Protein AF-N1QLC8-F1 (afdb_monomer)

pLDDT: mean 76.18, std 21.22, range [24.45, 97.94]

Radius of gyration: 30.0 Å; Cα contacts (8 Å, |Δi|>4): 532; chains: 1; bounding box: 80×82×91 Å

Organism: Sphaerulina musiva (strain SO2202) (NCBI:txid692275)

Solvent-accessible surface area (backbone atoms only — not comparable to full-atom values): 28752 Å² total; per-residue (Å²): 135,88,81,90,77,91,76,81,83,79,81,78,81,75,82,82,77,82,78,81,79,91,80,90,85,88,81,91,87,88,90,85,86,90,86,92,84,88,87,79,96,66,83,74,77,79,73,75,72,67,76,69,74,63,71,72,75,75,54,56,58,67,59,49,41,54,60,49,64,71,43,84,51,68,69,56,41,56,51,49,31,68,73,42,72,65,43,33,57,37,62,70,34,38,67,48,33,35,51,50,33,54,72,67,34,46,45,76,35,94,86,46,90,68,80,48,44,64,42,31,37,52,50,41,51,54,46,50,52,36,72,73,60,62,62,80,65,75,47,37,73,50,70,65,37,41,54,40,53,52,46,52,51,51,41,60,59,15,22,32,49,78,67,53,96,84,56,90,64,88,69,77,37,39,27,48,65,70,44,46,53,55,47,54,52,77,40,44,68,67,48,47,80,74,38,79,88,70,50,72,70,88,56,94,51,97,80,70,78,65,74,72,64,30,65,67,53,40,46,48,47,56,76,52,37,37,68,73,68,48,87,61,74,61,39,103,60,89,44,60,66,88,61,64,57,69,61,14,50,30,64,65,69,47,50,63,87,82,58,41,70,35,77,42,97,81,66,58,43,72,32,40,69,60,51,47,28,44,52,50,40,51,41,43,34,41,67,32,70,88,70,55,37,38,14,71,64,51,67,69,46,51,84,88,73,45,73,67,77,83,77,53,49,64,41,61,76,52,63,77,81,72,58,78,44,73,45,75,43,73,53,76,50,68,57,77,65,57,49,48,37,46,68,70,66,51,89,67,92,78,77,82,40,49,46,64,96,47,94,40,39,54,71,36,51,36,42,49,43,81,43,73,85,62,69,92,76,63,59,67,72,54,43,77,74,64,60,57,85,64,74,69,75,75,78,80,68,54,73,78,58,59,78,72,55,80,96,63,86,70,67,74,61,64,58,35,35,35,41,35,32,34,58,55,95,93,43,69,37,39,33,44,35,31,40,35,59,40,62,51,61,92,81,43,49,54,41,65,47,79,41,72,50,78,40,40,60,42,90,89,75,69,44,78,99

Structure (mmCIF, N/CA/C/O backbone):
data_AF-N1QLC8-F1
#
_entry.id   AF-N1QLC8-F1
#
loop_
_atom_site.group_PDB
_atom_site.id
_atom_site.type_symbol
_atom_site.label_atom_id
_atom_site.label_alt_id
_atom_site.label_comp_id
_atom_site.label_asym_id
_atom_site.label_entity_id
_atom_site.label_seq_id
_atom_site.pdbx_PDB_ins_code
_atom_site.Cartn_x
_atom_site.Cartn_y
_atom_site.Cartn_z
_atom_site.occupancy
_atom_site.B_iso_or_equiv
_atom_site.auth_seq_id
_atom_site.auth_comp_id
_atom_site.auth_asym_id
_atom_site.auth_atom_id
_atom_site.pdbx_PDB_model_num
ATOM 1 N N . MET A 1 1 ? -33.819 -50.837 -0.297 1.00 33.84 1 MET A N 1
ATOM 2 C CA . MET A 1 1 ? -34.352 -51.072 -1.656 1.00 33.84 1 MET A CA 1
ATOM 3 C C . MET A 1 1 ? -34.056 -49.835 -2.494 1.00 33.84 1 MET A C 1
ATOM 5 O O . MET A 1 1 ? -34.323 -48.754 -1.997 1.00 33.84 1 MET A O 1
ATOM 9 N N . LEU A 1 2 ? -33.529 -50.030 -3.715 1.00 32.69 2 LEU A N 1
ATOM 10 C CA . LEU A 1 2 ? -33.332 -49.049 -4.809 1.00 32.69 2 LEU A CA 1
ATOM 11 C C . LEU A 1 2 ? -32.228 -47.997 -4.574 1.00 32.69 2 LEU A C 1
ATOM 13 O O . LEU A 1 2 ? -32.446 -46.969 -3.956 1.00 32.69 2 LEU A O 1
ATOM 17 N N . ARG A 1 3 ? -30.964 -48.346 -4.850 1.00 28.64 3 ARG A N 1
ATOM 18 C CA . ARG A 1 3 ? -30.240 -48.286 -6.148 1.00 28.64 3 ARG A CA 1
ATOM 19 C C . ARG A 1 3 ? -29.787 -46.873 -6.546 1.00 28.64 3 ARG A C 1
ATOM 21 O O . ARG A 1 3 ? -30.533 -46.107 -7.141 1.00 28.64 3 ARG A O 1
ATOM 28 N N . SER A 1 4 ? -28.502 -46.658 -6.252 1.00 27.78 4 SER A N 1
ATOM 29 C CA . SER A 1 4 ? -27.511 -45.861 -6.981 1.00 27.78 4 SER A CA 1
ATOM 30 C C . SER A 1 4 ? -27.846 -45.640 -8.463 1.00 27.78 4 SER A C 1
ATOM 32 O O . SER A 1 4 ? -28.149 -46.584 -9.201 1.00 27.78 4 SER A O 1
ATOM 34 N N . ARG A 1 5 ? -27.718 -44.378 -8.884 1.00 29.05 5 ARG A N 1
ATOM 35 C CA . ARG A 1 5 ? -27.371 -43.992 -10.249 1.00 29.05 5 ARG A CA 1
ATOM 36 C C . ARG A 1 5 ? -26.235 -42.983 -10.181 1.00 29.05 5 ARG A C 1
ATOM 38 O O . ARG A 1 5 ? -26.448 -41.823 -9.841 1.00 29.05 5 ARG A O 1
ATOM 45 N N . ASP A 1 6 ? -25.056 -43.480 -10.523 1.00 29.31 6 ASP A N 1
ATOM 46 C CA . ASP A 1 6 ? -23.911 -42.703 -10.966 1.00 29.31 6 ASP A CA 1
ATOM 47 C C . ASP A 1 6 ? -24.330 -41.762 -12.103 1.00 29.31 6 ASP A C 1
ATOM 49 O O . ASP A 1 6 ? -24.854 -42.199 -13.133 1.00 29.31 6 ASP A O 1
ATOM 53 N N . GLN A 1 7 ? -24.095 -40.466 -11.916 1.00 29.41 7 GLN A N 1
ATOM 54 C CA . GLN A 1 7 ? -24.028 -39.496 -13.001 1.00 29.41 7 GLN A CA 1
ATOM 55 C C . GLN A 1 7 ? -22.650 -38.846 -12.955 1.00 29.41 7 GLN A C 1
ATOM 57 O O . GLN A 1 7 ? -22.355 -37.981 -12.135 1.00 29.41 7 GLN A O 1
ATOM 62 N N . THR A 1 8 ? -21.796 -39.332 -13.844 1.00 32.53 8 THR A N 1
ATOM 63 C CA . THR A 1 8 ? -20.562 -38.697 -14.286 1.00 32.53 8 THR A CA 1
ATOM 64 C C . THR A 1 8 ? -20.862 -37.310 -14.869 1.00 32.53 8 THR A C 1
ATOM 66 O O . THR A 1 8 ? -21.748 -37.195 -15.720 1.00 32.53 8 THR A O 1
ATOM 69 N N . PRO A 1 9 ? -20.129 -36.250 -14.487 1.00 31.70 9 PRO A N 1
ATOM 70 C CA . PRO A 1 9 ? -20.224 -34.977 -15.175 1.00 31.70 9 PRO A CA 1
ATOM 71 C C . PRO A 1 9 ? -19.419 -35.023 -16.477 1.00 31.70 9 PRO A C 1
ATOM 73 O O . PRO A 1 9 ? -18.209 -35.246 -16.500 1.00 31.70 9 PRO A O 1
ATOM 76 N N . THR A 1 10 ? -20.142 -34.804 -17.569 1.00 28.30 10 THR A N 1
ATOM 77 C CA . THR A 1 10 ? -19.661 -34.565 -18.926 1.00 28.30 10 THR A CA 1
ATOM 78 C C . THR A 1 10 ? -18.617 -33.447 -18.941 1.00 28.30 10 THR A C 1
ATOM 80 O O . THR A 1 10 ? -18.906 -32.307 -18.578 1.00 28.30 10 THR A O 1
ATOM 83 N N . ALA A 1 11 ? -17.405 -33.772 -19.389 1.00 27.11 11 ALA A N 1
ATOM 84 C CA . ALA A 1 11 ? -16.342 -32.810 -19.644 1.00 27.11 11 ALA A CA 1
ATOM 85 C C . ALA A 1 11 ? -16.799 -31.780 -20.692 1.00 27.11 11 ALA A C 1
ATOM 87 O O . ALA A 1 11 ? -17.044 -32.124 -21.850 1.00 27.11 11 ALA A O 1
ATOM 88 N N . MET A 1 12 ? -16.913 -30.512 -20.289 1.00 27.88 12 MET A N 1
ATOM 89 C CA . MET A 1 12 ? -17.071 -29.405 -21.228 1.00 27.88 12 MET A CA 1
ATOM 90 C C . MET A 1 12 ? -15.760 -29.194 -21.982 1.00 27.88 12 MET A C 1
ATOM 92 O O . MET A 1 12 ? -14.711 -28.930 -21.394 1.00 27.88 12 MET A O 1
ATOM 96 N N . ALA A 1 13 ? -15.844 -29.321 -23.301 1.00 27.44 13 ALA A N 1
ATOM 97 C CA . ALA A 1 13 ? -14.763 -29.057 -24.228 1.00 27.44 13 ALA A CA 1
ATOM 98 C C . ALA A 1 13 ? -14.318 -27.585 -24.147 1.00 27.44 13 ALA A C 1
ATOM 100 O O . ALA A 1 13 ? -15.102 -26.664 -24.370 1.00 27.44 13 ALA A O 1
ATOM 101 N N . LEU A 1 14 ? -13.033 -27.385 -23.853 1.00 28.12 14 LEU A N 1
ATOM 102 C CA . LEU A 1 14 ? -12.327 -26.116 -24.009 1.00 28.12 14 LEU A CA 1
ATOM 103 C C . LEU A 1 14 ? -12.337 -25.683 -25.488 1.00 28.12 14 LEU A C 1
ATOM 105 O O . LEU A 1 14 ? -12.082 -26.516 -26.365 1.00 28.12 14 LEU A O 1
ATOM 109 N N . PRO A 1 15 ? -12.559 -24.394 -25.800 1.00 27.66 15 PRO A N 1
ATOM 110 C CA . PRO A 1 15 ? -12.410 -23.897 -27.159 1.00 27.66 15 PRO A CA 1
ATOM 111 C C . PRO A 1 15 ? -10.941 -23.989 -27.592 1.00 27.66 15 PRO A C 1
ATOM 113 O O . PRO A 1 15 ? -10.032 -23.479 -26.933 1.00 27.66 15 PRO A O 1
ATOM 116 N N . GLN A 1 16 ? -10.724 -24.663 -28.722 1.00 25.92 16 GLN A N 1
ATOM 117 C CA . GLN A 1 16 ? -9.433 -24.805 -29.384 1.00 25.92 16 GLN A CA 1
ATOM 118 C C . GLN A 1 16 ? -8.807 -23.424 -29.634 1.00 25.92 16 GLN A C 1
ATOM 120 O O . GLN A 1 16 ? -9.289 -22.635 -30.447 1.00 25.92 16 GLN A O 1
ATOM 125 N N . ARG A 1 17 ? -7.693 -23.142 -28.948 1.00 24.45 17 ARG A N 1
ATOM 126 C CA . ARG A 1 17 ? -6.784 -22.048 -29.303 1.00 24.45 17 ARG A CA 1
ATOM 127 C C . ARG A 1 17 ? -6.228 -22.322 -30.698 1.00 24.45 17 ARG A C 1
ATOM 129 O O . ARG A 1 17 ? -5.418 -23.229 -30.881 1.00 24.45 17 ARG A O 1
ATOM 136 N N . VAL A 1 18 ? -6.635 -21.503 -31.665 1.00 25.59 18 VAL A N 1
ATOM 137 C CA . VAL A 1 18 ? -6.015 -21.426 -32.990 1.00 25.59 18 VAL A CA 1
ATOM 138 C C . VAL A 1 18 ? -4.543 -21.065 -32.804 1.00 25.59 18 VAL A C 1
ATOM 140 O O . VAL A 1 18 ? -4.184 -19.927 -32.507 1.00 25.59 18 VAL A O 1
ATOM 143 N N . THR A 1 19 ? -3.685 -22.067 -32.946 1.00 26.72 19 THR A N 1
ATOM 144 C CA . THR A 1 19 ? -2.234 -21.919 -32.951 1.00 26.72 19 THR A CA 1
ATOM 145 C C . THR A 1 19 ? -1.856 -21.306 -34.297 1.00 26.72 19 THR A C 1
ATOM 147 O O . THR A 1 19 ? -1.827 -21.993 -35.315 1.00 26.72 19 THR A O 1
ATOM 150 N N . ARG A 1 20 ? -1.631 -19.988 -34.344 1.00 28.59 20 ARG A N 1
ATOM 151 C CA . ARG A 1 20 ? -1.073 -19.343 -35.539 1.00 28.59 20 ARG A CA 1
ATOM 152 C C . ARG A 1 20 ? 0.399 -19.742 -35.675 1.00 28.59 20 ARG A C 1
ATOM 154 O O . ARG A 1 20 ? 1.245 -19.332 -34.891 1.00 28.59 20 ARG A O 1
ATOM 161 N N . SER A 1 21 ? 0.631 -20.603 -36.660 1.00 27.23 21 SER A N 1
ATOM 162 C CA . SER A 1 21 ? 1.862 -20.944 -37.376 1.00 27.23 21 SER A CA 1
ATOM 163 C C . SER A 1 21 ? 3.177 -20.340 -36.863 1.00 27.23 21 SER A C 1
ATOM 165 O O . SER A 1 21 ? 3.595 -19.258 -37.267 1.00 27.23 21 SER A O 1
ATOM 167 N N . ARG A 1 22 ? 3.899 -21.142 -36.073 1.00 32.25 22 ARG A N 1
ATOM 168 C CA . ARG A 1 22 ? 5.365 -21.122 -35.972 1.00 32.25 22 ARG A CA 1
ATOM 169 C C . ARG A 1 22 ? 5.955 -21.761 -37.229 1.00 32.25 22 ARG A C 1
ATOM 171 O O . ARG A 1 22 ? 6.100 -22.979 -37.276 1.00 32.25 22 ARG A O 1
ATOM 178 N N . THR A 1 23 ? 6.321 -20.974 -38.236 1.00 35.38 23 THR A N 1
ATOM 179 C CA . THR A 1 23 ? 7.328 -21.397 -39.227 1.00 35.38 23 THR A CA 1
ATOM 180 C C . THR A 1 23 ? 7.909 -20.173 -39.923 1.00 35.38 23 THR A C 1
ATOM 182 O O . THR A 1 23 ? 7.342 -19.709 -40.901 1.00 35.38 23 THR A O 1
ATOM 185 N N . LEU A 1 24 ? 9.000 -19.623 -39.385 1.00 29.42 24 LEU A N 1
ATOM 186 C CA . LEU A 1 24 ? 10.002 -18.804 -40.090 1.00 29.42 24 LEU A CA 1
ATOM 187 C C . LEU A 1 24 ? 10.961 -18.243 -39.037 1.00 29.42 24 LEU A C 1
ATOM 189 O O . LEU A 1 24 ? 10.773 -17.129 -38.578 1.00 29.42 24 LEU A O 1
ATOM 193 N N . LEU A 1 25 ? 11.917 -19.063 -38.594 1.00 31.28 25 LEU A N 1
ATOM 194 C CA . LEU A 1 25 ? 13.214 -18.669 -38.014 1.00 31.28 25 LEU A CA 1
ATOM 195 C C . LEU A 1 25 ? 13.911 -19.946 -37.530 1.00 31.28 25 LEU A C 1
ATOM 197 O O . LEU A 1 25 ? 14.017 -20.240 -36.345 1.00 31.28 25 LEU A O 1
ATOM 201 N N . GLN A 1 26 ? 14.336 -20.757 -38.493 1.00 29.98 26 GLN A N 1
ATOM 202 C CA . GLN A 1 26 ? 15.294 -21.830 -38.258 1.00 29.98 26 GLN A CA 1
ATOM 203 C C . GLN A 1 26 ? 16.206 -21.910 -39.477 1.00 29.98 26 GLN A C 1
ATOM 205 O O . GLN A 1 26 ? 16.173 -22.850 -40.255 1.00 29.98 26 GLN A O 1
ATOM 210 N N . LEU A 1 27 ? 16.987 -20.857 -39.692 1.00 30.88 27 LEU A N 1
ATOM 211 C CA . LEU A 1 27 ? 18.184 -20.956 -40.508 1.00 30.88 27 LEU A CA 1
ATOM 212 C C . LEU A 1 27 ? 19.172 -19.907 -40.005 1.00 30.88 27 LEU A C 1
ATOM 214 O O . LEU A 1 27 ? 18.792 -18.757 -39.812 1.00 30.88 27 LEU A O 1
ATOM 218 N N . VAL A 1 28 ? 20.421 -20.337 -39.831 1.00 34.62 28 VAL A N 1
ATOM 219 C CA . VAL A 1 28 ? 21.586 -19.596 -39.314 1.00 34.62 28 VAL A CA 1
ATOM 220 C C . VAL A 1 28 ? 21.838 -19.781 -37.813 1.00 34.62 28 VAL A C 1
ATOM 222 O O . VAL A 1 28 ? 21.692 -18.867 -37.015 1.00 34.62 28 VAL A O 1
ATOM 225 N N . ALA A 1 29 ? 22.292 -20.982 -37.449 1.00 32.03 29 ALA A N 1
ATOM 226 C CA . ALA A 1 29 ? 23.306 -21.184 -36.411 1.00 32.03 29 ALA A CA 1
ATOM 227 C C . ALA A 1 29 ? 23.755 -22.651 -36.430 1.00 32.03 29 ALA A C 1
ATOM 229 O O . ALA A 1 29 ? 23.079 -23.481 -35.843 1.00 32.03 29 ALA A O 1
ATOM 230 N N . THR A 1 30 ? 24.863 -22.958 -37.115 1.00 29.53 30 THR A N 1
ATOM 231 C CA . THR A 1 30 ? 25.805 -24.049 -36.773 1.00 29.53 30 THR A CA 1
ATOM 232 C C . THR A 1 30 ? 26.867 -24.165 -37.861 1.00 29.53 30 THR A C 1
ATOM 234 O O . THR A 1 30 ? 26.608 -24.755 -38.902 1.00 29.53 30 THR A O 1
ATOM 237 N N . THR A 1 31 ? 28.084 -23.695 -37.592 1.00 31.12 31 THR A N 1
ATOM 238 C CA . THR A 1 31 ? 29.300 -24.336 -38.120 1.00 31.12 31 THR A CA 1
ATOM 239 C C . THR A 1 31 ? 30.445 -24.095 -37.148 1.00 31.12 31 THR A C 1
ATOM 241 O O . THR A 1 31 ? 30.977 -22.991 -37.054 1.00 31.12 31 THR A O 1
ATOM 244 N N . GLY A 1 32 ? 30.817 -25.152 -36.427 1.00 27.56 32 GLY A N 1
ATOM 245 C CA . GLY A 1 32 ? 31.965 -25.191 -35.533 1.00 27.56 32 GLY A CA 1
ATOM 246 C C . GLY A 1 32 ? 32.456 -26.624 -35.306 1.00 27.56 32 GLY A C 1
ATOM 247 O O . GLY A 1 32 ? 31.944 -27.307 -34.433 1.00 27.56 32 GLY A O 1
ATOM 248 N N . ARG A 1 33 ? 33.509 -26.984 -36.058 1.00 29.16 33 ARG A N 1
ATOM 249 C CA . ARG A 1 33 ? 34.626 -27.915 -35.758 1.00 29.16 33 ARG A CA 1
ATOM 250 C C . ARG A 1 33 ? 34.525 -29.461 -35.902 1.00 29.16 33 ARG A C 1
ATOM 252 O O . ARG A 1 33 ? 33.808 -30.137 -35.183 1.00 29.16 33 ARG A O 1
ATOM 259 N N . HIS A 1 34 ? 35.493 -29.934 -36.714 1.00 31.09 34 HIS A N 1
ATOM 260 C CA . HIS A 1 34 ? 36.312 -31.172 -36.722 1.00 31.09 34 HIS A CA 1
ATOM 261 C C . HIS A 1 34 ? 35.752 -32.515 -37.241 1.00 31.09 34 HIS A C 1
ATOM 263 O O . HIS A 1 34 ? 35.007 -33.192 -36.551 1.00 31.09 34 HIS A O 1
ATOM 269 N N . HIS A 1 35 ? 36.289 -32.998 -38.377 1.00 32.38 35 HIS A N 1
ATOM 270 C CA . HIS A 1 35 ? 37.358 -34.021 -38.416 1.00 32.38 35 HIS A CA 1
ATOM 271 C C . HIS A 1 35 ? 37.945 -34.196 -39.834 1.00 32.38 35 HIS A C 1
ATOM 273 O O . HIS A 1 35 ? 37.256 -34.024 -40.834 1.00 32.38 35 HIS A O 1
ATOM 279 N N . ALA A 1 36 ? 39.240 -34.515 -39.902 1.00 37.12 36 ALA A N 1
ATOM 280 C CA . ALA A 1 36 ? 40.008 -34.756 -41.122 1.00 37.12 36 ALA A CA 1
ATOM 281 C C . ALA A 1 36 ? 39.917 -36.221 -41.588 1.00 37.12 36 ALA A C 1
ATOM 283 O O . ALA A 1 36 ? 40.056 -37.125 -40.768 1.00 37.12 36 ALA A O 1
ATOM 284 N N . SER A 1 37 ? 39.781 -36.451 -42.898 1.00 31.08 37 SER A N 1
ATOM 285 C CA . SER A 1 37 ? 40.334 -37.616 -43.609 1.00 31.08 37 SER A CA 1
ATOM 286 C C . SER A 1 37 ? 40.391 -37.327 -45.118 1.00 31.08 37 SER A C 1
ATOM 288 O O . SER A 1 37 ? 39.687 -36.457 -45.625 1.00 31.08 37 SER A O 1
ATOM 290 N N . SER A 1 38 ? 41.316 -37.988 -45.800 1.00 37.00 38 SER A N 1
ATOM 291 C CA . SER A 1 38 ? 41.950 -37.596 -47.061 1.00 37.00 38 SER A CA 1
ATOM 292 C C . SER A 1 38 ? 41.464 -38.360 -48.305 1.00 37.00 38 SER A C 1
ATOM 294 O O . SER A 1 38 ? 41.448 -39.588 -48.282 1.00 37.00 38 SER A O 1
ATOM 296 N N . GLY A 1 39 ? 41.269 -37.625 -49.414 1.00 30.69 39 GLY A N 1
ATOM 297 C CA . GLY A 1 39 ? 41.360 -38.077 -50.822 1.00 30.69 39 GLY A CA 1
ATOM 298 C C . GLY A 1 39 ? 40.026 -38.240 -51.586 1.00 30.69 39 GLY A C 1
ATOM 299 O O . GLY A 1 39 ? 39.003 -38.450 -50.946 1.00 30.69 39 GLY A O 1
ATOM 300 N N . PRO A 1 40 ? 40.004 -38.242 -52.941 1.00 38.50 40 PRO A N 1
ATOM 301 C CA . PRO A 1 40 ? 40.813 -37.513 -53.918 1.00 38.50 40 PRO A CA 1
ATOM 302 C C . PRO A 1 40 ? 40.008 -36.415 -54.661 1.00 38.50 40 PRO A C 1
ATOM 304 O O . PRO A 1 40 ? 38.781 -36.378 -54.674 1.00 38.50 40 PRO A O 1
ATOM 307 N N . SER A 1 41 ? 40.768 -35.522 -55.295 1.00 43.88 41 SER A N 1
ATOM 308 C CA . SER A 1 41 ? 40.379 -34.368 -56.115 1.00 43.88 41 SER A CA 1
ATOM 309 C C . SER A 1 41 ? 39.091 -34.535 -56.933 1.00 43.88 41 SER A C 1
ATOM 311 O O . SER A 1 41 ? 39.099 -35.089 -58.030 1.00 43.88 41 SER A O 1
ATOM 313 N N . THR A 1 42 ? 38.008 -33.949 -56.429 1.00 36.97 42 THR A N 1
ATOM 314 C CA . THR A 1 42 ? 36.913 -33.436 -57.255 1.00 36.97 42 THR A CA 1
ATOM 315 C C . THR A 1 42 ? 36.931 -31.934 -57.036 1.00 36.97 42 THR A C 1
ATOM 317 O O . THR A 1 42 ? 36.830 -31.486 -55.895 1.00 36.97 42 THR A O 1
ATOM 320 N N . THR A 1 43 ? 37.166 -31.161 -58.091 1.00 44.03 43 THR A N 1
ATOM 321 C CA . THR A 1 43 ? 37.138 -29.697 -58.056 1.00 44.03 43 THR A CA 1
ATOM 322 C C . THR A 1 43 ? 35.837 -29.272 -57.373 1.00 44.03 43 THR A C 1
ATOM 324 O O . THR A 1 43 ? 34.770 -29.581 -57.910 1.00 44.03 43 THR A O 1
ATOM 327 N N . PRO A 1 44 ? 35.865 -28.627 -56.191 1.00 36.91 44 PRO A N 1
ATOM 328 C CA . PRO A 1 44 ? 34.640 -28.095 -55.641 1.00 36.91 44 PRO A CA 1
ATOM 329 C C . PRO A 1 44 ? 34.231 -26.987 -56.601 1.00 36.91 44 PRO A C 1
ATOM 331 O O . PRO A 1 44 ? 34.986 -26.037 -56.820 1.00 36.91 44 PRO A O 1
ATOM 334 N N . ALA A 1 45 ? 33.061 -27.135 -57.222 1.00 38.97 45 ALA A N 1
ATOM 335 C CA . ALA A 1 45 ? 32.374 -25.984 -57.767 1.00 38.97 45 ALA A CA 1
ATOM 336 C C . ALA A 1 45 ? 32.359 -24.953 -56.638 1.00 38.97 45 ALA A C 1
ATOM 338 O O . ALA A 1 45 ? 31.790 -25.204 -55.572 1.00 38.97 45 ALA A O 1
ATOM 339 N N . VAL A 1 46 ? 33.079 -23.851 -56.837 1.00 39.62 46 VAL A N 1
ATOM 340 C CA . VAL A 1 46 ? 32.937 -22.663 -56.012 1.00 39.62 46 VAL A CA 1
ATOM 341 C C . VAL A 1 46 ? 31.502 -22.233 -56.259 1.00 39.62 46 VAL A C 1
ATOM 343 O O . VAL A 1 46 ? 31.192 -21.573 -57.245 1.00 39.62 46 VAL A O 1
ATOM 346 N N . ILE A 1 47 ? 30.595 -22.730 -55.421 1.00 41.31 47 ILE A N 1
ATOM 347 C CA . ILE A 1 47 ? 29.304 -22.103 -55.239 1.00 41.31 47 ILE A CA 1
ATOM 348 C C . ILE A 1 47 ? 29.688 -20.783 -54.590 1.00 41.31 47 ILE A C 1
ATOM 350 O O . ILE A 1 47 ? 29.924 -20.722 -53.382 1.00 41.31 47 ILE A O 1
ATOM 354 N N . ASP A 1 48 ? 29.845 -19.761 -55.431 1.00 36.94 48 ASP A N 1
ATOM 355 C CA . ASP A 1 48 ? 29.639 -18.384 -55.028 1.00 36.94 48 ASP A CA 1
ATOM 356 C C . ASP A 1 48 ? 28.257 -18.380 -54.381 1.00 36.94 48 ASP A C 1
ATOM 358 O O . ASP A 1 48 ? 27.220 -18.269 -55.035 1.00 36.94 48 ASP A O 1
ATOM 362 N N . TYR A 1 49 ? 28.223 -18.569 -53.063 1.00 41.81 49 TYR A N 1
ATOM 363 C CA . TYR A 1 49 ? 27.178 -17.958 -52.283 1.00 41.81 49 TYR A CA 1
ATOM 364 C C . TYR A 1 49 ? 27.429 -16.471 -52.477 1.00 41.81 49 TYR A C 1
ATOM 366 O O . TYR A 1 49 ? 28.153 -15.854 -51.695 1.00 41.81 49 TYR A O 1
ATOM 374 N N . GLU A 1 50 ? 26.873 -15.908 -53.557 1.00 47.00 50 GLU A N 1
ATOM 375 C CA . GLU A 1 50 ? 26.534 -14.498 -53.582 1.00 47.00 50 GLU A CA 1
ATOM 376 C C . GLU A 1 50 ? 25.920 -14.246 -52.214 1.00 47.00 50 GLU A C 1
ATOM 378 O O . GLU A 1 50 ? 24.894 -14.842 -51.865 1.00 47.00 50 GLU A O 1
ATOM 383 N N . ILE A 1 51 ? 26.627 -13.474 -51.388 1.00 57.56 51 ILE A N 1
ATOM 384 C CA . ILE A 1 51 ? 26.132 -13.026 -50.099 1.00 57.56 51 ILE A CA 1
ATOM 385 C C . ILE A 1 51 ? 24.900 -12.216 -50.464 1.00 57.56 51 ILE A C 1
ATOM 387 O O . ILE A 1 51 ? 25.002 -11.039 -50.808 1.00 57.56 51 ILE A O 1
ATOM 391 N N . LEU A 1 52 ? 23.750 -12.893 -50.504 1.00 56.12 52 LEU A N 1
ATOM 392 C CA . LEU A 1 52 ? 22.485 -12.309 -50.890 1.00 56.12 52 LEU A CA 1
ATOM 393 C C . LEU A 1 52 ? 22.334 -11.097 -49.981 1.00 56.12 52 LEU A C 1
ATOM 395 O O . LEU A 1 52 ? 22.322 -11.272 -48.756 1.00 56.12 52 LEU A O 1
ATOM 399 N N . PRO A 1 53 ? 22.311 -9.874 -50.540 1.00 66.88 53 PRO A N 1
ATOM 400 C CA . PRO A 1 53 ? 22.341 -8.677 -49.730 1.00 66.88 53 PRO A CA 1
ATOM 401 C C . PRO A 1 53 ? 21.165 -8.762 -48.774 1.00 66.88 53 PRO A C 1
ATOM 403 O O . PRO A 1 53 ? 20.024 -8.967 -49.200 1.00 66.88 53 PRO A O 1
ATOM 406 N N . ASN A 1 54 ? 21.475 -8.688 -47.480 1.00 69.69 54 ASN A N 1
ATOM 407 C CA . ASN A 1 54 ? 20.502 -8.851 -46.419 1.00 69.69 54 ASN A CA 1
ATOM 408 C C . ASN A 1 54 ? 19.284 -7.962 -46.728 1.00 69.69 54 ASN A C 1
ATOM 410 O O . ASN A 1 54 ? 19.380 -6.734 -46.740 1.00 69.69 54 ASN A O 1
ATOM 414 N N . LYS A 1 55 ? 18.136 -8.589 -47.016 1.00 77.00 55 LYS A N 1
ATOM 415 C CA . LYS A 1 55 ? 16.924 -7.879 -47.454 1.00 77.00 55 LYS A CA 1
ATOM 416 C C . LYS A 1 55 ? 16.408 -6.915 -46.381 1.00 77.00 55 LYS A C 1
ATOM 418 O O . LYS A 1 55 ? 15.745 -5.941 -46.727 1.00 77.00 55 LYS A O 1
ATOM 423 N N . PHE A 1 56 ? 16.783 -7.129 -45.116 1.00 76.56 56 PHE A N 1
ATOM 424 C CA . PHE A 1 56 ? 16.486 -6.219 -44.013 1.00 76.56 56 PHE A CA 1
ATOM 425 C C . PHE A 1 56 ? 17.196 -4.860 -44.151 1.00 76.56 56 PHE A C 1
ATOM 427 O O . PHE A 1 56 ? 16.714 -3.874 -43.608 1.00 76.56 56 PHE A O 1
ATOM 434 N N . HIS A 1 57 ? 18.278 -4.752 -44.935 1.00 75.69 57 HIS A N 1
ATOM 435 C CA . HIS A 1 57 ? 18.976 -3.477 -45.159 1.00 75.69 57 HIS A CA 1
ATOM 436 C C . HIS A 1 57 ? 18.134 -2.437 -45.916 1.00 75.69 57 HIS A C 1
ATOM 438 O O . HIS A 1 57 ? 18.477 -1.258 -45.904 1.00 75.69 57 HIS A O 1
ATOM 444 N N . LYS A 1 58 ? 17.060 -2.863 -46.595 1.00 83.12 58 LYS A N 1
ATOM 445 C CA . LYS A 1 58 ? 16.158 -1.983 -47.356 1.00 83.12 58 LYS A CA 1
ATOM 446 C C . LYS A 1 58 ? 14.895 -1.600 -46.584 1.00 83.12 58 LYS A C 1
ATOM 448 O O . LYS A 1 58 ? 14.062 -0.879 -47.126 1.00 83.12 58 LYS A O 1
ATOM 453 N N . LEU A 1 59 ? 14.713 -2.116 -45.369 1.00 87.38 59 LEU A N 1
ATOM 454 C CA . LEU A 1 59 ? 13.525 -1.815 -44.582 1.00 87.38 59 LEU A CA 1
ATOM 455 C C . LEU A 1 59 ? 13.639 -0.417 -43.955 1.00 87.38 59 LEU A C 1
ATOM 457 O O . LEU A 1 59 ? 14.700 -0.080 -43.423 1.00 87.38 59 LEU A O 1
ATOM 461 N N . PRO A 1 60 ? 12.558 0.382 -43.974 1.00 90.31 60 PRO A N 1
ATOM 462 C CA . PRO A 1 60 ? 12.448 1.586 -43.159 1.00 90.31 60 PRO A CA 1
ATOM 463 C C . PRO A 1 60 ? 12.647 1.286 -41.668 1.00 90.31 60 PRO A C 1
ATOM 465 O O . PRO A 1 60 ? 12.348 0.182 -41.196 1.00 90.31 60 PRO A O 1
ATOM 468 N N . ILE A 1 61 ? 13.124 2.282 -40.919 1.00 89.44 61 ILE A N 1
ATOM 469 C CA . ILE A 1 61 ? 13.414 2.143 -39.485 1.00 89.44 61 ILE A CA 1
ATOM 470 C C . ILE A 1 61 ? 12.159 1.781 -38.678 1.00 89.44 61 ILE A C 1
ATOM 472 O O . ILE A 1 61 ? 12.240 1.022 -37.718 1.00 89.44 61 ILE A O 1
ATOM 476 N N . GLU A 1 62 ? 10.988 2.234 -39.118 1.00 90.81 62 GLU A N 1
ATOM 477 C CA . GLU A 1 62 ? 9.698 1.946 -38.502 1.00 90.81 62 GLU A CA 1
ATOM 478 C C . GLU A 1 62 ? 9.355 0.455 -38.609 1.00 90.81 62 GLU A C 1
ATOM 480 O O . GLU A 1 62 ? 8.946 -0.154 -37.624 1.00 90.81 62 GLU A O 1
ATOM 485 N N . LEU A 1 63 ? 9.591 -0.176 -39.769 1.00 91.69 63 LEU A N 1
ATOM 486 C CA . LEU A 1 63 ? 9.380 -1.622 -39.930 1.00 91.69 63 LEU A CA 1
ATOM 487 C C . LEU A 1 63 ? 10.383 -2.429 -39.106 1.00 91.69 63 LEU A C 1
ATOM 489 O O . LEU A 1 63 ? 10.041 -3.476 -38.559 1.00 91.69 63 LEU A O 1
ATOM 493 N N . MET A 1 64 ? 11.611 -1.929 -38.985 1.00 91.38 64 MET A N 1
ATOM 494 C CA . MET A 1 64 ? 12.621 -2.518 -38.111 1.00 91.38 64 MET A CA 1
ATOM 495 C C . MET A 1 64 ? 12.207 -2.449 -36.633 1.00 91.38 64 MET A C 1
ATOM 497 O O . MET A 1 64 ? 12.412 -3.420 -35.904 1.00 91.38 64 MET A O 1
ATOM 501 N N . HIS A 1 65 ? 11.581 -1.349 -36.198 1.00 92.81 65 HIS A N 1
ATOM 502 C CA . HIS A 1 65 ? 10.995 -1.230 -34.858 1.00 92.81 65 HIS A CA 1
ATOM 503 C C . HIS A 1 65 ? 9.845 -2.209 -34.647 1.00 92.81 65 HIS A C 1
ATOM 505 O O . HIS A 1 65 ? 9.828 -2.879 -33.618 1.00 92.81 65 HIS A O 1
ATOM 511 N N . GLU A 1 66 ? 8.928 -2.340 -35.610 1.00 92.50 66 GLU A N 1
ATOM 512 C CA . GLU A 1 66 ? 7.826 -3.309 -35.518 1.00 92.50 66 GLU A CA 1
ATOM 513 C C . GLU A 1 66 ? 8.351 -4.737 -35.356 1.00 92.50 66 GLU A C 1
ATOM 515 O O . GLU A 1 66 ? 7.936 -5.443 -34.441 1.00 92.50 66 GLU A O 1
ATOM 520 N N . ILE A 1 67 ? 9.319 -5.147 -36.184 1.00 91.62 67 ILE A N 1
ATOM 521 C CA . ILE A 1 67 ? 9.939 -6.476 -36.092 1.00 91.62 67 ILE A CA 1
ATOM 522 C C . ILE A 1 67 ? 10.574 -6.680 -34.712 1.00 91.62 67 ILE A C 1
ATOM 524 O O . ILE A 1 67 ? 10.365 -7.714 -34.082 1.00 91.62 67 ILE A O 1
ATOM 528 N N . ALA A 1 68 ? 11.322 -5.694 -34.219 1.00 92.44 68 ALA A N 1
ATOM 529 C CA . ALA A 1 68 ? 11.972 -5.781 -32.918 1.00 92.44 68 ALA A CA 1
ATOM 530 C C . ALA A 1 68 ? 10.986 -5.773 -31.736 1.00 92.44 68 ALA A C 1
ATOM 532 O O . ALA A 1 68 ? 11.278 -6.354 -30.694 1.00 92.44 68 ALA A O 1
ATOM 533 N N . HIS A 1 69 ? 9.814 -5.148 -31.867 1.00 92.50 69 HIS A N 1
ATOM 534 C CA . HIS A 1 69 ? 8.766 -5.189 -30.843 1.00 92.50 69 HIS A CA 1
ATOM 535 C C . HIS A 1 69 ? 8.026 -6.527 -30.772 1.00 92.50 69 HIS A C 1
ATOM 537 O O . HIS A 1 69 ? 7.439 -6.819 -29.736 1.00 92.50 69 HIS A O 1
ATOM 543 N N . LEU A 1 70 ? 8.112 -7.368 -31.808 1.00 92.06 70 LEU A N 1
ATOM 544 C CA . LEU A 1 70 ? 7.658 -8.762 -31.728 1.00 92.06 70 LEU A CA 1
ATOM 545 C C . LEU A 1 70 ? 8.571 -9.627 -30.839 1.00 92.06 70 LEU A C 1
ATOM 547 O O . LEU A 1 70 ? 8.210 -10.750 -30.496 1.00 92.06 70 LEU A O 1
ATOM 551 N N . LEU A 1 71 ? 9.754 -9.127 -30.466 1.00 92.50 71 LEU A N 1
ATOM 552 C CA . LEU A 1 71 ? 10.671 -9.801 -29.552 1.00 92.50 71 LEU A CA 1
ATOM 553 C C . LEU A 1 71 ? 10.304 -9.448 -28.105 1.00 92.50 71 LEU A C 1
ATOM 555 O O . LEU A 1 71 ? 10.637 -8.369 -27.603 1.00 92.50 71 LEU A O 1
ATOM 559 N N . GLU A 1 72 ? 9.625 -10.377 -27.434 1.00 85.75 72 GLU A N 1
ATOM 560 C CA . GLU A 1 72 ? 9.156 -10.200 -26.053 1.00 85.75 72 GLU A CA 1
ATOM 561 C C . GLU A 1 72 ? 10.326 -10.050 -25.070 1.00 85.75 72 GLU A C 1
ATOM 563 O O . GLU A 1 72 ? 10.367 -9.103 -24.292 1.00 85.75 72 GLU A O 1
ATOM 568 N N . ALA A 1 73 ? 11.334 -10.924 -25.151 1.00 88.38 73 ALA A N 1
ATOM 569 C CA . ALA A 1 73 ? 12.460 -10.914 -24.222 1.00 88.38 73 ALA A CA 1
ATOM 570 C C . ALA A 1 73 ? 13.583 -9.944 -24.636 1.00 88.38 73 ALA A C 1
ATOM 572 O O . ALA A 1 73 ? 14.023 -9.929 -25.787 1.00 88.38 73 ALA A O 1
ATOM 573 N N . ASP A 1 74 ? 14.124 -9.197 -23.670 1.00 91.50 74 ASP A N 1
ATOM 574 C CA . ASP A 1 74 ? 15.164 -8.184 -23.915 1.00 91.50 74 ASP A CA 1
ATOM 575 C C . ASP A 1 74 ? 16.473 -8.755 -24.474 1.00 91.50 74 ASP A C 1
ATOM 577 O O . ASP A 1 74 ? 17.148 -8.099 -25.267 1.00 91.50 74 ASP A O 1
ATOM 581 N N . HIS A 1 75 ? 16.833 -9.993 -24.123 1.00 90.94 75 HIS A N 1
ATOM 582 C CA . HIS A 1 75 ? 18.032 -10.624 -24.681 1.00 90.94 75 HIS A CA 1
ATOM 583 C C . HIS A 1 75 ? 17.893 -10.889 -26.188 1.00 90.94 75 HIS A C 1
ATOM 585 O O . HIS A 1 75 ? 18.852 -10.670 -26.921 1.00 90.94 75 HIS A O 1
ATOM 591 N N . HIS A 1 76 ? 16.694 -11.230 -26.677 1.00 93.19 76 HIS A N 1
ATOM 592 C CA . HIS A 1 76 ? 16.444 -11.363 -28.114 1.00 93.19 76 HIS A CA 1
ATOM 593 C C . HIS A 1 76 ? 16.565 -10.021 -28.843 1.00 93.19 76 HIS A C 1
ATOM 595 O O . HIS A 1 76 ? 17.054 -9.979 -29.969 1.00 93.19 76 HIS A O 1
ATOM 601 N N . VAL A 1 77 ? 16.161 -8.914 -28.210 1.00 92.81 77 VAL A N 1
ATOM 602 C CA . VAL A 1 77 ? 16.359 -7.566 -28.770 1.00 92.81 77 VAL A CA 1
ATOM 603 C C . VAL A 1 77 ? 17.846 -7.235 -28.874 1.00 92.81 77 VAL A C 1
ATOM 605 O O . VAL A 1 77 ? 18.290 -6.730 -29.904 1.00 92.81 77 VAL A O 1
ATOM 608 N N . CYS A 1 78 ? 18.628 -7.557 -27.840 1.00 91.19 78 CYS A N 1
ATOM 609 C CA . CYS A 1 78 ? 20.083 -7.399 -27.858 1.00 91.19 78 CYS A CA 1
ATOM 610 C C . CYS A 1 78 ? 20.747 -8.255 -28.947 1.00 91.19 78 CYS A C 1
ATOM 612 O O . CYS A 1 78 ? 21.675 -7.791 -29.608 1.00 91.19 78 CYS A O 1
ATOM 614 N N . ASP A 1 79 ? 20.280 -9.485 -29.157 1.00 93.06 79 ASP A N 1
ATOM 615 C CA . ASP A 1 79 ? 20.798 -10.355 -30.214 1.00 93.06 79 ASP A CA 1
ATOM 616 C C . ASP A 1 79 ? 20.430 -9.819 -31.602 1.00 93.06 79 ASP A C 1
ATOM 618 O O . ASP A 1 79 ? 21.304 -9.695 -32.459 1.00 93.06 79 ASP A O 1
ATOM 622 N N . PHE A 1 80 ? 19.183 -9.377 -31.796 1.00 91.75 80 PHE A N 1
ATOM 623 C CA . PHE A 1 80 ? 18.732 -8.728 -33.030 1.00 91.75 80 PHE A CA 1
ATOM 624 C C . PHE A 1 80 ? 19.555 -7.476 -33.358 1.00 91.75 80 PHE A C 1
ATOM 626 O O . PHE A 1 80 ? 19.995 -7.299 -34.495 1.00 91.75 80 PHE A O 1
ATOM 633 N N . GLN A 1 81 ? 19.840 -6.642 -32.353 1.00 92.62 81 GLN A N 1
ATOM 634 C CA . GLN A 1 81 ? 20.699 -5.464 -32.482 1.00 92.62 81 GLN A CA 1
ATOM 635 C C . GLN A 1 81 ? 22.096 -5.815 -33.026 1.00 92.62 81 GLN A C 1
ATOM 637 O O . GLN A 1 81 ? 22.703 -5.009 -33.731 1.00 92.62 81 GLN A O 1
ATOM 642 N N . ARG A 1 82 ? 22.621 -7.001 -32.695 1.00 91.56 82 ARG A N 1
ATOM 643 C CA . ARG A 1 82 ? 23.959 -7.463 -33.097 1.00 91.56 82 ARG A CA 1
ATOM 644 C C . ARG A 1 82 ? 23.987 -8.125 -34.473 1.00 91.56 82 ARG A C 1
ATOM 646 O O . ARG A 1 82 ? 25.075 -8.311 -35.011 1.00 91.56 82 ARG A O 1
ATOM 653 N N . CYS A 1 83 ? 22.838 -8.472 -35.053 1.00 89.62 83 CYS A N 1
ATOM 654 C CA . CYS A 1 83 ? 22.794 -9.194 -36.324 1.00 89.62 83 CYS A CA 1
ATOM 655 C C . CYS A 1 83 ? 23.309 -8.362 -37.510 1.00 89.62 83 CYS A C 1
ATOM 657 O O . CYS A 1 83 ? 23.966 -8.910 -38.392 1.00 89.62 83 CYS A O 1
ATOM 659 N N . PHE A 1 84 ? 22.987 -7.064 -37.576 1.00 87.25 84 PHE A N 1
ATOM 660 C CA . PHE A 1 84 ? 23.406 -6.176 -38.670 1.00 87.25 84 PHE A CA 1
ATOM 661 C C . PHE A 1 84 ? 23.264 -4.689 -38.308 1.00 87.25 84 PHE A C 1
ATOM 663 O O . PHE A 1 84 ? 22.541 -4.312 -37.387 1.00 87.25 84 PHE A O 1
ATOM 670 N N . GLN A 1 85 ? 23.946 -3.823 -39.062 1.00 88.38 85 GLN A N 1
ATOM 671 C CA . GLN A 1 85 ? 24.098 -2.398 -38.746 1.00 88.38 85 GLN A CA 1
ATOM 672 C C . GLN A 1 85 ? 22.764 -1.626 -38.694 1.00 88.38 85 GLN A C 1
ATOM 674 O O . GLN A 1 85 ? 22.567 -0.774 -37.833 1.00 88.38 85 GLN A O 1
ATOM 679 N N . GLN A 1 86 ? 21.820 -1.925 -39.585 1.00 88.12 86 GLN A N 1
ATOM 680 C CA . GLN A 1 86 ? 20.510 -1.267 -39.603 1.00 88.12 86 GLN A CA 1
ATOM 681 C C . GLN A 1 86 ? 19.680 -1.643 -38.370 1.00 88.12 86 GLN A C 1
ATOM 683 O O . GLN A 1 86 ? 19.022 -0.775 -37.803 1.00 88.12 86 GLN A O 1
ATOM 688 N N . ALA A 1 87 ? 19.752 -2.899 -37.908 1.00 88.88 87 ALA A N 1
ATOM 689 C CA . ALA A 1 87 ? 19.138 -3.302 -36.643 1.00 88.88 87 ALA A CA 1
ATOM 690 C C . ALA A 1 87 ? 19.784 -2.564 -35.467 1.00 88.88 87 ALA A C 1
ATOM 692 O O . ALA A 1 87 ? 19.080 -2.052 -34.601 1.00 88.88 87 ALA A O 1
ATOM 693 N N . HIS A 1 88 ? 21.110 -2.417 -35.477 1.00 90.88 88 HIS A N 1
ATOM 694 C CA . HIS A 1 88 ? 21.818 -1.639 -34.466 1.00 90.88 88 HIS A CA 1
ATOM 695 C C . HIS A 1 88 ? 21.295 -0.198 -34.354 1.00 90.88 88 HIS A C 1
ATOM 697 O O . HIS A 1 88 ? 20.927 0.238 -33.262 1.00 90.88 88 HIS A O 1
ATOM 703 N N . PHE A 1 89 ? 21.198 0.521 -35.477 1.00 90.00 89 PHE A N 1
ATOM 704 C CA . PHE A 1 89 ? 20.678 1.892 -35.495 1.00 90.00 89 PHE A CA 1
ATOM 705 C C . PHE A 1 89 ? 19.192 1.979 -35.133 1.00 90.00 89 PHE A C 1
ATOM 707 O O . PHE A 1 89 ? 18.785 2.926 -34.461 1.00 90.00 89 PHE A O 1
ATOM 714 N N . ALA A 1 90 ? 18.389 0.988 -35.529 1.00 89.94 90 ALA A N 1
ATOM 715 C CA . ALA A 1 90 ? 16.979 0.935 -35.168 1.00 89.94 90 ALA A CA 1
ATOM 716 C C . ALA A 1 90 ? 16.784 0.802 -33.649 1.00 89.94 90 ALA A C 1
ATOM 718 O O . ALA A 1 90 ? 15.960 1.514 -33.085 1.00 89.94 90 ALA A O 1
ATOM 719 N N . ILE A 1 91 ? 17.561 -0.051 -32.974 1.00 91.69 91 ILE A N 1
ATOM 720 C CA . ILE A 1 91 ? 17.419 -0.305 -31.531 1.00 91.69 91 ILE A CA 1
ATOM 721 C C . ILE A 1 91 ? 18.041 0.794 -30.662 1.00 91.69 91 ILE A C 1
ATOM 723 O O . ILE A 1 91 ? 17.522 1.081 -29.588 1.00 91.69 91 ILE A O 1
ATOM 727 N N . ILE A 1 92 ? 19.142 1.428 -31.084 1.00 90.12 92 ILE A N 1
ATOM 728 C CA . ILE A 1 92 ? 19.736 2.546 -30.319 1.00 90.12 92 ILE A CA 1
ATOM 729 C C . ILE A 1 92 ? 18.837 3.786 -30.334 1.00 90.12 92 ILE A C 1
ATOM 731 O O . ILE A 1 92 ? 18.931 4.625 -29.441 1.00 90.12 92 ILE A O 1
ATOM 735 N N . ASN A 1 93 ? 17.942 3.891 -31.314 1.00 89.00 93 ASN A N 1
ATOM 736 C CA . ASN A 1 93 ? 16.987 4.981 -31.399 1.00 89.00 93 ASN A CA 1
ATOM 737 C C . ASN A 1 93 ? 16.103 5.061 -30.136 1.00 89.00 93 ASN A C 1
ATOM 739 O O . ASN A 1 93 ? 15.419 4.109 -29.771 1.00 89.00 93 ASN A O 1
ATOM 743 N N . GLU A 1 94 ? 16.060 6.225 -29.493 1.00 87.69 94 GLU A N 1
ATOM 744 C CA . GLU A 1 94 ? 15.334 6.409 -28.230 1.00 87.69 94 GLU A CA 1
ATOM 745 C C . GLU A 1 94 ? 13.804 6.257 -28.372 1.00 87.69 94 GLU A C 1
ATOM 747 O O . GLU A 1 94 ? 13.119 5.894 -27.413 1.00 87.69 94 GLU A O 1
ATOM 752 N N . HIS A 1 95 ? 13.240 6.478 -29.568 1.00 90.19 95 HIS A N 1
ATOM 753 C CA . HIS A 1 95 ? 11.810 6.263 -29.818 1.00 90.19 95 HIS A CA 1
ATOM 754 C C . HIS A 1 95 ? 11.418 4.785 -29.699 1.00 90.19 95 HIS A C 1
ATOM 756 O O . HIS A 1 95 ? 10.310 4.490 -29.244 1.00 90.19 95 HIS A O 1
ATOM 762 N N . PHE A 1 96 ? 12.328 3.865 -30.048 1.00 93.56 96 PHE A N 1
ATOM 763 C CA . PHE A 1 96 ? 12.118 2.428 -29.859 1.00 93.56 96 PHE A CA 1
ATOM 764 C C . PHE A 1 96 ? 11.901 2.112 -28.377 1.00 93.56 96 PHE A C 1
ATOM 766 O O . PHE A 1 96 ? 10.915 1.473 -28.006 1.00 93.56 96 PHE A O 1
ATOM 773 N N . TRP A 1 97 ? 12.782 2.615 -27.509 1.00 93.75 97 TRP A N 1
ATOM 774 C CA . TRP A 1 97 ? 12.704 2.368 -26.070 1.00 93.75 97 TRP A CA 1
ATOM 775 C C . TRP A 1 97 ? 11.522 3.063 -25.413 1.00 93.75 97 TRP A C 1
ATOM 777 O O . TRP A 1 97 ? 10.894 2.469 -24.542 1.00 93.75 97 TRP A O 1
ATOM 787 N N . ARG A 1 98 ? 11.137 4.262 -25.866 1.00 94.50 98 ARG A N 1
ATOM 788 C CA . ARG A 1 98 ? 9.891 4.896 -25.414 1.00 94.50 98 ARG A CA 1
ATOM 789 C C . ARG A 1 98 ? 8.672 4.029 -25.712 1.00 94.50 98 ARG A C 1
ATOM 791 O O . ARG A 1 98 ? 7.831 3.837 -24.835 1.00 94.50 98 ARG A O 1
ATOM 798 N N . ARG A 1 99 ? 8.564 3.492 -26.930 1.00 93.31 99 ARG A N 1
ATOM 799 C CA . ARG A 1 99 ? 7.451 2.604 -27.280 1.00 93.31 99 ARG A CA 1
ATOM 800 C C . ARG A 1 99 ? 7.505 1.305 -26.480 1.00 93.31 99 ARG A C 1
ATOM 802 O O . ARG A 1 99 ? 6.488 0.913 -25.916 1.00 93.31 99 ARG A O 1
ATOM 809 N N . ARG A 1 100 ? 8.681 0.683 -26.362 1.00 93.88 100 ARG A N 1
ATOM 810 C CA . ARG A 1 100 ? 8.869 -0.532 -25.554 1.00 93.88 100 ARG A CA 1
ATOM 811 C C . ARG A 1 100 ? 8.503 -0.306 -24.085 1.00 93.88 100 ARG A C 1
ATOM 813 O O . ARG A 1 100 ? 7.834 -1.150 -23.497 1.00 93.88 100 ARG A O 1
ATOM 820 N N . PHE A 1 101 ? 8.849 0.850 -23.519 1.00 95.44 101 PHE A N 1
ATOM 821 C CA . PHE A 1 101 ? 8.458 1.238 -22.166 1.00 95.44 101 PHE A CA 1
ATOM 822 C C . PHE A 1 101 ? 6.941 1.267 -22.001 1.00 95.44 101 PHE A C 1
ATOM 824 O O . PHE A 1 101 ? 6.438 0.593 -21.116 1.00 95.44 101 PHE A O 1
ATOM 831 N N . VAL A 1 102 ? 6.206 1.980 -22.861 1.00 93.00 102 VAL A N 1
ATOM 832 C CA . VAL A 1 102 ? 4.733 2.093 -22.759 1.00 93.00 102 VAL A CA 1
ATOM 833 C C . VAL A 1 102 ? 4.028 0.754 -23.026 1.00 93.00 102 VAL A C 1
ATOM 835 O O . VAL A 1 102 ? 2.936 0.491 -22.522 1.00 93.00 102 VAL A O 1
ATOM 838 N N . LEU A 1 103 ? 4.645 -0.127 -23.817 1.00 92.38 103 LEU A N 1
ATOM 839 C CA . LEU A 1 103 ? 4.145 -1.490 -23.988 1.00 92.38 103 LEU A CA 1
ATOM 840 C C . LEU A 1 103 ? 4.319 -2.328 -22.715 1.00 92.38 103 LEU A C 1
ATOM 842 O O . LEU A 1 103 ? 3.419 -3.101 -22.406 1.00 92.38 103 LEU A O 1
ATOM 846 N N . THR A 1 104 ? 5.405 -2.122 -21.968 1.00 94.12 104 THR A N 1
ATOM 847 C CA . THR A 1 104 ? 5.800 -2.959 -20.820 1.00 94.12 104 THR A CA 1
ATOM 848 C C . THR A 1 104 ? 5.277 -2.445 -19.477 1.00 94.12 104 THR A C 1
ATOM 850 O O . THR A 1 104 ? 4.909 -3.231 -18.616 1.00 94.12 104 THR A O 1
ATOM 853 N N . PHE A 1 105 ? 5.247 -1.131 -19.279 1.00 95.62 105 PHE A N 1
ATOM 854 C CA . PHE A 1 105 ? 4.863 -0.468 -18.033 1.00 95.62 105 PHE A CA 1
ATOM 855 C C . PHE A 1 105 ? 3.681 0.470 -18.273 1.00 95.62 105 PHE A C 1
ATOM 857 O O . PHE A 1 105 ? 3.419 0.877 -19.408 1.00 95.62 105 PHE A O 1
ATOM 864 N N . ASP A 1 106 ? 2.997 0.857 -17.198 1.00 94.19 106 ASP A N 1
ATOM 865 C CA . ASP A 1 106 ? 2.056 1.977 -17.264 1.00 94.19 106 ASP A CA 1
ATOM 866 C C . ASP A 1 106 ? 2.813 3.272 -17.606 1.00 94.19 106 ASP A C 1
ATOM 868 O O . ASP A 1 106 ? 3.992 3.445 -17.262 1.00 94.19 106 ASP A O 1
ATOM 872 N N . ARG A 1 107 ? 2.135 4.206 -18.287 1.00 91.88 107 ARG A N 1
ATOM 873 C CA . ARG A 1 107 ? 2.727 5.506 -18.621 1.00 91.88 107 ARG A CA 1
ATOM 874 C C . ARG A 1 107 ? 3.194 6.256 -17.372 1.00 91.88 107 ARG A C 1
ATOM 876 O O . ARG A 1 107 ? 2.560 6.173 -16.320 1.00 91.88 107 ARG A O 1
ATOM 883 N N . PRO A 1 108 ? 4.257 7.065 -17.485 1.00 92.25 108 PRO A N 1
ATOM 884 C CA . PRO A 1 108 ? 4.641 7.949 -16.400 1.00 92.25 108 PRO A CA 1
ATOM 885 C C . PRO A 1 108 ? 3.513 8.936 -16.094 1.00 92.25 108 PRO A C 1
ATOM 887 O O . PRO A 1 108 ? 2.873 9.463 -17.007 1.00 92.25 108 PRO A O 1
ATOM 890 N N . ARG A 1 109 ? 3.293 9.214 -14.809 1.00 89.81 109 ARG A N 1
ATOM 891 C CA . ARG A 1 109 ? 2.348 10.250 -14.367 1.00 89.81 109 ARG A CA 1
ATOM 892 C C . ARG A 1 109 ? 2.717 11.642 -14.892 1.00 89.81 109 ARG A C 1
ATOM 894 O O . ARG A 1 109 ? 3.880 11.905 -15.210 1.00 89.81 109 ARG A O 1
ATOM 901 N N . ALA A 1 110 ? 1.750 12.560 -14.898 1.00 84.44 110 ALA A N 1
ATOM 902 C CA . ALA A 1 110 ? 1.951 13.933 -15.368 1.00 84.44 110 ALA A CA 1
ATOM 903 C C . ALA A 1 110 ? 3.122 14.638 -14.663 1.00 84.44 110 ALA A C 1
ATOM 905 O O . ALA A 1 110 ? 3.895 15.320 -15.319 1.00 84.44 110 ALA A O 1
ATOM 906 N N . GLU A 1 111 ? 3.336 14.395 -13.372 1.00 83.25 111 GLU A N 1
ATOM 907 C CA . GLU A 1 111 ? 4.419 14.977 -12.557 1.00 83.25 111 GLU A CA 1
ATOM 908 C C . GLU A 1 111 ? 5.752 14.206 -12.613 1.00 83.25 111 GLU A C 1
ATOM 910 O O . GLU A 1 111 ? 6.697 14.530 -11.897 1.00 83.25 111 GLU A O 1
ATOM 915 N N . SER A 1 112 ? 5.844 13.139 -13.411 1.00 87.81 112 SER A N 1
ATOM 916 C CA . SER A 1 112 ? 7.052 12.311 -13.476 1.00 87.81 112 SER A CA 1
ATOM 917 C C . SER A 1 112 ? 8.255 13.085 -14.024 1.00 87.81 112 SER A C 1
ATOM 919 O O . SER A 1 112 ? 8.108 13.939 -14.892 1.00 87.81 112 SER A O 1
ATOM 921 N N . SER A 1 113 ? 9.470 12.737 -13.602 1.00 88.62 113 SER A N 1
ATOM 922 C CA . SER A 1 113 ? 10.701 13.278 -14.198 1.00 88.62 113 SER A CA 1
ATOM 923 C C . SER A 1 113 ? 10.960 12.770 -15.623 1.00 88.62 113 SER A C 1
ATOM 925 O O . SER A 1 113 ? 11.832 13.293 -16.308 1.00 88.62 113 SER A O 1
ATOM 927 N N . ILE A 1 114 ? 10.203 11.774 -16.093 1.00 91.94 114 ILE A N 1
ATOM 928 C CA . ILE A 1 114 ? 10.351 11.179 -17.425 1.00 91.94 114 ILE A CA 1
ATOM 929 C C . ILE A 1 114 ? 9.725 12.104 -18.472 1.00 91.94 114 ILE A C 1
ATOM 931 O O . ILE A 1 114 ? 8.499 12.144 -18.6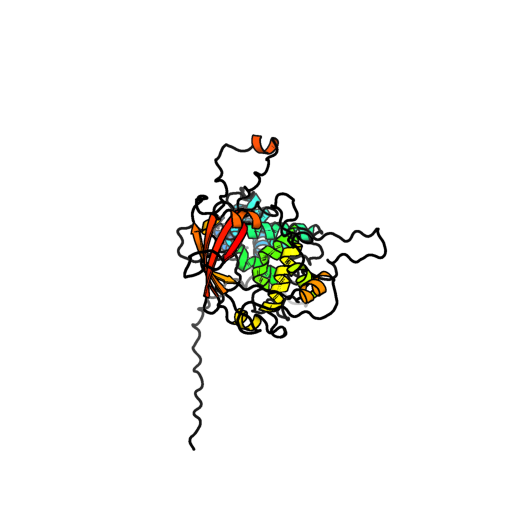19 1.00 91.94 114 ILE A O 1
ATOM 935 N N . ARG A 1 115 ? 10.558 12.850 -19.207 1.00 90.12 115 ARG A N 1
ATOM 936 C CA . ARG A 1 115 ? 10.103 13.841 -20.202 1.00 90.12 115 ARG A CA 1
ATOM 937 C C . ARG A 1 115 ? 10.634 13.569 -21.599 1.00 90.12 115 ARG A C 1
ATOM 939 O O . ARG A 1 115 ? 9.917 13.764 -22.579 1.00 90.12 115 ARG A O 1
ATOM 946 N N . THR A 1 116 ? 11.870 13.108 -21.692 1.00 92.81 116 THR A N 1
ATOM 947 C CA . THR A 1 116 ? 12.589 12.885 -22.946 1.00 92.81 116 THR A CA 1
ATOM 948 C C . THR A 1 116 ? 12.621 11.402 -23.307 1.00 92.81 116 THR A C 1
ATOM 950 O O . THR A 1 116 ? 12.430 10.536 -22.454 1.00 92.81 116 THR A O 1
ATOM 953 N N . ASN A 1 117 ? 12.867 11.073 -24.578 1.00 91.19 117 ASN A N 1
ATOM 954 C CA . ASN A 1 117 ? 13.000 9.672 -24.990 1.00 91.19 117 ASN A CA 1
ATOM 955 C C . ASN A 1 117 ? 14.237 8.998 -24.344 1.00 91.19 117 ASN A C 1
ATOM 957 O O . ASN A 1 117 ? 14.203 7.797 -24.056 1.00 91.19 117 ASN A O 1
ATOM 961 N N . ALA A 1 118 ? 15.291 9.768 -24.052 1.00 91.75 118 ALA A N 1
ATOM 962 C CA . ALA A 1 118 ? 16.430 9.325 -23.254 1.00 91.75 118 ALA A CA 1
ATOM 963 C C . ALA A 1 118 ? 15.998 8.877 -21.846 1.00 91.75 118 ALA A C 1
ATOM 965 O O . ALA A 1 118 ? 16.369 7.781 -21.422 1.00 91.75 118 ALA A O 1
ATOM 966 N N . ASP A 1 119 ? 15.133 9.646 -21.170 1.00 94.62 119 ASP A N 1
ATOM 967 C CA . ASP A 1 119 ? 14.610 9.280 -19.843 1.00 94.62 119 ASP A CA 1
ATOM 968 C C . ASP A 1 119 ? 13.821 7.969 -19.892 1.00 94.62 119 ASP A C 1
ATOM 970 O O . ASP A 1 119 ? 13.980 7.113 -19.024 1.00 94.62 119 ASP A O 1
ATOM 974 N N . TYR A 1 120 ? 12.996 7.770 -20.929 1.00 95.06 120 TYR A N 1
ATOM 975 C CA . TYR A 1 120 ? 12.286 6.501 -21.132 1.00 95.06 120 TYR A CA 1
ATOM 976 C C . TYR A 1 120 ? 13.256 5.326 -21.271 1.00 95.06 120 TYR A C 1
ATOM 978 O O . TYR A 1 120 ? 13.000 4.248 -20.737 1.00 95.06 120 TYR A O 1
ATOM 986 N N . THR A 1 121 ? 14.370 5.529 -21.975 1.00 94.25 121 THR A N 1
ATOM 987 C CA . THR A 1 121 ? 15.400 4.503 -22.164 1.00 94.25 121 THR A CA 1
ATOM 988 C C . THR A 1 121 ? 16.092 4.160 -20.847 1.00 94.25 121 THR A C 1
ATOM 990 O O . THR A 1 121 ? 16.242 2.979 -20.524 1.00 94.25 121 THR A O 1
ATOM 993 N N . ASP A 1 122 ? 16.501 5.172 -20.081 1.00 94.19 122 ASP A N 1
ATOM 994 C CA . ASP A 1 122 ? 17.145 4.991 -18.778 1.00 94.19 122 ASP A CA 1
ATOM 995 C C . ASP A 1 122 ? 16.212 4.277 -17.792 1.00 94.19 122 ASP A C 1
ATOM 997 O O . ASP A 1 122 ? 16.560 3.245 -17.216 1.00 94.19 122 ASP A O 1
ATOM 1001 N N . GLN A 1 123 ? 14.972 4.751 -17.685 1.00 95.75 123 GLN A N 1
ATOM 1002 C CA . GLN A 1 123 ? 13.986 4.197 -16.762 1.00 95.75 123 GLN A CA 1
ATOM 1003 C C . GLN A 1 123 ? 13.545 2.793 -17.149 1.00 95.75 123 GLN A C 1
ATOM 1005 O O . GLN A 1 123 ? 13.356 1.958 -16.266 1.00 95.75 123 GLN A O 1
ATOM 1010 N N . TYR A 1 124 ? 13.434 2.493 -18.446 1.00 95.94 124 TYR A N 1
ATOM 1011 C CA . TYR A 1 124 ? 13.200 1.127 -18.906 1.00 95.94 124 TYR A CA 1
ATOM 1012 C C . TYR A 1 124 ? 14.295 0.187 -18.393 1.00 95.94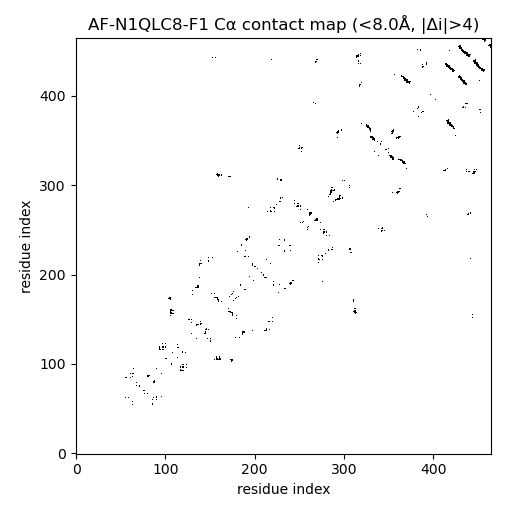 124 TYR A C 1
ATOM 1014 O O . TYR A 1 124 ? 14.001 -0.804 -17.725 1.00 95.94 124 TYR A O 1
ATOM 1022 N N . LYS A 1 125 ? 15.563 0.530 -18.659 1.00 93.75 125 LYS A N 1
ATOM 1023 C CA . LYS A 1 125 ? 16.721 -0.285 -18.268 1.00 93.75 125 LYS A CA 1
ATOM 1024 C C . LYS A 1 125 ? 16.812 -0.435 -16.754 1.00 93.75 125 LYS A C 1
ATOM 1026 O O . LYS A 1 125 ? 17.011 -1.544 -16.271 1.00 93.75 125 LYS A O 1
ATOM 1031 N N . LYS A 1 126 ? 16.624 0.659 -16.012 1.00 95.38 126 LYS A N 1
ATOM 1032 C CA . LYS A 1 126 ? 16.646 0.670 -14.546 1.00 95.38 126 LYS A CA 1
ATOM 1033 C C . LYS A 1 126 ? 15.567 -0.240 -13.957 1.00 95.38 126 LYS A C 1
ATOM 1035 O O . LYS A 1 126 ? 15.867 -1.049 -13.081 1.00 95.38 126 LYS A O 1
ATOM 1040 N N . ARG A 1 127 ? 14.324 -0.137 -14.444 1.00 96.62 127 ARG A N 1
ATOM 1041 C CA . ARG A 1 127 ? 13.204 -0.971 -13.979 1.00 96.62 127 ARG A CA 1
ATOM 1042 C C . ARG A 1 127 ? 13.441 -2.443 -14.300 1.00 96.62 127 ARG A C 1
ATOM 1044 O O . ARG A 1 127 ? 13.336 -3.273 -13.405 1.00 96.62 127 ARG A O 1
ATOM 1051 N N . GLN A 1 128 ? 13.823 -2.755 -15.538 1.00 94.94 128 GLN A N 1
ATOM 1052 C CA . GLN A 1 128 ? 14.118 -4.129 -15.955 1.00 94.94 128 GLN A CA 1
ATOM 1053 C C . GLN A 1 128 ? 15.272 -4.746 -15.159 1.00 94.94 128 GLN A C 1
ATOM 1055 O O . GLN A 1 128 ? 15.143 -5.866 -14.670 1.00 94.94 128 GLN A O 1
ATOM 1060 N N . ASP A 1 129 ? 16.376 -4.023 -14.956 1.00 93.69 129 ASP A N 1
ATOM 1061 C CA . ASP A 1 129 ? 17.510 -4.545 -14.189 1.00 93.69 129 ASP A CA 1
ATOM 1062 C C . ASP A 1 129 ? 17.110 -4.894 -12.747 1.00 93.69 129 ASP A C 1
ATOM 1064 O O . ASP A 1 129 ? 17.477 -5.961 -12.253 1.00 93.69 129 ASP A O 1
ATOM 1068 N N . VAL A 1 130 ? 16.319 -4.046 -12.083 1.00 93.94 130 VAL A N 1
ATOM 1069 C CA . VAL A 1 130 ? 15.807 -4.314 -10.730 1.00 93.94 130 VAL A CA 1
ATOM 1070 C C . VAL A 1 130 ? 14.861 -5.514 -10.705 1.00 93.94 130 VAL A C 1
ATOM 1072 O O . VAL A 1 130 ? 15.005 -6.381 -9.843 1.00 93.94 130 VAL A O 1
ATOM 1075 N N . LEU A 1 131 ? 13.909 -5.575 -11.638 1.00 93.19 131 LEU A N 1
ATOM 1076 C CA . LEU A 1 131 ? 12.892 -6.628 -11.673 1.00 93.19 131 LEU A CA 1
ATOM 1077 C C . LEU A 1 131 ? 13.484 -8.000 -12.015 1.00 93.19 131 LEU A C 1
ATOM 1079 O O . LEU A 1 131 ? 13.006 -9.007 -11.501 1.00 93.19 131 LEU A O 1
ATOM 1083 N N . VAL A 1 132 ? 14.544 -8.052 -12.826 1.00 91.50 132 VAL A N 1
ATOM 1084 C CA . VAL A 1 132 ? 15.254 -9.298 -13.156 1.00 91.50 132 VAL A CA 1
ATOM 1085 C C . VAL A 1 132 ? 16.232 -9.694 -12.049 1.00 91.50 132 VAL A C 1
ATOM 1087 O O . VAL A 1 132 ? 16.316 -10.864 -11.682 1.00 91.50 132 VAL A O 1
ATOM 1090 N N . ARG A 1 133 ? 16.984 -8.737 -11.494 1.00 91.25 133 ARG A N 1
ATOM 1091 C CA . ARG A 1 133 ? 18.008 -8.981 -10.463 1.00 91.25 133 ARG A CA 1
ATOM 1092 C C . ARG A 1 133 ? 17.538 -8.447 -9.112 1.00 91.25 133 ARG A C 1
ATOM 1094 O O . ARG A 1 133 ? 18.091 -7.475 -8.579 1.00 91.25 133 ARG A O 1
ATOM 1101 N N . LYS A 1 134 ? 16.496 -9.087 -8.588 1.00 92.00 134 LYS A N 1
ATOM 1102 C CA . LYS A 1 134 ? 15.843 -8.746 -7.318 1.00 92.00 134 LYS A CA 1
ATOM 1103 C C . LYS A 1 134 ? 16.840 -8.916 -6.155 1.00 92.00 134 LYS A C 1
ATOM 1105 O O . LYS A 1 134 ? 17.512 -9.948 -6.102 1.00 92.00 134 LYS A O 1
ATOM 1110 N N . PRO A 1 135 ? 16.983 -7.944 -5.234 1.00 93.56 135 PRO A N 1
ATOM 1111 C CA . PRO A 1 135 ? 17.764 -8.156 -4.021 1.00 93.56 135 PRO A CA 1
ATOM 1112 C C . PRO A 1 135 ? 17.019 -9.066 -3.041 1.00 93.56 135 PRO A C 1
ATOM 1114 O O . PRO A 1 135 ? 15.789 -9.076 -2.994 1.00 93.56 135 PRO A O 1
ATOM 1117 N N . THR A 1 136 ? 17.775 -9.760 -2.195 1.00 92.19 136 THR A N 1
ATOM 1118 C CA . THR A 1 136 ? 17.238 -10.313 -0.950 1.00 92.19 136 THR A CA 1
ATOM 1119 C C . THR A 1 136 ? 17.236 -9.205 0.092 1.00 92.19 136 THR A C 1
ATOM 1121 O O . THR A 1 136 ? 18.297 -8.692 0.447 1.00 92.19 136 THR A O 1
ATOM 1124 N N . PHE A 1 137 ? 16.058 -8.837 0.582 1.00 91.19 137 PHE A N 1
ATOM 1125 C CA . PHE A 1 137 ? 15.905 -7.780 1.568 1.00 91.19 137 PHE A CA 1
ATOM 1126 C C . PHE A 1 137 ? 16.386 -8.239 2.954 1.00 91.19 137 PHE A C 1
ATOM 1128 O O . PHE A 1 137 ? 15.953 -9.263 3.491 1.00 91.19 137 PHE A O 1
ATOM 1135 N N . GLY A 1 138 ? 17.327 -7.489 3.513 1.00 89.50 138 GLY A N 1
ATOM 1136 C CA . GLY A 1 138 ? 17.589 -7.337 4.932 1.00 89.50 138 GLY A CA 1
ATOM 1137 C C . GLY A 1 138 ? 16.878 -6.074 5.418 1.00 89.50 138 GLY A C 1
ATOM 1138 O O . GLY A 1 138 ? 15.661 -5.969 5.329 1.00 89.50 138 GLY A O 1
ATOM 1139 N N . CYS A 1 139 ? 17.621 -5.100 5.937 1.00 89.50 139 CYS A N 1
ATOM 1140 C CA . CYS A 1 139 ? 17.033 -3.872 6.475 1.00 89.50 139 CYS A CA 1
ATOM 1141 C C . CYS A 1 139 ? 16.633 -2.849 5.395 1.00 89.50 139 CYS A C 1
ATOM 1143 O O . CYS A 1 139 ? 16.194 -1.756 5.738 1.00 89.50 139 CYS A O 1
ATOM 1145 N N . GLY A 1 140 ? 16.792 -3.154 4.100 1.00 91.69 140 GLY A N 1
ATOM 1146 C CA . GLY A 1 140 ? 16.484 -2.219 3.015 1.00 91.69 140 GLY A CA 1
ATOM 1147 C C . GLY A 1 140 ? 17.527 -1.107 2.841 1.00 91.69 140 GLY A C 1
ATOM 1148 O O . GLY A 1 140 ? 17.236 -0.077 2.231 1.00 91.69 140 GLY A O 1
ATOM 1149 N N . ASN A 1 141 ? 18.724 -1.273 3.409 1.00 91.94 141 ASN A N 1
ATOM 1150 C CA . ASN A 1 141 ? 19.729 -0.214 3.528 1.00 91.94 141 ASN A CA 1
ATOM 1151 C C . ASN A 1 141 ? 20.890 -0.331 2.542 1.00 91.94 141 ASN A C 1
ATOM 1153 O O . ASN A 1 141 ? 21.585 0.667 2.310 1.00 91.94 141 ASN A O 1
ATOM 1157 N N . THR A 1 142 ? 21.098 -1.509 1.951 1.00 93.75 142 THR A N 1
ATOM 1158 C CA . THR A 1 142 ? 22.111 -1.682 0.911 1.00 93.75 142 THR A CA 1
ATOM 1159 C C . THR A 1 142 ? 21.733 -0.873 -0.324 1.00 93.75 142 THR A C 1
ATOM 1161 O O . THR A 1 142 ? 20.560 -0.613 -0.596 1.00 93.75 142 THR A O 1
ATOM 1164 N N . GLU A 1 143 ? 22.735 -0.486 -1.107 1.00 94.94 143 GLU A N 1
ATOM 1165 C CA . GLU A 1 143 ? 22.517 0.315 -2.312 1.00 94.94 143 GLU A CA 1
ATOM 1166 C C . GLU A 1 143 ? 21.573 -0.387 -3.300 1.00 94.94 143 GLU A C 1
ATOM 1168 O O . GLU A 1 143 ? 20.681 0.233 -3.877 1.00 94.94 143 GLU A O 1
ATOM 1173 N N . ARG A 1 144 ? 21.694 -1.716 -3.422 1.00 95.25 144 ARG A N 1
ATOM 1174 C CA . ARG A 1 144 ? 20.821 -2.509 -4.288 1.00 95.25 144 ARG A CA 1
ATOM 1175 C C . ARG A 1 144 ? 19.377 -2.538 -3.797 1.00 95.25 144 ARG A C 1
ATOM 1177 O O . ARG A 1 144 ? 18.463 -2.393 -4.607 1.00 95.25 144 ARG A O 1
ATOM 1184 N N . GLU A 1 145 ? 19.161 -2.724 -2.496 1.00 95.62 145 GLU A N 1
ATOM 1185 C CA . GLU A 1 145 ? 17.818 -2.661 -1.916 1.00 95.62 145 GLU A CA 1
ATOM 1186 C C . GLU A 1 145 ? 17.212 -1.276 -2.112 1.00 95.62 145 GLU A C 1
ATOM 1188 O O . GLU A 1 145 ? 16.107 -1.180 -2.629 1.00 95.62 145 GLU A O 1
ATOM 1193 N N . LYS A 1 146 ? 17.944 -0.203 -1.792 1.00 96.81 146 LYS A N 1
ATOM 1194 C CA . LYS A 1 146 ? 17.474 1.180 -1.964 1.00 96.81 146 LYS A CA 1
ATOM 1195 C C . LYS A 1 146 ? 17.052 1.465 -3.401 1.00 96.81 146 LYS A C 1
ATOM 1197 O O . LYS A 1 146 ? 15.960 1.982 -3.627 1.00 96.81 146 LYS A O 1
ATOM 1202 N N . GLN A 1 147 ? 17.872 1.073 -4.375 1.00 96.88 147 GLN A N 1
ATOM 1203 C CA . GLN A 1 147 ? 17.535 1.198 -5.794 1.00 96.88 147 GLN A CA 1
ATOM 1204 C C . GLN A 1 147 ? 16.262 0.425 -6.149 1.00 96.88 147 GLN A C 1
ATOM 1206 O O . GLN A 1 147 ? 15.408 0.947 -6.868 1.00 96.88 147 GLN A O 1
ATOM 1211 N N . CYS A 1 148 ? 16.110 -0.790 -5.615 1.00 97.88 148 CYS A N 1
ATOM 1212 C CA . CYS A 1 148 ? 14.910 -1.590 -5.810 1.00 97.88 148 CYS A CA 1
ATOM 1213 C C . CYS A 1 148 ? 13.665 -0.927 -5.207 1.00 97.88 148 CYS A C 1
ATOM 1215 O O . CYS A 1 148 ? 12.639 -0.838 -5.875 1.00 97.88 148 CYS A O 1
ATOM 1217 N N . LEU A 1 149 ? 13.754 -0.424 -3.975 1.00 97.94 149 LEU A N 1
ATOM 1218 C CA . LEU A 1 149 ? 12.648 0.243 -3.284 1.00 97.94 149 LEU A CA 1
ATOM 1219 C C . LEU A 1 149 ? 12.193 1.501 -4.037 1.00 97.94 149 LEU A C 1
ATOM 1221 O O . LEU A 1 149 ? 10.995 1.720 -4.195 1.00 97.94 149 LEU A O 1
ATOM 1225 N N . VAL A 1 150 ? 13.131 2.291 -4.570 1.00 97.38 150 VAL A N 1
ATOM 1226 C CA . VAL A 1 150 ? 12.814 3.459 -5.410 1.00 97.38 150 VAL A CA 1
ATOM 1227 C C . VAL A 1 150 ? 12.073 3.042 -6.681 1.00 97.38 150 VAL A C 1
ATOM 1229 O O . VAL A 1 150 ? 11.063 3.650 -7.022 1.00 97.38 150 VAL A O 1
ATOM 1232 N N . VAL A 1 151 ? 12.524 1.981 -7.361 1.00 97.56 151 VAL A N 1
ATOM 1233 C CA . VAL A 1 151 ? 11.837 1.461 -8.554 1.00 97.56 151 VAL A CA 1
ATOM 1234 C C . VAL A 1 151 ? 10.422 0.980 -8.225 1.00 97.56 151 VAL A C 1
ATOM 1236 O O . VAL A 1 151 ? 9.493 1.319 -8.953 1.00 97.56 151 VAL A O 1
ATOM 1239 N N . LEU A 1 152 ? 10.233 0.241 -7.128 1.00 97.94 152 LEU A N 1
ATOM 1240 C CA . LEU A 1 152 ? 8.906 -0.218 -6.700 1.00 97.94 152 LEU A CA 1
ATOM 1241 C C . LEU A 1 152 ? 7.977 0.957 -6.382 1.00 97.94 152 LEU A C 1
ATOM 1243 O O . LEU A 1 152 ? 6.837 0.979 -6.840 1.00 97.94 152 LEU A O 1
ATOM 1247 N N . ARG A 1 153 ? 8.476 1.968 -5.666 1.00 97.50 153 ARG A N 1
ATOM 1248 C CA . ARG A 1 153 ? 7.744 3.212 -5.403 1.00 97.50 153 ARG A CA 1
ATOM 1249 C C . ARG A 1 153 ? 7.329 3.907 -6.701 1.00 97.50 153 ARG A C 1
ATOM 1251 O O . ARG A 1 153 ? 6.189 4.346 -6.823 1.00 97.50 153 ARG A O 1
ATOM 1258 N N . ASP A 1 154 ? 8.230 4.011 -7.673 1.00 96.38 154 ASP A N 1
ATOM 1259 C CA . ASP A 1 154 ? 7.934 4.676 -8.943 1.00 96.38 154 ASP A CA 1
ATOM 1260 C C . ASP A 1 154 ? 6.906 3.880 -9.771 1.00 96.38 154 ASP A C 1
ATOM 1262 O O . ASP A 1 154 ? 6.003 4.479 -10.353 1.00 96.38 154 ASP A O 1
ATOM 1266 N N . LEU A 1 155 ? 6.973 2.540 -9.760 1.00 96.88 155 LEU A N 1
ATOM 1267 C CA . LEU A 1 155 ? 5.953 1.670 -10.365 1.00 96.88 155 LEU A CA 1
ATOM 1268 C C . LEU A 1 155 ? 4.575 1.870 -9.719 1.00 96.88 155 LEU A C 1
ATOM 1270 O O . LEU A 1 155 ? 3.581 1.963 -10.436 1.00 96.88 155 LEU A O 1
ATOM 1274 N N . ILE A 1 156 ? 4.523 1.978 -8.389 1.00 95.88 156 ILE A N 1
ATOM 1275 C CA . ILE A 1 156 ? 3.299 2.244 -7.617 1.00 95.88 156 ILE A CA 1
ATOM 1276 C C . ILE A 1 156 ? 2.695 3.602 -7.985 1.00 95.88 156 ILE A C 1
ATOM 1278 O O . ILE A 1 156 ? 1.497 3.697 -8.235 1.00 95.88 156 ILE A O 1
ATOM 1282 N N . ARG A 1 157 ? 3.518 4.652 -8.068 1.00 93.94 157 ARG A N 1
ATOM 1283 C CA . ARG A 1 157 ? 3.059 6.014 -8.396 1.00 93.94 157 ARG A CA 1
ATOM 1284 C C . ARG A 1 157 ? 2.582 6.162 -9.838 1.00 93.94 157 ARG A C 1
ATOM 1286 O O . ARG A 1 157 ? 1.700 6.974 -10.116 1.00 93.94 157 ARG A O 1
ATOM 1293 N N . ASP A 1 158 ? 3.188 5.417 -10.755 1.00 94.19 158 ASP A N 1
ATOM 1294 C CA . ASP A 1 158 ? 2.799 5.416 -12.165 1.00 94.19 158 ASP A CA 1
ATOM 1295 C C . ASP A 1 158 ? 1.646 4.441 -12.456 1.00 94.19 158 ASP A C 1
ATOM 1297 O O . ASP A 1 158 ? 1.076 4.480 -13.545 1.00 94.19 158 ASP A O 1
ATOM 1301 N N . ALA A 1 159 ? 1.274 3.583 -11.500 1.00 92.81 159 ALA A N 1
ATOM 1302 C CA . ALA A 1 159 ? 0.183 2.638 -11.678 1.00 92.81 159 ALA A CA 1
ATOM 1303 C C . ALA A 1 159 ? -1.150 3.359 -11.933 1.00 92.81 159 ALA A C 1
ATOM 1305 O O . ALA A 1 159 ? -1.485 4.343 -11.269 1.00 92.81 159 ALA A O 1
ATOM 1306 N N . CYS A 1 160 ? -1.935 2.836 -12.878 1.00 89.12 160 CYS A N 1
ATOM 1307 C CA . CYS A 1 160 ? -3.258 3.358 -13.242 1.00 89.12 160 CYS A CA 1
ATOM 1308 C C . CYS A 1 160 ? -3.257 4.783 -13.836 1.00 89.12 160 CYS A C 1
ATOM 1310 O O . CYS A 1 160 ? -4.321 5.396 -13.929 1.00 89.12 160 CYS A O 1
ATOM 1312 N N . SER A 1 161 ? -2.107 5.299 -14.284 1.00 85.38 161 SER A N 1
ATOM 1313 C CA . SER A 1 161 ? -1.972 6.634 -14.895 1.00 85.38 161 SER A CA 1
ATOM 1314 C C . SER A 1 161 ? -2.702 6.791 -16.236 1.00 85.38 161 SER A C 1
ATOM 1316 O O . SER A 1 161 ? -3.069 7.897 -16.624 1.00 85.38 161 SER A O 1
ATOM 1318 N N . GLU A 1 162 ? -2.927 5.692 -16.962 1.00 74.38 162 GLU A N 1
ATOM 1319 C CA . GLU A 1 162 ? -3.603 5.705 -18.267 1.00 74.38 162 GLU A CA 1
ATOM 1320 C C . GLU A 1 162 ? -5.134 5.711 -18.157 1.00 74.38 162 GLU A C 1
ATOM 1322 O O . GLU A 1 162 ? -5.835 5.815 -19.171 1.00 74.38 162 GLU A O 1
ATOM 1327 N N . ARG A 1 163 ? -5.683 5.589 -16.941 1.00 67.94 163 ARG A N 1
ATOM 1328 C CA . ARG A 1 163 ? -7.128 5.514 -16.745 1.00 67.94 163 ARG A CA 1
ATOM 1329 C C . ARG A 1 163 ? -7.765 6.873 -17.025 1.00 67.94 163 ARG A C 1
ATOM 1331 O O . ARG A 1 163 ? -7.659 7.809 -16.240 1.00 67.94 163 ARG A O 1
ATOM 1338 N N . THR A 1 164 ? -8.502 6.953 -18.126 1.00 57.91 164 THR A N 1
ATOM 1339 C CA . THR A 1 164 ? -9.376 8.091 -18.425 1.00 57.91 164 THR A CA 1
ATOM 1340 C C . THR A 1 164 ? -10.767 7.862 -17.814 1.00 57.91 164 THR A C 1
ATOM 1342 O O . THR A 1 164 ? -11.284 6.744 -17.895 1.00 57.91 164 THR A O 1
ATOM 1345 N N . PRO A 1 165 ? -11.416 8.891 -17.228 1.00 54.88 165 PRO A N 1
ATOM 1346 C CA . PRO A 1 165 ? -12.755 8.770 -16.628 1.00 54.88 165 PRO A CA 1
ATOM 1347 C C . PRO A 1 165 ? -13.843 8.279 -17.597 1.00 54.88 165 PRO A C 1
ATOM 1349 O O . PRO A 1 165 ? -14.894 7.812 -17.172 1.00 54.88 165 PRO A O 1
ATOM 1352 N N . SER A 1 166 ? -13.600 8.390 -18.905 1.00 52.62 166 SER A N 1
ATOM 1353 C CA . SER A 1 166 ? -14.528 8.018 -19.973 1.00 52.62 166 SER A CA 1
ATOM 1354 C C . SER A 1 166 ? -14.516 6.529 -20.326 1.00 52.62 166 SER A C 1
ATOM 1356 O O . SER A 1 166 ? -15.417 6.071 -21.033 1.00 52.62 166 SER A O 1
ATOM 1358 N N . ASN A 1 167 ? -13.524 5.760 -19.868 1.00 51.09 167 ASN A N 1
ATOM 1359 C CA . ASN A 1 167 ? -13.394 4.368 -20.273 1.00 51.09 167 ASN A CA 1
ATOM 1360 C C . ASN A 1 167 ? -14.223 3.460 -19.351 1.00 51.09 167 ASN A C 1
ATOM 1362 O O . ASN A 1 167 ? -13.894 3.266 -18.184 1.00 51.09 167 ASN A O 1
ATOM 1366 N N . ARG A 1 168 ? -15.318 2.899 -19.882 1.00 47.69 168 ARG A N 1
ATOM 1367 C CA . ARG A 1 168 ? -16.196 1.951 -19.164 1.00 47.69 168 ARG A CA 1
ATOM 1368 C C . ARG A 1 168 ? -15.544 0.585 -18.910 1.00 47.69 168 ARG A C 1
ATOM 1370 O O . ARG A 1 168 ? -16.120 -0.223 -18.190 1.00 47.69 168 ARG A O 1
ATOM 1377 N N . MET A 1 169 ? -14.382 0.305 -19.505 1.00 55.62 169 MET A N 1
ATOM 1378 C CA . MET A 1 169 ? -13.612 -0.899 -19.192 1.00 55.62 169 MET A CA 1
ATOM 1379 C C . MET A 1 169 ? -12.823 -0.726 -17.894 1.00 55.62 169 MET A C 1
ATOM 1381 O O . MET A 1 169 ? -12.206 0.312 -17.660 1.00 55.62 169 MET A O 1
ATOM 1385 N N . VAL A 1 170 ? -12.801 -1.785 -17.083 1.00 63.91 170 VAL A N 1
ATOM 1386 C CA . VAL A 1 170 ? -11.906 -1.908 -15.930 1.00 63.91 170 VAL A CA 1
ATOM 1387 C C . VAL A 1 170 ? -10.468 -1.881 -16.451 1.00 63.91 170 VAL A C 1
ATOM 1389 O O . VAL A 1 170 ? -10.018 -2.828 -17.092 1.00 63.91 170 VAL A O 1
ATOM 1392 N N . TYR A 1 171 ? -9.768 -0.766 -16.238 1.00 74.75 171 TYR A N 1
ATOM 1393 C CA . TYR A 1 171 ? -8.342 -0.673 -16.533 1.00 74.75 171 TYR A CA 1
ATOM 1394 C C . TYR A 1 171 ? -7.573 -1.522 -15.523 1.00 74.75 171 TYR A C 1
ATOM 1396 O O . TYR A 1 171 ? -7.737 -1.348 -14.315 1.00 74.75 171 TYR A O 1
ATOM 1404 N N . VAL A 1 172 ? -6.723 -2.414 -16.022 1.00 82.69 172 VAL A N 1
ATOM 1405 C CA . VAL A 1 172 ? -5.836 -3.240 -15.205 1.00 82.69 172 VAL A CA 1
ATOM 1406 C C . VAL A 1 172 ? -4.420 -2.704 -15.376 1.00 82.69 172 VAL A C 1
ATOM 1408 O O . VAL A 1 172 ? -3.896 -2.678 -16.486 1.00 82.69 172 VAL A O 1
ATOM 1411 N N . SER A 1 173 ? -3.811 -2.244 -14.283 1.00 91.56 173 SER A N 1
ATOM 1412 C CA . SER A 1 173 ? -2.441 -1.724 -14.299 1.00 91.56 173 SER A CA 1
ATOM 1413 C C . SER A 1 173 ? -1.436 -2.828 -14.604 1.00 91.56 173 SER A C 1
ATOM 1415 O O . SER A 1 173 ? -1.391 -3.840 -13.894 1.00 91.56 173 SER A O 1
ATOM 1417 N N . LYS A 1 174 ? -0.571 -2.595 -15.599 1.00 93.62 174 LYS A N 1
ATOM 1418 C CA . LYS A 1 174 ? 0.556 -3.488 -15.902 1.00 93.62 174 LYS A CA 1
ATOM 1419 C C . LYS A 1 174 ? 1.563 -3.470 -14.763 1.00 93.62 174 LYS A C 1
ATOM 1421 O O . LYS A 1 174 ? 2.056 -4.513 -14.353 1.00 93.62 174 LYS A O 1
ATOM 1426 N N . ASN A 1 175 ? 1.822 -2.289 -14.193 1.00 95.69 175 ASN A N 1
ATOM 1427 C CA . ASN A 1 175 ? 2.735 -2.142 -13.058 1.00 95.69 175 ASN A CA 1
ATOM 1428 C C . ASN A 1 175 ? 2.309 -3.023 -11.877 1.00 95.69 175 ASN A C 1
ATOM 1430 O O . ASN A 1 175 ? 3.160 -3.676 -11.280 1.00 95.69 175 ASN A O 1
ATOM 1434 N N . ILE A 1 176 ? 1.012 -3.082 -11.561 1.00 93.31 176 ILE A N 1
ATOM 1435 C CA . ILE A 1 176 ? 0.511 -3.920 -10.465 1.00 93.31 176 ILE A CA 1
ATOM 1436 C C . ILE A 1 176 ? 0.528 -5.402 -10.858 1.00 93.31 176 ILE A C 1
ATOM 1438 O O . ILE A 1 176 ? 1.125 -6.217 -10.156 1.00 93.31 176 ILE A O 1
ATOM 1442 N N . THR A 1 177 ? -0.111 -5.751 -11.977 1.00 91.44 177 THR A N 1
ATOM 1443 C CA . THR A 1 177 ? -0.402 -7.155 -12.314 1.00 91.44 177 THR A CA 1
ATOM 1444 C C . THR A 1 177 ? 0.759 -7.910 -12.952 1.00 91.44 177 THR A C 1
ATOM 1446 O O . THR A 1 177 ? 0.963 -9.076 -12.630 1.00 91.44 177 THR A O 1
ATOM 1449 N N . GLU A 1 178 ? 1.543 -7.267 -13.815 1.00 92.69 178 GLU A N 1
ATOM 1450 C CA . GLU A 1 178 ? 2.641 -7.911 -14.548 1.00 92.69 178 GLU A CA 1
ATOM 1451 C C . GLU A 1 178 ? 3.992 -7.771 -13.832 1.00 92.69 178 GLU A C 1
ATOM 1453 O O . GLU A 1 178 ? 4.885 -8.584 -14.058 1.00 92.69 178 GLU A O 1
ATOM 1458 N N . HIS A 1 179 ? 4.148 -6.774 -12.948 1.00 94.94 179 HIS A N 1
ATOM 1459 C CA . HIS A 1 179 ? 5.437 -6.485 -12.301 1.00 94.94 179 HIS A CA 1
ATOM 1460 C C . HIS A 1 179 ? 5.405 -6.643 -10.783 1.00 94.94 179 HIS A C 1
ATOM 1462 O O . HIS A 1 179 ? 6.145 -7.466 -10.248 1.00 94.94 179 HIS A O 1
ATOM 1468 N N . ILE A 1 180 ? 4.563 -5.890 -10.069 1.00 94.75 180 ILE A N 1
ATOM 1469 C CA . ILE A 1 180 ? 4.548 -5.888 -8.597 1.00 94.75 180 ILE A CA 1
ATOM 1470 C C . ILE A 1 180 ? 4.098 -7.245 -8.044 1.00 94.75 180 ILE A C 1
ATOM 1472 O O . ILE A 1 180 ? 4.815 -7.820 -7.230 1.00 94.75 180 ILE A O 1
ATOM 1476 N N . ALA A 1 181 ? 2.963 -7.794 -8.484 1.00 91.06 181 ALA A N 1
ATOM 1477 C CA . ALA A 1 181 ? 2.469 -9.066 -7.948 1.00 91.06 181 ALA A CA 1
ATOM 1478 C C . ALA A 1 181 ? 3.461 -10.239 -8.170 1.00 91.06 181 ALA A C 1
ATOM 1480 O O . ALA A 1 181 ? 3.820 -10.909 -7.192 1.00 91.06 181 ALA A O 1
ATOM 1481 N N . PRO A 1 182 ? 4.031 -10.444 -9.379 1.00 90.44 182 PRO A N 1
ATOM 1482 C CA . PRO A 1 182 ? 5.092 -11.437 -9.577 1.00 90.44 182 PRO A CA 1
ATOM 1483 C C . PRO A 1 182 ? 6.373 -11.127 -8.788 1.00 90.44 182 PRO A C 1
ATOM 1485 O O . PRO A 1 182 ? 7.040 -12.028 -8.277 1.00 90.44 182 PRO A O 1
ATOM 1488 N N . PHE A 1 183 ? 6.735 -9.850 -8.628 1.00 93.12 183 PHE A N 1
ATOM 1489 C CA . PHE A 1 183 ? 7.883 -9.461 -7.808 1.00 93.12 183 PHE A CA 1
ATOM 1490 C C . PHE A 1 183 ? 7.731 -9.908 -6.348 1.00 93.12 183 PHE A C 1
ATOM 1492 O O . PHE A 1 183 ? 8.692 -10.411 -5.758 1.00 93.12 183 PHE A O 1
ATOM 1499 N N . LEU A 1 184 ? 6.543 -9.748 -5.764 1.00 90.69 184 LEU A N 1
ATOM 1500 C CA . LEU A 1 184 ? 6.278 -10.131 -4.376 1.00 90.69 184 LEU A CA 1
ATOM 1501 C C . LEU A 1 184 ? 6.308 -11.649 -4.177 1.00 90.69 184 LEU A C 1
ATOM 1503 O O . LEU A 1 184 ? 6.750 -12.102 -3.124 1.00 90.69 184 LEU A O 1
ATOM 1507 N N . THR A 1 185 ? 5.917 -12.413 -5.200 1.00 85.06 185 THR A N 1
ATOM 1508 C CA . THR A 1 185 ? 5.970 -13.886 -5.210 1.00 85.06 185 THR A CA 1
ATOM 1509 C C . THR A 1 185 ? 7.419 -14.396 -5.097 1.00 85.06 185 THR A C 1
ATOM 1511 O O . THR A 1 185 ? 7.757 -15.260 -4.277 1.00 85.06 185 THR A O 1
ATOM 1514 N N . ASP A 1 186 ? 8.328 -13.797 -5.865 1.00 86.31 186 ASP A N 1
ATOM 1515 C CA . ASP A 1 186 ? 9.712 -14.281 -5.948 1.00 86.31 186 ASP A CA 1
ATOM 1516 C C . ASP A 1 186 ? 10.653 -13.658 -4.906 1.00 86.31 186 ASP A C 1
ATOM 1518 O O . ASP A 1 186 ? 11.703 -14.221 -4.604 1.00 86.31 186 ASP A O 1
ATOM 1522 N N . SER A 1 187 ? 10.315 -12.489 -4.356 1.00 89.94 187 SER A N 1
ATOM 1523 C CA . SER A 1 187 ? 11.156 -11.784 -3.377 1.00 89.94 187 SER A CA 1
ATOM 1524 C C . SER A 1 187 ? 10.805 -12.147 -1.929 1.00 89.94 187 SER A C 1
ATOM 1526 O O . SER A 1 187 ? 9.811 -12.818 -1.649 1.00 89.94 187 SER A O 1
ATOM 1528 N N . ASN A 1 188 ? 11.631 -11.706 -0.975 1.00 90.25 188 ASN A N 1
ATOM 1529 C CA . ASN A 1 188 ? 11.352 -11.828 0.459 1.00 90.25 188 ASN A CA 1
ATOM 1530 C C . ASN A 1 188 ? 10.803 -10.534 1.091 1.00 90.25 188 ASN A C 1
ATOM 1532 O O . ASN A 1 188 ? 10.695 -10.471 2.315 1.00 90.25 188 ASN A O 1
ATOM 1536 N N . LEU A 1 189 ? 10.420 -9.530 0.285 1.00 91.69 189 LEU A N 1
ATOM 1537 C CA . LEU A 1 189 ? 9.952 -8.222 0.772 1.00 91.69 189 LEU A CA 1
ATOM 1538 C C . LEU A 1 189 ? 8.776 -8.347 1.756 1.00 91.69 189 LEU A C 1
ATOM 1540 O O . LEU A 1 189 ? 8.757 -7.663 2.776 1.00 91.69 189 LEU A O 1
ATOM 1544 N N . LEU A 1 190 ? 7.828 -9.245 1.464 1.00 89.50 190 LEU A N 1
ATOM 1545 C CA . LEU A 1 190 ? 6.658 -9.529 2.305 1.00 89.50 190 LEU A CA 1
ATOM 1546 C C . LEU A 1 190 ? 6.760 -10.846 3.097 1.00 89.50 190 LEU A C 1
ATOM 1548 O O . LEU A 1 190 ? 5.951 -11.081 3.989 1.00 89.50 190 LEU A O 1
ATOM 1552 N N . LYS A 1 191 ? 7.751 -11.703 2.805 1.00 83.56 191 LYS A N 1
ATOM 1553 C CA . LYS A 1 191 ? 7.922 -13.010 3.476 1.00 83.56 191 LYS A CA 1
ATOM 1554 C C . LYS A 1 191 ? 8.433 -12.874 4.906 1.00 83.56 191 LYS A C 1
ATOM 1556 O O . LYS A 1 191 ? 8.072 -13.663 5.769 1.00 83.56 191 LYS A O 1
ATOM 1561 N N . GLU A 1 192 ? 9.294 -11.889 5.143 1.00 77.62 192 GLU A N 1
ATOM 1562 C CA . GLU A 1 192 ? 10.123 -11.817 6.349 1.00 77.62 192 GLU A CA 1
ATOM 1563 C C . GLU A 1 192 ? 9.889 -10.539 7.167 1.00 77.62 192 GLU A C 1
ATOM 1565 O O . GLU A 1 192 ? 10.795 -10.101 7.860 1.00 77.62 192 GLU A O 1
ATOM 1570 N N . ILE A 1 193 ? 8.697 -9.929 7.119 1.00 82.56 193 ILE A N 1
ATOM 1571 C CA . ILE A 1 193 ? 8.411 -8.589 7.686 1.00 82.56 193 ILE A CA 1
ATOM 1572 C C . ILE A 1 193 ? 8.904 -8.408 9.141 1.00 82.56 193 ILE A C 1
ATOM 1574 O O . ILE A 1 193 ? 9.437 -7.341 9.464 1.00 82.56 193 ILE A O 1
ATOM 1578 N N . PHE A 1 194 ? 8.804 -9.446 9.983 1.00 76.62 194 PHE A N 1
ATOM 1579 C CA . PHE A 1 194 ? 9.267 -9.454 11.386 1.00 76.62 194 PHE A CA 1
ATOM 1580 C C . PHE A 1 194 ? 10.385 -10.464 11.662 1.00 76.62 194 PHE A C 1
ATOM 1582 O O . PHE A 1 194 ? 10.522 -10.964 12.776 1.00 76.62 194 PHE A O 1
ATOM 1589 N N . ALA A 1 195 ? 11.190 -10.818 10.657 1.00 70.56 195 ALA A N 1
ATOM 1590 C CA . ALA A 1 195 ? 12.300 -11.737 10.878 1.00 70.56 195 ALA A CA 1
ATOM 1591 C C . ALA A 1 195 ? 13.228 -11.225 11.994 1.00 70.56 195 ALA A C 1
ATOM 1593 O O . ALA A 1 195 ? 13.502 -10.030 12.090 1.00 70.56 195 ALA A O 1
ATOM 1594 N N . ALA A 1 196 ? 13.789 -12.141 12.790 1.00 61.91 196 ALA A N 1
ATOM 1595 C CA . ALA A 1 196 ? 14.632 -11.834 13.955 1.00 61.91 196 ALA A CA 1
ATOM 1596 C C . ALA A 1 196 ? 15.902 -11.003 13.652 1.00 61.91 196 ALA A C 1
ATOM 1598 O O . ALA A 1 196 ? 16.625 -10.603 14.562 1.00 61.91 196 ALA A O 1
ATOM 1599 N N . LYS A 1 197 ? 16.209 -10.781 12.369 1.00 64.25 197 LYS A N 1
ATOM 1600 C CA . LYS A 1 197 ? 17.257 -9.866 11.895 1.00 64.25 197 LYS A CA 1
ATOM 1601 C C . LYS A 1 197 ? 16.836 -8.388 11.926 1.00 64.25 197 LYS A C 1
ATOM 1603 O O . LYS A 1 197 ? 17.709 -7.534 11.862 1.00 64.25 197 LYS A O 1
ATOM 1608 N N . TYR A 1 198 ? 15.537 -8.095 12.018 1.00 63.91 198 TYR A N 1
ATOM 1609 C CA . TYR A 1 198 ? 14.969 -6.740 12.061 1.00 63.91 198 TYR A CA 1
ATOM 1610 C C . TYR A 1 198 ? 14.604 -6.290 13.467 1.00 63.91 198 TYR A C 1
ATOM 1612 O O . TYR A 1 198 ? 14.475 -5.095 13.716 1.00 63.91 198 TYR A O 1
ATOM 1620 N N . THR A 1 199 ? 14.440 -7.231 14.395 1.00 58.12 199 THR A N 1
ATOM 1621 C CA . THR A 1 199 ? 14.258 -6.891 15.797 1.00 58.12 199 THR A CA 1
ATOM 1622 C C . THR A 1 199 ? 15.601 -6.456 16.381 1.00 58.12 199 THR A C 1
ATOM 1624 O O . THR A 1 199 ? 16.600 -7.172 16.237 1.00 58.12 199 THR A O 1
ATOM 1627 N N . PRO A 1 200 ? 15.662 -5.293 17.056 1.00 51.53 200 PRO A N 1
ATOM 1628 C CA . PRO A 1 200 ? 16.862 -4.884 17.757 1.00 51.53 200 PRO A CA 1
ATOM 1629 C C . PRO A 1 200 ? 17.207 -5.957 18.781 1.00 51.53 200 PRO A C 1
ATOM 1631 O O . PRO A 1 200 ? 16.527 -6.118 19.798 1.00 51.53 200 PRO A O 1
ATOM 1634 N N . ARG A 1 201 ? 18.271 -6.726 18.531 1.00 50.00 201 ARG A N 1
ATOM 1635 C CA . ARG A 1 201 ? 18.818 -7.582 19.580 1.00 50.00 201 ARG A CA 1
ATOM 1636 C C . ARG A 1 201 ? 19.182 -6.652 20.729 1.00 50.00 201 ARG A C 1
ATOM 1638 O O . ARG A 1 201 ? 19.916 -5.687 20.514 1.00 50.00 201 ARG A O 1
ATOM 1645 N N . LYS A 1 202 ? 18.717 -6.955 21.948 1.00 44.28 202 LYS A N 1
ATOM 1646 C CA . LYS A 1 202 ? 19.329 -6.435 23.180 1.00 44.28 202 LYS A CA 1
ATOM 1647 C C . LYS A 1 202 ? 20.782 -6.909 23.178 1.00 44.28 202 LYS A C 1
ATOM 1649 O O . LYS A 1 202 ? 21.110 -7.976 23.690 1.00 44.28 202 LYS A O 1
ATOM 1654 N N . SER A 1 203 ? 21.638 -6.182 22.471 1.00 41.47 203 SER A N 1
ATOM 1655 C CA . SER A 1 203 ? 23.043 -6.506 22.339 1.00 41.47 203 SER A CA 1
ATOM 1656 C C . SER A 1 203 ? 23.652 -6.395 23.728 1.00 41.47 203 SER A C 1
ATOM 1658 O O . SER A 1 203 ? 23.548 -5.358 24.379 1.00 41.47 203 SER A O 1
ATOM 1660 N N . ARG A 1 204 ? 24.325 -7.460 24.176 1.00 47.72 204 ARG A N 1
ATOM 1661 C CA . ARG A 1 204 ? 25.186 -7.424 25.369 1.00 47.72 204 ARG A CA 1
ATOM 1662 C C . ARG A 1 204 ? 26.308 -6.379 25.250 1.00 47.72 204 ARG A C 1
ATOM 1664 O O . ARG A 1 204 ? 26.898 -6.029 26.262 1.00 47.72 204 ARG A O 1
ATOM 1671 N N . ASN A 1 205 ? 26.562 -5.869 24.040 1.00 44.16 205 ASN A N 1
ATOM 1672 C CA . ASN A 1 205 ? 27.525 -4.813 23.750 1.00 44.16 205 ASN A CA 1
ATOM 1673 C C . ASN A 1 205 ? 26.799 -3.532 23.284 1.00 44.16 205 ASN A C 1
ATOM 1675 O O . ASN A 1 205 ? 26.269 -3.524 22.169 1.00 44.16 205 ASN A O 1
ATOM 1679 N N . PRO A 1 206 ? 26.831 -2.433 24.061 1.00 44.50 206 PRO A N 1
ATOM 1680 C CA . PRO A 1 206 ? 26.176 -1.154 23.741 1.00 44.50 206 PRO A CA 1
ATOM 1681 C C . PRO A 1 206 ? 26.685 -0.417 22.483 1.00 44.50 206 PRO A C 1
ATOM 1683 O O . PRO A 1 206 ? 26.285 0.717 22.251 1.00 44.50 206 PRO A O 1
ATOM 1686 N N . GLY A 1 207 ? 27.591 -1.012 21.695 1.00 42.19 207 GLY A N 1
ATOM 1687 C CA . GLY A 1 207 ? 28.276 -0.355 20.572 1.00 42.19 207 GLY A CA 1
ATOM 1688 C C . GLY A 1 207 ? 27.967 -0.906 19.177 1.00 42.19 207 GLY A C 1
ATOM 1689 O O . GLY A 1 207 ? 28.465 -0.355 18.201 1.00 42.19 207 GLY A O 1
ATOM 1690 N N . VAL A 1 208 ? 27.176 -1.979 19.049 1.00 45.03 208 VAL A N 1
ATOM 1691 C CA . VAL A 1 208 ? 26.746 -2.484 17.733 1.00 45.03 208 VAL A CA 1
ATOM 1692 C C . VAL A 1 208 ? 25.385 -1.875 17.432 1.00 45.03 208 VAL A C 1
ATOM 1694 O O . VAL A 1 208 ? 24.380 -2.295 18.004 1.00 45.03 208 VAL A O 1
ATOM 1697 N N . LEU A 1 209 ? 25.369 -0.847 16.582 1.00 44.91 209 LEU A N 1
ATOM 1698 C CA . LEU A 1 209 ? 24.143 -0.232 16.085 1.00 44.91 209 LEU A CA 1
ATOM 1699 C C . LEU A 1 209 ? 23.292 -1.328 15.434 1.00 44.91 209 LEU A C 1
ATOM 1701 O O . LEU A 1 209 ? 23.698 -1.923 14.438 1.00 44.91 209 LEU A O 1
ATOM 1705 N N . SER A 1 210 ? 22.128 -1.618 16.015 1.00 54.12 210 SER A N 1
ATOM 1706 C CA . SER A 1 210 ? 21.088 -2.342 15.291 1.00 54.12 210 SER A CA 1
ATOM 1707 C C . SER A 1 210 ? 20.748 -1.495 14.071 1.00 54.12 210 SER A C 1
ATOM 1709 O O . SER A 1 210 ? 20.341 -0.345 14.239 1.00 54.12 210 SER A O 1
ATOM 1711 N N . GLU A 1 211 ? 20.963 -2.013 12.862 1.00 63.41 211 GLU A N 1
ATOM 1712 C CA . GLU A 1 211 ? 20.590 -1.283 11.652 1.00 63.41 211 GLU A CA 1
ATOM 1713 C C . GLU A 1 211 ? 19.087 -1.010 11.691 1.00 63.41 211 GLU A C 1
ATOM 1715 O O . GLU A 1 211 ? 18.278 -1.935 11.785 1.00 63.41 211 GLU A O 1
ATOM 1720 N N . THR A 1 212 ? 18.717 0.268 11.660 1.00 82.12 212 THR A N 1
ATOM 1721 C CA . THR A 1 212 ? 17.319 0.677 11.589 1.00 82.12 212 THR A CA 1
ATOM 1722 C C . THR A 1 212 ? 16.761 0.277 10.232 1.00 82.12 212 THR A C 1
ATOM 1724 O O . THR A 1 212 ? 17.407 0.455 9.197 1.00 82.12 212 THR A O 1
ATOM 1727 N N . VAL A 1 213 ? 15.565 -0.305 10.227 1.00 88.81 213 VAL A N 1
ATOM 1728 C CA . VAL A 1 213 ? 14.907 -0.725 8.990 1.00 88.81 213 VAL A CA 1
ATOM 1729 C C . VAL A 1 213 ? 14.577 0.507 8.144 1.00 88.81 213 VAL A C 1
ATOM 1731 O O . VAL A 1 213 ? 14.150 1.531 8.672 1.00 88.81 213 VAL A O 1
ATOM 1734 N N . ASN A 1 214 ? 14.788 0.421 6.831 1.00 92.62 214 ASN A N 1
ATOM 1735 C CA . ASN A 1 214 ? 14.525 1.516 5.908 1.00 92.62 214 ASN A CA 1
ATOM 1736 C C . ASN A 1 214 ? 13.026 1.897 5.927 1.00 92.62 214 ASN A C 1
ATOM 1738 O O . ASN A 1 214 ? 12.190 1.054 5.580 1.00 92.62 214 ASN A O 1
ATOM 1742 N N . PRO A 1 215 ? 12.671 3.156 6.246 1.00 93.38 215 PRO A N 1
ATOM 1743 C CA . PRO A 1 215 ? 11.277 3.602 6.300 1.00 93.38 215 PRO A CA 1
ATOM 1744 C C . PRO A 1 215 ? 10.504 3.419 4.985 1.00 93.38 215 PRO A C 1
ATOM 1746 O O . PRO A 1 215 ? 9.349 2.999 5.000 1.00 93.38 215 PRO A O 1
ATOM 1749 N N . LEU A 1 216 ? 11.156 3.617 3.829 1.00 96.44 216 LEU A N 1
ATOM 1750 C CA . LEU A 1 216 ? 10.541 3.371 2.520 1.00 96.44 216 LEU A CA 1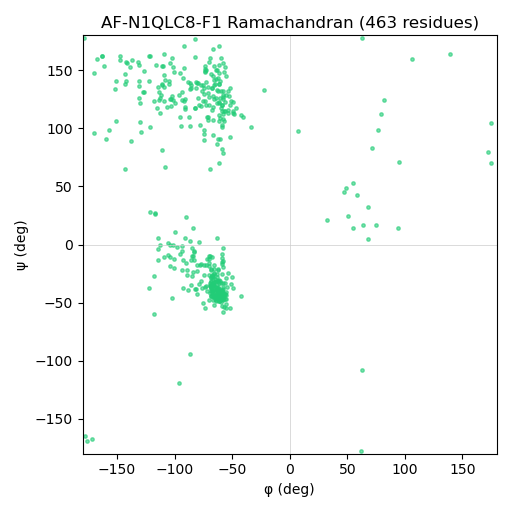
ATOM 1751 C C . LEU A 1 216 ? 10.166 1.893 2.358 1.00 96.44 216 LEU A C 1
ATOM 1753 O O . LEU A 1 216 ? 9.128 1.585 1.780 1.00 96.44 216 LEU A O 1
ATOM 1757 N N . MET A 1 217 ? 10.978 0.973 2.885 1.00 95.69 217 MET A N 1
ATOM 1758 C CA . MET A 1 217 ? 10.641 -0.450 2.865 1.00 95.69 217 MET A CA 1
ATOM 1759 C C . MET A 1 217 ? 9.400 -0.736 3.710 1.00 95.69 217 MET A C 1
ATOM 1761 O O . MET A 1 217 ? 8.518 -1.448 3.239 1.00 95.69 217 MET A O 1
ATOM 1765 N N . ARG A 1 218 ? 9.299 -0.155 4.913 1.00 94.44 218 ARG A N 1
ATOM 1766 C CA . ARG A 1 218 ? 8.127 -0.327 5.787 1.00 94.44 218 ARG A CA 1
ATOM 1767 C C . ARG A 1 218 ? 6.854 0.221 5.154 1.00 94.44 218 ARG A C 1
ATOM 1769 O O . ARG A 1 218 ? 5.856 -0.491 5.087 1.00 94.44 218 ARG A O 1
ATOM 1776 N N . MET A 1 219 ? 6.918 1.428 4.595 1.00 96.75 219 MET A N 1
ATOM 1777 C CA . MET A 1 219 ? 5.800 2.016 3.857 1.00 96.75 219 MET A CA 1
ATOM 1778 C C . MET A 1 219 ? 5.368 1.121 2.690 1.00 96.75 219 MET A C 1
ATOM 1780 O O . MET A 1 219 ? 4.184 0.821 2.551 1.00 96.75 219 MET A O 1
ATOM 1784 N N . LEU A 1 220 ? 6.317 0.627 1.884 1.00 97.31 220 LEU A N 1
ATOM 1785 C CA . LEU A 1 220 ? 6.006 -0.268 0.766 1.00 97.31 220 LEU A CA 1
ATOM 1786 C C . LEU A 1 220 ? 5.385 -1.589 1.236 1.00 97.31 220 LEU A C 1
ATOM 1788 O O . LEU A 1 220 ? 4.469 -2.080 0.586 1.00 97.31 220 LEU A O 1
ATOM 1792 N N . GLN A 1 221 ? 5.830 -2.152 2.363 1.00 95.38 221 GLN A N 1
ATOM 1793 C CA . GLN A 1 221 ? 5.214 -3.348 2.948 1.00 95.38 221 GLN A CA 1
ATOM 1794 C C . GLN A 1 221 ? 3.744 -3.102 3.335 1.00 95.38 221 GLN A C 1
ATOM 1796 O O . GLN A 1 221 ? 2.913 -3.978 3.109 1.00 95.38 221 GLN A O 1
ATOM 1801 N N . VAL A 1 222 ? 3.410 -1.911 3.848 1.00 95.69 222 VAL A N 1
ATOM 1802 C CA . VAL A 1 222 ? 2.025 -1.513 4.160 1.00 95.69 222 VAL A CA 1
ATOM 1803 C C . VAL A 1 222 ? 1.201 -1.290 2.891 1.00 95.69 222 VAL A C 1
ATOM 1805 O O . VAL A 1 222 ? 0.113 -1.840 2.763 1.00 95.69 222 VAL A O 1
ATOM 1808 N N . VAL A 1 223 ? 1.718 -0.543 1.912 1.00 95.56 223 VAL A N 1
ATOM 1809 C CA . VAL A 1 223 ? 1.012 -0.283 0.640 1.00 95.56 223 VAL A CA 1
ATOM 1810 C C . VAL A 1 223 ? 0.745 -1.575 -0.138 1.00 95.56 223 VAL A C 1
ATOM 1812 O O . VAL A 1 223 ? -0.268 -1.705 -0.823 1.00 95.56 223 VAL A O 1
ATOM 1815 N N . LEU A 1 224 ? 1.647 -2.550 -0.026 1.00 94.88 224 LEU A N 1
ATOM 1816 C CA . LEU A 1 224 ? 1.537 -3.848 -0.686 1.00 94.88 224 LEU A CA 1
ATOM 1817 C C . LEU A 1 224 ? 0.830 -4.905 0.171 1.00 94.88 224 LEU A C 1
ATOM 1819 O O . LEU A 1 224 ? 0.715 -6.051 -0.264 1.00 94.88 224 LEU A O 1
ATOM 1823 N N . ALA A 1 225 ? 0.298 -4.524 1.335 1.00 91.88 225 ALA A N 1
ATOM 1824 C CA . ALA A 1 225 ? -0.398 -5.419 2.245 1.00 91.88 225 ALA A CA 1
ATOM 1825 C C . ALA A 1 225 ? -1.635 -6.131 1.673 1.00 91.88 225 ALA A C 1
ATOM 1827 O O . ALA A 1 225 ? -1.884 -7.228 2.162 1.00 91.88 225 ALA A O 1
ATOM 1828 N N . PRO A 1 226 ? -2.379 -5.645 0.649 1.00 91.88 226 PRO A N 1
ATOM 1829 C CA . PRO A 1 226 ? -3.464 -6.436 0.055 1.00 91.88 226 PRO A CA 1
ATOM 1830 C C . PRO A 1 226 ? -3.033 -7.857 -0.342 1.00 91.88 226 PRO A C 1
ATOM 1832 O O . PRO A 1 226 ? -3.775 -8.811 -0.138 1.00 91.88 226 PRO A O 1
ATOM 1835 N N . SER A 1 227 ? -1.782 -8.019 -0.786 1.00 89.25 227 SER A N 1
ATOM 1836 C CA . SER A 1 227 ? -1.179 -9.329 -1.063 1.00 89.25 227 SER A CA 1
ATOM 1837 C C . SER A 1 227 ? -1.058 -10.246 0.157 1.00 89.25 227 SER A C 1
ATOM 1839 O O . SER A 1 227 ? -1.128 -11.461 0.027 1.00 89.25 227 SER A O 1
ATOM 1841 N N . LEU A 1 228 ? -0.875 -9.690 1.356 1.00 87.94 228 LEU A N 1
ATOM 1842 C CA . LEU A 1 228 ? -0.789 -10.461 2.600 1.00 87.94 228 LEU A CA 1
ATOM 1843 C C . LEU A 1 228 ? -2.142 -11.021 3.043 1.00 87.94 228 LEU A C 1
ATOM 1845 O O . LEU A 1 228 ? -2.165 -11.905 3.891 1.00 87.94 228 LEU A O 1
ATOM 1849 N N . PHE A 1 229 ? -3.242 -10.482 2.522 1.00 89.38 229 PHE A N 1
ATOM 1850 C CA . PHE A 1 229 ? -4.605 -10.829 2.915 1.00 89.38 229 PHE A CA 1
ATOM 1851 C C . PHE A 1 229 ? -5.313 -11.723 1.894 1.00 89.38 229 PHE A C 1
ATOM 1853 O O . PHE A 1 229 ? -6.459 -12.112 2.111 1.00 89.38 229 PHE A O 1
ATOM 1860 N N . ASP A 1 230 ? -4.657 -12.077 0.791 1.00 85.81 230 ASP A N 1
ATOM 1861 C CA . ASP A 1 230 ? -5.204 -13.046 -0.151 1.00 85.81 230 ASP A CA 1
ATOM 1862 C C . ASP A 1 230 ? -5.127 -14.459 0.466 1.00 85.81 230 ASP A C 1
ATOM 1864 O O . ASP A 1 230 ? -4.030 -14.913 0.803 1.00 85.81 230 ASP A O 1
ATOM 1868 N N . PRO A 1 231 ? -6.258 -15.171 0.647 1.00 76.81 231 PRO A N 1
ATOM 1869 C CA . PRO A 1 231 ? -6.240 -16.536 1.171 1.00 76.81 231 PRO A CA 1
ATOM 1870 C C . PRO A 1 231 ? -5.657 -17.538 0.166 1.00 76.81 231 PRO A C 1
ATOM 1872 O O . PRO A 1 231 ? -5.315 -18.663 0.537 1.00 76.81 231 PRO A O 1
ATOM 1875 N N . ARG A 1 232 ? -5.545 -17.164 -1.115 1.00 78.62 232 ARG A N 1
ATOM 1876 C CA . ARG A 1 232 ? -4.906 -18.002 -2.126 1.00 78.62 232 ARG A CA 1
ATOM 1877 C C . ARG A 1 232 ? -3.403 -18.032 -1.853 1.00 78.62 232 ARG A C 1
ATOM 1879 O O . ARG A 1 232 ? -2.811 -16.986 -1.586 1.00 78.62 232 ARG A O 1
ATOM 1886 N N . PRO A 1 233 ? -2.765 -19.212 -1.921 1.00 59.28 233 PRO A N 1
ATOM 1887 C CA . PRO A 1 233 ? -1.358 -19.346 -1.586 1.00 59.28 233 PRO A CA 1
ATOM 1888 C C . PRO A 1 233 ? -0.509 -18.404 -2.442 1.00 59.28 233 PRO A C 1
ATOM 1890 O O . PRO A 1 233 ? -0.419 -18.541 -3.659 1.00 59.28 233 PRO A O 1
ATOM 1893 N N . PHE A 1 234 ? 0.119 -17.448 -1.760 1.00 56.16 234 PHE A N 1
ATOM 1894 C CA . PHE A 1 234 ? 1.021 -16.459 -2.345 1.00 56.16 234 PHE A CA 1
ATOM 1895 C C . PHE A 1 234 ? 2.353 -17.081 -2.813 1.00 56.16 234 PHE A C 1
ATOM 1897 O O . PHE A 1 234 ? 3.081 -16.485 -3.600 1.00 56.16 234 PHE A O 1
ATOM 1904 N N . PHE A 1 235 ? 2.676 -18.283 -2.316 1.00 54.47 235 PHE A N 1
ATOM 1905 C CA . PHE A 1 235 ? 3.885 -19.057 -2.607 1.00 54.47 235 PHE A CA 1
ATOM 1906 C C . PHE A 1 235 ? 3.548 -20.549 -2.698 1.00 54.47 235 PHE A C 1
ATOM 1908 O O . PHE A 1 235 ? 2.613 -21.008 -2.043 1.00 54.47 235 PHE A O 1
ATOM 1915 N N . ASP A 1 236 ? 4.383 -21.321 -3.401 1.00 53.22 236 ASP A N 1
ATOM 1916 C CA . ASP A 1 236 ? 4.309 -22.794 -3.457 1.00 53.22 236 ASP A CA 1
ATOM 1917 C C . ASP A 1 236 ? 4.432 -23.470 -2.068 1.00 53.22 236 ASP A C 1
ATOM 1919 O O . ASP A 1 236 ? 4.160 -24.661 -1.916 1.00 53.22 236 ASP A O 1
ATOM 1923 N N . THR A 1 237 ? 4.815 -22.713 -1.031 1.00 49.38 237 THR A N 1
ATOM 1924 C CA . THR A 1 237 ? 4.893 -23.131 0.374 1.00 49.38 237 THR A CA 1
ATOM 1925 C C . THR A 1 237 ? 4.173 -22.135 1.296 1.00 49.38 237 THR A C 1
ATOM 1927 O O . THR A 1 237 ? 4.520 -20.963 1.320 1.00 49.38 237 THR A O 1
ATOM 1930 N N . ALA A 1 238 ? 3.172 -22.610 2.051 1.00 53.06 238 ALA A N 1
ATOM 1931 C CA . ALA A 1 238 ? 2.559 -22.074 3.290 1.00 53.06 238 ALA A CA 1
ATOM 1932 C C . ALA A 1 238 ? 2.454 -20.540 3.560 1.00 53.06 238 ALA A C 1
ATOM 1934 O O . ALA A 1 238 ? 2.278 -20.158 4.715 1.00 53.06 238 ALA A O 1
ATOM 1935 N N . GLY A 1 239 ? 2.514 -19.662 2.552 1.00 57.97 239 GLY A N 1
ATOM 1936 C CA . GLY A 1 239 ? 2.370 -18.206 2.706 1.00 57.97 239 GLY A CA 1
ATOM 1937 C C . GLY A 1 239 ? 3.455 -17.530 3.572 1.00 57.97 239 GLY A C 1
ATOM 1938 O O . GLY A 1 239 ? 4.352 -18.187 4.106 1.00 57.97 239 GLY A O 1
ATOM 1939 N N . PRO A 1 240 ? 3.424 -16.191 3.720 1.00 61.09 240 PRO A N 1
ATOM 1940 C CA . PRO A 1 240 ? 4.230 -15.505 4.727 1.00 61.09 240 PRO A CA 1
ATOM 1941 C C . PRO A 1 240 ? 3.831 -15.992 6.128 1.00 61.09 240 PRO A C 1
ATOM 1943 O O . PRO A 1 240 ? 2.660 -15.912 6.508 1.00 61.09 240 PRO A O 1
ATOM 1946 N N . GLN A 1 241 ? 4.795 -16.460 6.924 1.00 68.44 241 GLN A N 1
ATOM 1947 C CA . GLN A 1 241 ? 4.512 -16.907 8.289 1.00 68.44 241 GLN A CA 1
ATOM 1948 C C . GLN A 1 241 ? 4.070 -15.737 9.164 1.00 68.44 241 GLN A C 1
ATOM 1950 O O . GLN A 1 241 ? 4.626 -14.637 9.088 1.00 68.44 241 GLN A O 1
ATOM 1955 N N . ILE A 1 242 ? 3.038 -15.971 9.974 1.00 70.75 242 ILE A N 1
ATOM 1956 C CA . ILE A 1 242 ? 2.639 -15.036 11.025 1.00 70.75 242 ILE A CA 1
ATOM 1957 C C . ILE A 1 242 ? 3.709 -15.134 12.095 1.00 70.75 242 ILE A C 1
ATOM 1959 O O . ILE A 1 242 ? 3.877 -16.174 12.725 1.00 70.75 242 ILE A O 1
ATOM 1963 N N . ALA A 1 243 ? 4.502 -14.079 12.204 1.00 70.19 243 ALA A N 1
ATOM 1964 C CA . ALA A 1 243 ? 5.624 -14.020 13.119 1.00 70.19 243 ALA A CA 1
ATOM 1965 C C . ALA A 1 243 ? 5.249 -13.128 14.299 1.00 70.19 243 ALA A C 1
ATOM 1967 O O . ALA A 1 243 ? 4.620 -12.091 14.094 1.00 70.19 243 ALA A O 1
ATOM 1968 N N . ASP A 1 244 ? 5.671 -13.531 15.500 1.00 80.31 244 ASP A N 1
ATOM 1969 C CA . ASP A 1 244 ? 5.635 -12.695 16.706 1.00 80.31 244 ASP A CA 1
ATOM 1970 C C . ASP A 1 244 ? 4.234 -12.130 17.019 1.00 80.31 244 ASP A C 1
ATOM 1972 O O . ASP A 1 244 ? 4.031 -10.917 17.133 1.00 80.31 244 ASP A O 1
ATOM 1976 N N . PHE A 1 245 ? 3.241 -13.028 17.089 1.00 87.00 245 PHE A N 1
ATOM 1977 C CA . PHE A 1 245 ? 1.853 -12.643 17.349 1.00 87.00 245 PHE A CA 1
ATOM 1978 C C . PHE A 1 245 ? 1.712 -11.892 18.675 1.00 87.00 245 PHE A C 1
ATOM 1980 O O . PHE A 1 245 ? 1.062 -10.856 18.684 1.00 87.00 245 PHE A O 1
ATOM 1987 N N . ASP A 1 246 ? 2.391 -12.325 19.739 1.00 87.69 246 ASP A N 1
ATOM 1988 C CA . ASP A 1 246 ? 2.355 -11.673 21.055 1.00 87.69 246 ASP A CA 1
ATOM 1989 C C . ASP A 1 246 ? 2.742 -10.187 20.970 1.00 87.69 246 ASP A C 1
ATOM 1991 O O . ASP A 1 246 ? 2.070 -9.321 21.532 1.00 87.69 246 ASP A O 1
ATOM 1995 N N . THR A 1 247 ? 3.786 -9.854 20.201 1.00 88.75 247 THR A N 1
ATOM 1996 C CA . THR A 1 247 ? 4.167 -8.452 19.971 1.00 88.75 247 THR A CA 1
ATOM 1997 C C . THR A 1 247 ? 3.112 -7.717 19.148 1.00 88.75 247 THR A C 1
ATOM 1999 O O . THR A 1 247 ? 2.797 -6.564 19.438 1.00 88.75 247 THR A O 1
ATOM 2002 N N . SER A 1 248 ? 2.533 -8.361 18.134 1.00 91.62 248 SER A N 1
ATOM 2003 C CA . SER A 1 248 ? 1.422 -7.794 17.362 1.00 91.62 248 SER A CA 1
ATOM 2004 C C . SER A 1 248 ? 0.169 -7.544 18.212 1.00 91.62 248 SER A C 1
ATOM 2006 O O . SER A 1 248 ? -0.446 -6.488 18.068 1.00 91.62 248 SER A O 1
ATOM 2008 N N . GLN A 1 249 ? -0.171 -8.452 19.126 1.00 92.69 249 GLN A N 1
ATOM 2009 C CA . GLN A 1 249 ? -1.275 -8.318 20.074 1.00 92.69 249 GLN A CA 1
ATOM 2010 C C . GLN A 1 249 ? -0.992 -7.181 21.065 1.00 92.69 249 GLN A C 1
ATOM 2012 O O . GLN A 1 249 ? -1.831 -6.302 21.265 1.00 92.69 249 GLN A O 1
ATOM 2017 N N . TYR A 1 250 ? 0.232 -7.097 21.596 1.00 91.88 250 TYR A N 1
ATOM 2018 C CA . TYR A 1 250 ? 0.664 -5.951 22.397 1.00 91.88 250 TYR A CA 1
ATOM 2019 C C . TYR A 1 250 ? 0.501 -4.627 21.638 1.00 91.88 250 TYR A C 1
ATOM 2021 O O . TYR A 1 250 ? -0.058 -3.677 22.181 1.00 91.88 250 TYR A O 1
ATOM 2029 N N . MET A 1 251 ? 0.942 -4.553 20.380 1.00 91.94 251 MET A N 1
ATOM 2030 C CA . MET A 1 251 ? 0.823 -3.342 19.559 1.00 91.94 251 MET A CA 1
ATOM 2031 C C . MET A 1 251 ? -0.637 -2.966 19.266 1.00 91.94 251 MET A C 1
ATOM 2033 O O . MET A 1 251 ? -0.948 -1.777 19.194 1.00 91.94 251 MET A O 1
ATOM 2037 N N . ALA A 1 252 ? -1.534 -3.949 19.140 1.00 92.94 252 ALA A N 1
ATOM 2038 C CA . ALA A 1 252 ? -2.962 -3.712 18.945 1.00 92.94 252 ALA A CA 1
ATOM 2039 C C . ALA A 1 252 ? -3.640 -3.107 20.185 1.00 92.94 252 ALA A C 1
ATOM 2041 O O . ALA A 1 252 ? -4.501 -2.238 20.052 1.00 92.94 252 ALA A O 1
ATOM 2042 N N . TYR A 1 253 ? -3.218 -3.514 21.386 1.00 93.44 253 TYR A N 1
ATOM 2043 C CA . TYR A 1 253 ? -3.861 -3.110 22.641 1.00 93.44 253 TYR A CA 1
ATOM 2044 C C . TYR A 1 253 ? -3.103 -2.077 23.472 1.00 93.44 253 TYR A C 1
ATOM 2046 O O . TYR A 1 253 ? -3.631 -1.562 24.468 1.00 93.44 253 TYR A O 1
ATOM 2054 N N . CYS A 1 254 ? -1.861 -1.761 23.120 1.00 90.88 254 CYS A N 1
ATOM 2055 C CA . CYS A 1 254 ? -1.103 -0.709 23.781 1.00 90.88 254 CYS A CA 1
ATOM 2056 C C . CYS A 1 254 ? -1.795 0.657 23.617 1.00 90.88 254 CYS A C 1
ATOM 2058 O O . CYS A 1 254 ? -2.602 0.886 22.716 1.00 90.88 254 CYS A O 1
ATOM 2060 N N . SER A 1 255 ? -1.549 1.575 24.552 1.00 86.88 255 SER A N 1
ATOM 2061 C CA . SER A 1 255 ? -2.217 2.877 24.513 1.00 86.88 255 SER A CA 1
ATOM 2062 C C . SER A 1 255 ? -1.640 3.750 23.399 1.00 86.88 255 SER A C 1
ATOM 2064 O O . SER A 1 255 ? -0.436 3.701 23.129 1.00 86.88 255 SER A O 1
ATOM 2066 N N . ALA A 1 256 ? -2.461 4.649 22.850 1.00 84.12 256 ALA A N 1
ATOM 2067 C CA . ALA A 1 256 ? -2.020 5.651 21.875 1.00 84.12 256 ALA A CA 1
ATOM 2068 C C . ALA A 1 256 ? -0.911 6.585 22.408 1.00 84.12 256 ALA A C 1
ATOM 2070 O O . ALA A 1 256 ? -0.234 7.241 21.626 1.00 84.12 256 ALA A O 1
ATOM 2071 N N . GLN A 1 257 ? -0.708 6.649 23.731 1.00 85.00 257 GLN A N 1
ATOM 2072 C CA . GLN A 1 257 ? 0.428 7.354 24.337 1.00 85.00 257 GLN A CA 1
ATOM 2073 C C . GLN A 1 257 ? 1.735 6.562 24.203 1.00 85.00 257 GLN A C 1
ATOM 2075 O O . GLN A 1 257 ? 2.796 7.148 24.021 1.00 85.00 257 GLN A O 1
ATOM 2080 N N . SER A 1 258 ? 1.662 5.233 24.319 1.00 86.75 258 SER A N 1
ATOM 2081 C CA . SER A 1 258 ? 2.826 4.346 24.232 1.00 86.75 258 SER A CA 1
ATOM 2082 C C . SER A 1 258 ? 3.236 4.035 22.793 1.00 86.75 258 SER A C 1
ATOM 2084 O O . SER A 1 258 ? 4.429 3.977 22.498 1.00 86.75 258 SER A O 1
ATOM 2086 N N . ARG A 1 259 ? 2.256 3.855 21.901 1.00 88.38 259 ARG A N 1
ATOM 2087 C CA . ARG A 1 259 ? 2.439 3.623 20.464 1.00 88.38 259 ARG A CA 1
ATOM 2088 C C . ARG A 1 259 ? 1.404 4.448 19.699 1.00 88.38 259 ARG A C 1
ATOM 2090 O O . ARG A 1 259 ? 0.276 3.995 19.501 1.00 88.38 259 ARG A O 1
ATOM 2097 N N . PRO A 1 260 ? 1.735 5.697 19.353 1.00 88.06 260 PRO A N 1
ATOM 2098 C CA . PRO A 1 260 ? 0.845 6.528 18.562 1.00 88.06 260 PRO A CA 1
ATOM 2099 C C . PRO A 1 260 ? 0.807 6.050 17.104 1.00 88.06 260 PRO A C 1
ATOM 2101 O O . PRO A 1 260 ? 1.799 5.570 16.571 1.00 88.06 260 PRO A O 1
ATOM 2104 N N . ILE A 1 261 ? -0.333 6.255 16.437 1.00 89.25 261 ILE A N 1
ATOM 2105 C CA . ILE A 1 261 ? -0.493 6.003 14.990 1.00 89.25 261 ILE A CA 1
ATOM 2106 C C . ILE A 1 261 ? 0.452 6.891 14.164 1.00 89.25 261 ILE A C 1
ATOM 2108 O O . ILE A 1 261 ? 0.876 6.516 13.073 1.00 89.25 261 ILE A O 1
ATOM 2112 N N . PHE A 1 262 ? 0.759 8.079 14.689 1.00 90.44 262 PHE A N 1
ATOM 2113 C CA . PHE A 1 262 ? 1.627 9.061 14.056 1.00 90.44 262 PHE A CA 1
ATOM 2114 C C . PHE A 1 262 ? 2.901 9.260 14.871 1.00 90.44 262 PHE A C 1
ATOM 2116 O O . PHE A 1 262 ? 2.840 9.408 16.093 1.00 90.44 262 PHE A O 1
ATOM 2123 N N . THR A 1 263 ? 4.043 9.297 14.195 1.00 87.75 263 THR A N 1
ATOM 2124 C CA . THR A 1 263 ? 5.371 9.468 14.806 1.00 87.75 263 THR A CA 1
ATOM 2125 C C . THR A 1 263 ? 5.676 10.931 15.132 1.00 87.75 263 THR A C 1
ATOM 2127 O O . THR A 1 263 ? 6.508 11.220 15.995 1.00 87.75 263 THR A O 1
ATOM 2130 N N . ASP A 1 264 ? 5.006 11.866 14.458 1.00 83.50 264 ASP A N 1
ATOM 2131 C CA . ASP A 1 264 ? 5.215 13.299 14.589 1.00 83.50 264 ASP A CA 1
ATOM 2132 C C . ASP A 1 264 ? 4.114 13.991 15.408 1.00 83.50 264 ASP A C 1
ATOM 2134 O O . ASP A 1 264 ? 2.964 13.561 15.507 1.00 83.50 264 ASP A O 1
ATOM 2138 N N . SER A 1 265 ? 4.452 15.147 15.980 1.00 80.25 265 SER A N 1
ATOM 2139 C CA . SER A 1 265 ? 3.502 15.941 16.770 1.00 80.25 265 SER A CA 1
ATOM 2140 C C . SER A 1 265 ? 2.373 16.549 15.935 1.00 80.25 265 SER A C 1
ATOM 2142 O O . SER A 1 265 ? 1.321 16.886 16.479 1.00 80.25 265 SER A O 1
ATOM 2144 N N . LYS A 1 266 ? 2.579 16.689 14.620 1.00 78.81 266 LYS A N 1
ATOM 2145 C CA . LYS A 1 266 ? 1.596 17.248 13.687 1.00 78.81 266 LYS A CA 1
ATOM 2146 C C . LYS A 1 266 ? 0.595 16.208 13.172 1.00 78.81 266 LYS A C 1
ATOM 2148 O O . LYS A 1 266 ? -0.336 16.595 12.472 1.00 78.81 266 LYS A O 1
ATOM 2153 N N . LYS A 1 267 ? 0.739 14.929 13.548 1.00 83.56 267 LYS A N 1
ATOM 2154 C CA . LYS A 1 267 ? -0.122 13.820 13.107 1.00 83.56 267 LYS A CA 1
ATOM 2155 C C . LYS A 1 267 ? -0.137 13.654 11.580 1.00 83.56 267 LYS A C 1
ATOM 2157 O O . LYS A 1 267 ? -1.200 13.477 10.985 1.00 83.56 267 LYS A O 1
ATOM 2162 N N . THR A 1 268 ? 1.033 13.761 10.952 1.00 83.81 268 THR A N 1
ATOM 2163 C CA . THR A 1 268 ? 1.217 13.662 9.499 1.00 83.81 268 THR A CA 1
ATOM 2164 C C . THR A 1 268 ? 2.106 12.510 9.049 1.00 83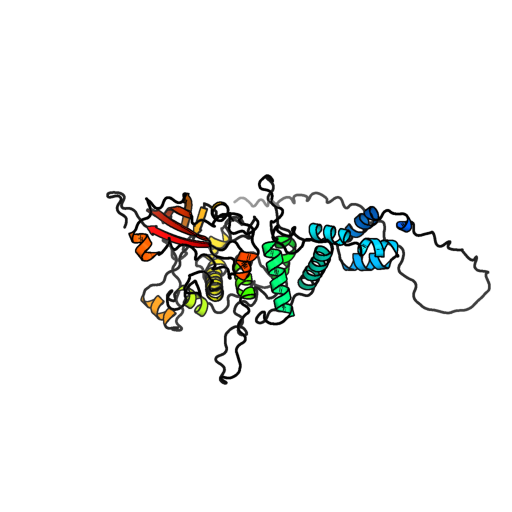.81 268 THR A C 1
ATOM 2166 O O . THR A 1 268 ? 1.917 12.037 7.930 1.00 83.81 268 THR A O 1
ATOM 2169 N N . ASP A 1 269 ? 3.037 12.050 9.883 1.00 89.31 269 ASP A N 1
ATOM 2170 C CA . ASP A 1 269 ? 3.959 10.956 9.564 1.00 89.31 269 ASP A CA 1
ATOM 2171 C C . ASP A 1 269 ? 3.472 9.669 10.230 1.00 89.31 269 ASP A C 1
ATOM 2173 O O . ASP A 1 269 ? 3.210 9.645 11.433 1.00 89.31 269 ASP A O 1
ATOM 2177 N N . ILE A 1 270 ? 3.266 8.620 9.436 1.00 92.94 270 ILE A N 1
ATOM 2178 C CA . ILE A 1 270 ? 2.616 7.382 9.885 1.00 92.94 270 ILE A CA 1
ATOM 2179 C C . ILE A 1 270 ? 3.649 6.438 10.510 1.00 92.94 270 ILE A C 1
ATOM 2181 O O . ILE A 1 270 ? 4.702 6.178 9.928 1.00 92.94 270 ILE A O 1
ATOM 2185 N N . ASP A 1 271 ? 3.318 5.841 11.659 1.00 93.69 271 ASP A N 1
ATOM 2186 C CA . ASP A 1 271 ? 4.102 4.741 12.225 1.00 93.69 271 ASP A CA 1
ATOM 2187 C C . ASP A 1 271 ? 3.845 3.446 11.434 1.00 93.69 271 ASP A C 1
ATOM 2189 O O . ASP A 1 271 ? 2.934 2.661 11.717 1.00 93.69 271 ASP A O 1
ATOM 2193 N N . PHE A 1 272 ? 4.659 3.219 10.400 1.00 93.62 272 PHE A N 1
ATOM 2194 C CA . PHE A 1 272 ? 4.544 2.026 9.565 1.00 93.62 272 PHE A CA 1
ATOM 2195 C C . PHE A 1 272 ? 4.901 0.728 10.295 1.00 93.62 272 PHE A C 1
ATOM 2197 O O . PHE A 1 272 ? 4.393 -0.323 9.906 1.00 93.62 272 PHE A O 1
ATOM 2204 N N . ASP A 1 273 ? 5.735 0.765 11.340 1.00 91.00 273 ASP A N 1
ATOM 2205 C CA . ASP A 1 273 ? 6.020 -0.431 12.137 1.00 91.00 273 ASP A CA 1
ATOM 2206 C C . ASP A 1 273 ? 4.766 -0.843 12.922 1.00 91.00 273 ASP A C 1
ATOM 2208 O O . ASP A 1 273 ? 4.380 -2.016 12.906 1.00 91.00 273 ASP A O 1
ATOM 2212 N N . TRP A 1 274 ? 4.071 0.125 13.530 1.00 92.12 274 TRP A N 1
ATOM 2213 C CA . TRP A 1 274 ? 2.775 -0.104 14.169 1.00 92.12 274 TRP A CA 1
ATOM 2214 C C . TRP A 1 274 ? 1.726 -0.620 13.173 1.00 92.12 274 TRP A C 1
ATOM 2216 O O . TRP A 1 274 ? 1.075 -1.635 13.438 1.00 92.12 274 TRP A O 1
ATOM 2226 N N . CYS A 1 275 ? 1.610 -0.001 11.989 1.00 94.44 275 CYS A N 1
ATOM 2227 C CA . CYS A 1 275 ? 0.687 -0.467 10.949 1.00 94.44 275 CYS A CA 1
ATOM 2228 C C . CYS A 1 275 ? 0.959 -1.921 10.548 1.00 94.44 275 CYS A C 1
ATOM 2230 O O . CYS A 1 275 ? 0.024 -2.710 10.429 1.00 94.44 275 CYS A O 1
ATOM 2232 N N . LEU A 1 276 ? 2.224 -2.304 10.357 1.00 93.31 276 LEU A N 1
ATOM 2233 C CA . LEU A 1 276 ? 2.574 -3.681 10.011 1.00 93.31 276 LEU A CA 1
ATOM 2234 C C . LEU A 1 276 ? 2.180 -4.661 11.113 1.00 93.31 276 LEU A C 1
ATOM 2236 O O . LEU A 1 276 ? 1.670 -5.739 10.803 1.00 93.31 276 LEU A O 1
ATOM 2240 N N . HIS A 1 277 ? 2.384 -4.306 12.384 1.00 92.50 277 HIS A N 1
ATOM 2241 C CA . HIS A 1 277 ? 1.964 -5.155 13.495 1.00 92.50 277 HIS A CA 1
ATOM 2242 C C . HIS A 1 277 ? 0.448 -5.349 13.538 1.00 92.50 277 HIS A C 1
ATOM 2244 O O . HIS A 1 277 ? 0.014 -6.481 13.761 1.00 92.50 277 HIS A O 1
ATOM 2250 N N . LEU A 1 278 ? -0.340 -4.307 13.251 1.00 93.81 278 LEU A N 1
ATOM 2251 C CA . LEU A 1 278 ? -1.789 -4.442 13.098 1.00 93.81 278 LEU A CA 1
ATOM 2252 C C . LEU A 1 278 ? -2.170 -5.332 11.914 1.00 93.81 278 LEU A C 1
ATOM 2254 O O . LEU A 1 278 ? -3.046 -6.183 12.046 1.00 93.81 278 LEU A O 1
ATOM 2258 N N . LEU A 1 279 ? -1.513 -5.175 10.762 1.00 93.75 279 LEU A N 1
ATOM 2259 C CA . LEU A 1 279 ? -1.776 -6.029 9.600 1.00 93.75 279 LEU A CA 1
ATOM 2260 C C . LEU A 1 279 ? -1.489 -7.500 9.936 1.00 93.75 279 LEU A C 1
ATOM 2262 O O . LEU A 1 279 ? -2.256 -8.378 9.560 1.00 93.75 279 LEU A O 1
ATOM 2266 N N . ASN A 1 280 ? -0.422 -7.778 10.683 1.00 91.94 280 ASN A N 1
ATOM 2267 C CA . ASN A 1 280 ? -0.071 -9.126 11.130 1.00 91.94 280 ASN A CA 1
ATOM 2268 C C . ASN A 1 280 ? -1.054 -9.694 12.164 1.00 91.94 280 ASN A C 1
ATOM 2270 O O . ASN A 1 280 ? -1.425 -10.861 12.052 1.00 91.94 280 ASN A O 1
ATOM 2274 N N . PHE A 1 281 ? -1.512 -8.866 13.109 1.00 93.31 281 PHE A N 1
ATOM 2275 C CA . PHE A 1 281 ? -2.565 -9.214 14.068 1.00 93.31 281 PHE A CA 1
ATOM 2276 C C . PHE A 1 281 ? -3.837 -9.670 13.336 1.00 93.31 281 PHE A C 1
ATOM 2278 O O . PHE A 1 281 ? -4.286 -10.802 13.505 1.00 93.31 281 PHE A O 1
ATOM 2285 N N . TRP A 1 282 ? -4.353 -8.849 12.417 1.00 93.31 282 TRP A N 1
ATOM 2286 C CA . TRP A 1 282 ? -5.551 -9.192 11.644 1.00 93.31 282 TRP A CA 1
ATOM 2287 C C . TRP A 1 282 ? -5.336 -10.364 10.690 1.00 93.31 282 TRP A C 1
ATOM 2289 O O . TRP A 1 282 ? -6.230 -11.191 10.526 1.00 93.31 282 TRP A O 1
ATOM 2299 N N . ARG A 1 283 ? -4.143 -10.497 10.095 1.00 91.25 283 ARG A N 1
ATOM 2300 C CA . ARG A 1 283 ? -3.808 -11.656 9.256 1.00 91.25 283 ARG A CA 1
ATOM 2301 C C . ARG A 1 283 ? -3.904 -12.964 10.040 1.00 91.25 283 ARG A C 1
ATOM 2303 O O . ARG A 1 283 ? -4.297 -13.972 9.459 1.00 91.25 283 ARG A O 1
ATOM 2310 N N . CYS A 1 284 ? -3.584 -12.941 11.337 1.00 89.81 284 CYS A N 1
ATOM 2311 C CA . CYS A 1 284 ? -3.772 -14.078 12.235 1.00 89.81 284 CYS A CA 1
ATOM 2312 C C . CYS A 1 284 ? -5.236 -14.495 12.252 1.00 89.81 284 CYS A C 1
ATOM 2314 O O . CYS A 1 284 ? -5.576 -15.582 11.801 1.00 89.81 284 CYS A O 1
ATOM 2316 N N . HIS A 1 285 ? -6.120 -13.581 12.614 1.00 90.62 285 HIS A N 1
ATOM 2317 C CA . HIS A 1 285 ? -7.539 -13.890 12.730 1.00 90.62 285 HIS A CA 1
ATOM 2318 C C . HIS A 1 285 ? -8.232 -14.184 11.391 1.00 90.62 285 HIS A C 1
ATOM 2320 O O . HIS A 1 285 ? -9.199 -14.939 11.366 1.00 90.62 285 HIS A O 1
ATOM 2326 N N . PHE A 1 286 ? -7.755 -13.620 10.277 1.00 90.69 286 PHE A N 1
ATOM 2327 C CA . PHE A 1 286 ? -8.362 -13.811 8.955 1.00 90.69 286 PHE A CA 1
ATOM 2328 C C . PHE A 1 286 ? -7.878 -15.057 8.213 1.00 90.69 286 PHE A C 1
ATOM 2330 O O . PHE A 1 286 ? -8.661 -15.651 7.477 1.00 90.69 286 PHE A O 1
ATOM 2337 N N . LEU A 1 287 ? -6.605 -15.447 8.352 1.00 88.38 287 LEU A N 1
ATOM 2338 C CA . LEU A 1 287 ? -6.003 -16.483 7.498 1.00 88.38 287 LEU A CA 1
ATOM 2339 C C . LEU A 1 287 ? -5.611 -17.766 8.237 1.00 88.38 287 LEU A C 1
ATOM 2341 O O . LEU A 1 287 ? -5.345 -18.775 7.581 1.00 88.38 287 LEU A O 1
ATOM 2345 N N . ARG A 1 288 ? -5.576 -17.770 9.574 1.00 86.25 288 ARG A N 1
ATOM 2346 C CA . ARG A 1 288 ? -5.256 -18.971 10.352 1.00 86.25 288 ARG A CA 1
ATOM 2347 C C . ARG A 1 288 ? -6.515 -19.705 10.795 1.00 86.25 288 ARG A C 1
ATOM 2349 O O . ARG A 1 288 ? -7.244 -19.260 11.675 1.00 86.25 288 ARG A O 1
ATOM 2356 N N . ALA A 1 289 ? -6.735 -20.872 10.195 1.00 82.94 289 ALA A N 1
ATOM 2357 C CA . ALA A 1 289 ? -7.860 -21.740 10.530 1.00 82.94 289 ALA A CA 1
ATOM 2358 C C . ALA A 1 289 ? -7.812 -22.259 11.980 1.00 82.94 289 ALA A C 1
ATOM 2360 O O . ALA A 1 289 ? -8.858 -22.546 12.555 1.00 82.94 289 ALA A O 1
ATOM 2361 N N . ASP A 1 290 ? -6.616 -22.380 12.566 1.00 81.25 290 ASP A N 1
ATOM 2362 C CA . ASP A 1 290 ? -6.404 -22.855 13.936 1.00 81.25 290 ASP A CA 1
ATOM 2363 C C . ASP A 1 290 ? -6.784 -21.826 15.008 1.00 81.25 290 ASP A C 1
ATOM 2365 O O . ASP A 1 290 ? -7.187 -22.228 16.095 1.00 81.25 290 ASP A O 1
ATOM 2369 N N . GLU A 1 291 ? -6.736 -20.529 14.690 1.00 78.62 291 GLU A N 1
ATOM 2370 C CA . GLU A 1 291 ? -7.227 -19.469 15.586 1.00 78.62 291 GLU A CA 1
ATOM 2371 C C . GLU A 1 291 ? -8.761 -19.475 15.697 1.00 78.62 291 GLU A C 1
ATOM 2373 O O . GLU A 1 291 ? -9.317 -19.044 16.701 1.00 78.62 291 GLU A O 1
ATOM 2378 N N . ALA A 1 292 ? -9.457 -19.980 14.667 1.00 67.31 292 ALA A N 1
ATOM 2379 C CA . ALA A 1 292 ? -10.910 -20.175 14.628 1.00 67.31 292 ALA A CA 1
ATOM 2380 C C . ALA A 1 292 ? -11.772 -18.951 15.030 1.00 67.31 292 ALA A C 1
ATOM 2382 O O . ALA A 1 292 ? -12.930 -19.125 15.417 1.00 67.31 292 ALA A O 1
ATOM 2383 N N . SER A 1 293 ? -11.237 -17.730 14.894 1.00 84.12 293 SER A N 1
ATOM 2384 C CA . SER A 1 293 ? -11.976 -16.481 15.089 1.00 84.12 293 SER A CA 1
ATOM 2385 C C . SER A 1 293 ? -12.671 -16.052 13.790 1.00 84.12 293 SER A C 1
ATOM 2387 O O . SER A 1 293 ? -13.740 -16.556 13.465 1.00 84.12 293 SER A O 1
ATOM 2389 N N . LEU A 1 294 ? -12.045 -15.194 12.982 1.00 89.06 294 LEU A N 1
ATOM 2390 C CA . LEU A 1 294 ? -12.652 -14.591 11.789 1.00 89.06 294 LEU A CA 1
ATOM 2391 C C . LEU A 1 294 ? -12.371 -15.362 10.490 1.00 89.06 294 LEU A C 1
ATOM 2393 O O . LEU A 1 294 ? -12.886 -14.982 9.437 1.00 89.06 294 LEU A O 1
ATOM 2397 N N . TYR A 1 295 ? -11.607 -16.456 10.555 1.00 89.31 295 TYR A N 1
ATOM 2398 C CA . TYR A 1 295 ? -11.152 -17.225 9.394 1.00 89.31 295 TYR A CA 1
ATOM 2399 C C . TYR A 1 295 ? -12.291 -17.624 8.452 1.00 89.31 295 TYR A C 1
ATOM 2401 O O . TYR A 1 295 ? -12.267 -17.280 7.274 1.00 89.31 295 TYR A O 1
ATOM 2409 N N . SER A 1 296 ? -13.327 -18.296 8.966 1.00 88.44 296 SER A N 1
ATOM 2410 C CA . SER A 1 296 ? -14.426 -18.791 8.124 1.00 88.44 296 SER A CA 1
ATOM 2411 C C . SER A 1 296 ? -15.248 -17.661 7.507 1.00 88.44 296 SER A C 1
ATOM 2413 O O . SER A 1 296 ? -15.756 -17.792 6.397 1.00 88.44 296 SER A O 1
ATOM 2415 N N . VAL A 1 297 ? -15.391 -16.545 8.228 1.00 90.00 297 VAL A N 1
ATOM 2416 C CA . VAL A 1 297 ? -16.136 -15.376 7.744 1.00 90.00 297 VAL A CA 1
ATOM 2417 C C . VAL A 1 297 ? -15.338 -14.669 6.648 1.00 90.00 297 VAL A C 1
ATOM 2419 O O . VAL A 1 297 ? -15.904 -14.254 5.641 1.00 90.00 297 VAL A O 1
ATOM 2422 N N . TYR A 1 298 ? -14.020 -14.572 6.818 1.00 91.75 298 TYR A N 1
ATOM 2423 C CA . TYR A 1 298 ? -13.112 -13.989 5.840 1.00 91.75 298 TYR A CA 1
ATOM 2424 C C . TYR A 1 298 ? -12.969 -14.851 4.577 1.00 91.75 298 TYR A C 1
ATOM 2426 O O . TYR A 1 298 ? -13.006 -14.332 3.459 1.00 91.75 298 TYR A O 1
ATOM 2434 N N . GLU A 1 299 ? -12.869 -16.172 4.735 1.00 90.38 299 GLU A N 1
ATOM 2435 C CA . GLU A 1 299 ? -12.851 -17.128 3.625 1.00 90.38 299 GLU A CA 1
ATOM 2436 C C . GLU A 1 299 ? -14.122 -17.017 2.769 1.00 90.38 299 GLU A C 1
ATOM 2438 O O . GLU A 1 299 ? -14.038 -17.045 1.541 1.00 90.38 299 GLU A O 1
ATOM 2443 N N . ALA A 1 300 ? -15.281 -16.805 3.400 1.00 90.88 300 ALA A N 1
ATOM 2444 C CA . ALA A 1 300 ? -16.567 -16.665 2.721 1.00 90.88 300 ALA A CA 1
ATOM 2445 C C . ALA A 1 300 ? -16.749 -15.347 1.941 1.00 90.88 300 ALA A C 1
ATOM 2447 O O . ALA A 1 300 ? -17.693 -15.249 1.156 1.00 90.88 300 ALA A O 1
ATOM 2448 N N . LEU A 1 301 ? -15.884 -14.342 2.135 1.00 91.88 301 LEU A N 1
ATOM 2449 C CA . LEU A 1 301 ? -15.946 -13.088 1.377 1.00 91.88 301 LEU A CA 1
ATOM 2450 C C . LEU A 1 301 ? -15.680 -13.322 -0.112 1.00 91.88 301 LEU A C 1
ATOM 2452 O O . LEU A 1 301 ? -14.788 -14.090 -0.483 1.00 91.88 301 LEU A O 1
ATOM 2456 N N . GLU A 1 302 ? -16.394 -12.594 -0.969 1.00 91.31 302 GLU A N 1
ATOM 2457 C CA . GLU A 1 302 ? -16.086 -12.589 -2.398 1.00 91.31 302 GLU A CA 1
ATOM 2458 C C . GLU A 1 302 ? -14.758 -11.862 -2.682 1.00 91.31 302 GLU A C 1
ATOM 2460 O O . GLU A 1 302 ? -14.328 -10.985 -1.933 1.00 91.31 302 GLU A O 1
ATOM 2465 N N . ASP A 1 303 ? -14.117 -12.165 -3.817 1.00 88.19 303 ASP A N 1
ATOM 2466 C CA . ASP A 1 303 ? -12.832 -11.555 -4.207 1.00 88.19 303 ASP A CA 1
ATOM 2467 C C . ASP A 1 303 ? -12.874 -10.014 -4.240 1.00 88.19 303 ASP A C 1
ATOM 2469 O O . ASP A 1 303 ? -11.854 -9.360 -4.018 1.00 88.19 303 ASP A O 1
ATOM 2473 N N . HIS A 1 304 ? -14.044 -9.427 -4.508 1.00 87.75 304 HIS A N 1
ATOM 2474 C CA . HIS A 1 304 ? -14.250 -7.978 -4.554 1.00 87.75 304 HIS A CA 1
ATOM 2475 C C . HIS A 1 304 ? -14.510 -7.326 -3.187 1.00 87.75 304 HIS A C 1
ATOM 2477 O O . HIS A 1 304 ? -14.504 -6.102 -3.084 1.00 87.75 304 HIS A O 1
ATOM 2483 N N . GLU A 1 305 ? -14.726 -8.136 -2.151 1.00 90.19 305 GLU A N 1
ATOM 2484 C CA . GLU A 1 305 ? -14.973 -7.699 -0.774 1.00 90.19 305 GLU A CA 1
ATOM 2485 C C . GLU A 1 305 ? -13.723 -7.818 0.110 1.00 90.19 305 GLU A C 1
ATOM 2487 O O . GLU A 1 305 ? -13.691 -7.289 1.221 1.00 90.19 305 GLU A O 1
ATOM 2492 N N . ARG A 1 306 ? -12.688 -8.510 -0.377 1.00 91.06 306 ARG A N 1
ATOM 2493 C CA . ARG A 1 306 ? -11.377 -8.624 0.273 1.00 91.06 306 ARG A CA 1
ATOM 2494 C C . ARG A 1 306 ? -10.506 -7.396 -0.029 1.00 91.06 306 ARG A C 1
ATOM 2496 O O . ARG A 1 306 ? -10.772 -6.691 -1.002 1.00 91.06 306 ARG A O 1
ATOM 2503 N N . PRO A 1 307 ? -9.443 -7.129 0.754 1.00 91.31 307 PRO A N 1
ATOM 2504 C CA . PRO A 1 307 ? -8.502 -6.054 0.462 1.00 91.31 307 PRO A CA 1
ATOM 2505 C C . PRO A 1 307 ? -7.955 -6.147 -0.969 1.00 91.31 307 PRO A C 1
ATOM 2507 O O . PRO A 1 307 ? -7.438 -7.182 -1.384 1.00 91.31 307 PRO A O 1
ATOM 2510 N N . GLN A 1 308 ? -8.051 -5.048 -1.717 1.00 88.50 308 GLN A N 1
ATOM 2511 C CA . GLN A 1 308 ? -7.585 -4.957 -3.100 1.00 88.50 308 GLN A CA 1
ATOM 2512 C C . GLN A 1 308 ? -6.564 -3.836 -3.273 1.00 88.50 308 GLN A C 1
ATOM 2514 O O . GLN A 1 308 ? -6.466 -2.912 -2.465 1.00 88.50 308 GLN A O 1
ATOM 2519 N N . TYR A 1 309 ? -5.825 -3.902 -4.376 1.00 89.56 309 TYR A N 1
ATOM 2520 C CA . TYR A 1 309 ? -5.038 -2.772 -4.849 1.00 89.56 309 TYR A CA 1
ATOM 2521 C C . TYR A 1 309 ? -5.924 -1.637 -5.371 1.00 89.56 309 TYR A C 1
ATOM 2523 O O . TYR A 1 309 ? -7.078 -1.838 -5.750 1.00 89.56 309 TYR A O 1
ATOM 2531 N N . TRP A 1 310 ? -5.357 -0.432 -5.444 1.00 86.81 310 TRP A N 1
ATOM 2532 C CA . TRP A 1 310 ? -6.040 0.716 -6.030 1.00 86.81 310 TRP A CA 1
ATOM 2533 C C . TRP A 1 310 ? -6.282 0.515 -7.531 1.00 86.81 310 TRP A C 1
ATOM 2535 O O . TRP A 1 310 ? -5.434 0.029 -8.278 1.00 86.81 310 TRP A O 1
ATOM 2545 N N . HIS A 1 311 ? -7.447 0.959 -7.995 1.00 82.56 311 HIS A N 1
ATOM 2546 C CA . HIS A 1 311 ? -7.864 0.856 -9.398 1.00 82.56 311 HIS A CA 1
ATOM 2547 C C . HIS A 1 311 ? -7.707 2.168 -10.184 1.00 82.56 311 HIS A C 1
ATOM 2549 O O . HIS A 1 311 ? -8.090 2.272 -11.350 1.00 82.56 311 HIS A O 1
ATOM 2555 N N . SER A 1 312 ? -7.243 3.225 -9.529 1.00 84.06 312 SER A N 1
ATOM 2556 C CA . SER A 1 312 ? -7.070 4.568 -10.086 1.00 84.06 312 SER A CA 1
ATOM 2557 C C . SER A 1 312 ? -5.760 5.142 -9.594 1.00 84.06 312 SER A C 1
ATOM 2559 O O . SER A 1 312 ? -5.291 4.763 -8.525 1.00 84.06 312 SER A O 1
ATOM 2561 N N . GLN A 1 313 ? -5.176 6.048 -10.372 1.00 86.88 313 GLN A N 1
ATOM 2562 C CA . GLN A 1 313 ? -3.937 6.697 -9.980 1.00 86.88 313 GLN A CA 1
ATOM 2563 C C . GLN A 1 313 ? -4.063 7.332 -8.589 1.00 86.88 313 GLN A C 1
ATOM 2565 O O . GLN A 1 313 ? -5.040 8.027 -8.303 1.00 86.88 313 GLN A O 1
ATOM 2570 N N . LEU A 1 314 ? -3.071 7.073 -7.736 1.00 87.12 314 LEU A N 1
ATOM 2571 C CA . LEU A 1 314 ? -2.999 7.660 -6.403 1.00 87.12 314 LEU A CA 1
ATOM 2572 C C . LEU A 1 314 ? -2.761 9.170 -6.516 1.00 87.12 314 LEU A C 1
ATOM 2574 O O . LEU A 1 314 ? -1.896 9.612 -7.273 1.00 87.12 314 LEU A O 1
ATOM 2578 N N . GLY A 1 315 ? -3.501 9.956 -5.739 1.00 82.00 315 GLY A N 1
ATOM 2579 C CA . GLY A 1 315 ? -3.402 11.413 -5.716 1.00 82.00 315 GLY A CA 1
ATOM 2580 C C . GLY A 1 315 ? -4.061 11.996 -4.469 1.00 82.00 315 GLY A C 1
ATOM 2581 O O . GLY A 1 315 ? -4.859 11.322 -3.820 1.00 82.00 315 GLY A O 1
ATOM 2582 N N . ASN A 1 316 ? -3.726 13.244 -4.141 1.00 71.38 316 ASN A N 1
ATOM 2583 C CA . ASN A 1 316 ? -4.245 13.926 -2.947 1.00 71.38 316 ASN A CA 1
ATOM 2584 C C . ASN A 1 316 ? -5.553 14.697 -3.220 1.00 71.38 316 ASN A C 1
ATOM 2586 O O . ASN A 1 316 ? -6.281 15.026 -2.286 1.00 71.38 316 ASN A O 1
ATOM 2590 N N . ASP A 1 317 ? -5.888 14.936 -4.490 1.00 62.31 317 ASP A N 1
ATOM 2591 C CA . ASP A 1 317 ? -6.952 15.878 -4.872 1.00 62.31 317 ASP A CA 1
ATOM 2592 C C . ASP A 1 317 ? -8.331 15.211 -5.041 1.00 62.31 317 ASP A C 1
ATOM 2594 O O . ASP A 1 317 ? -9.355 15.887 -5.075 1.00 62.31 317 ASP A O 1
ATOM 2598 N N . ASN A 1 318 ? -8.381 13.873 -5.099 1.00 57.38 318 ASN A N 1
ATOM 2599 C CA . ASN A 1 318 ? -9.605 13.081 -5.314 1.00 57.38 318 ASN A CA 1
ATOM 2600 C C . ASN A 1 318 ? -9.958 12.165 -4.129 1.00 57.38 318 ASN A C 1
ATOM 2602 O O . ASN A 1 318 ? -10.633 11.147 -4.288 1.00 57.38 318 ASN A O 1
ATOM 2606 N N . ALA A 1 319 ? -9.532 12.560 -2.930 1.00 56.53 319 ALA A N 1
ATOM 2607 C CA . ALA A 1 319 ? -9.755 11.883 -1.655 1.00 56.53 319 ALA A CA 1
ATOM 2608 C C . ALA A 1 319 ? -11.190 11.338 -1.455 1.00 56.53 319 ALA A C 1
ATOM 2610 O O . ALA A 1 319 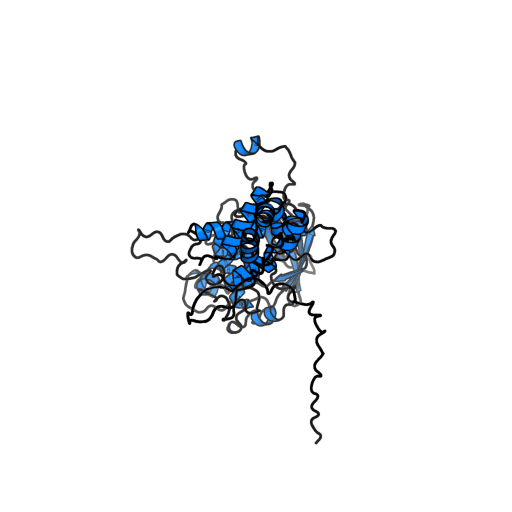? -11.354 10.195 -1.036 1.00 56.53 319 ALA A O 1
ATOM 2611 N N . ALA A 1 320 ? -12.228 12.118 -1.783 1.00 55.28 320 ALA A N 1
ATOM 2612 C CA . ALA A 1 320 ? -13.629 11.714 -1.596 1.00 55.28 320 ALA A CA 1
ATOM 2613 C C . ALA A 1 320 ? -14.138 10.727 -2.660 1.00 55.28 320 ALA A C 1
ATOM 2615 O O . ALA A 1 320 ? -15.009 9.906 -2.392 1.00 55.28 320 ALA A O 1
ATOM 2616 N N . ALA A 1 321 ? -13.621 10.813 -3.889 1.00 57.41 321 ALA A N 1
ATOM 2617 C CA . ALA A 1 321 ? -14.103 10.006 -5.010 1.00 57.41 321 ALA A CA 1
ATOM 2618 C C . ALA A 1 321 ? -13.591 8.555 -4.959 1.00 57.41 321 ALA A C 1
ATOM 2620 O O . ALA A 1 321 ? -14.135 7.685 -5.637 1.00 57.41 321 ALA A O 1
ATOM 2621 N N . CYS A 1 322 ? -12.546 8.302 -4.165 1.00 62.03 322 CYS A N 1
ATOM 2622 C CA . CYS A 1 322 ? -11.850 7.019 -4.090 1.00 62.03 322 CYS A CA 1
ATOM 2623 C C . CYS A 1 322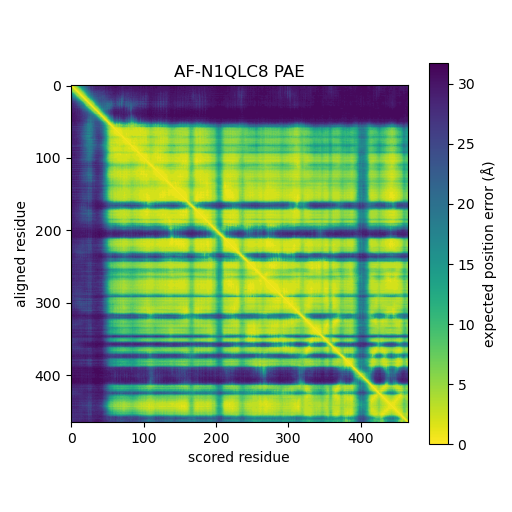 ? -12.335 6.101 -2.958 1.00 62.03 322 CYS A C 1
ATOM 2625 O O . CYS A 1 322 ? -11.914 4.947 -2.908 1.00 62.03 322 CYS A O 1
ATOM 2627 N N . ILE A 1 323 ? -13.195 6.579 -2.054 1.00 74.50 323 ILE A N 1
ATOM 2628 C CA . ILE A 1 323 ? -13.620 5.808 -0.883 1.00 74.50 323 ILE A CA 1
ATOM 2629 C C . ILE A 1 323 ? -14.925 5.063 -1.186 1.00 74.50 323 ILE A C 1
ATOM 2631 O O . ILE A 1 323 ? -15.931 5.661 -1.573 1.00 74.50 323 ILE A O 1
ATOM 2635 N N . GLY A 1 324 ? -14.914 3.740 -1.005 1.00 79.50 324 GLY A N 1
ATOM 2636 C CA . GLY A 1 324 ? -16.110 2.908 -1.138 1.00 79.50 324 GLY A CA 1
ATOM 2637 C C . GLY A 1 324 ? -17.193 3.302 -0.129 1.00 79.50 324 GLY A C 1
ATOM 2638 O O . GLY A 1 324 ? -16.895 3.724 0.983 1.00 79.50 324 GLY A O 1
ATOM 2639 N N . LYS A 1 325 ? -18.470 3.162 -0.498 1.00 86.81 325 LYS A N 1
ATOM 2640 C CA . LYS A 1 325 ? -19.594 3.478 0.406 1.00 86.81 325 LYS A CA 1
ATOM 2641 C C . LYS A 1 325 ? -19.962 2.336 1.344 1.00 86.81 325 LYS A C 1
ATOM 2643 O O . LYS A 1 325 ? -20.569 2.578 2.374 1.00 86.81 325 LYS A O 1
ATOM 2648 N N . LYS A 1 326 ? -19.642 1.097 0.975 1.00 89.75 326 LYS A N 1
ATOM 2649 C CA . LYS A 1 326 ? -19.997 -0.104 1.734 1.00 89.75 326 LYS A CA 1
ATOM 2650 C C . LYS A 1 326 ? -18.743 -0.688 2.351 1.00 89.75 326 LYS A C 1
ATOM 2652 O O . LYS A 1 326 ? -17.791 -0.978 1.632 1.00 89.75 326 LYS A O 1
ATOM 2657 N N . TRP A 1 327 ? -18.762 -0.833 3.663 1.00 89.00 327 TRP A N 1
ATOM 2658 C CA . TRP A 1 327 ? -17.641 -1.296 4.459 1.00 89.00 327 TRP A CA 1
ATOM 2659 C C . TRP A 1 327 ? -18.057 -2.537 5.230 1.00 89.00 327 TRP A C 1
ATOM 2661 O O . TRP A 1 327 ? -19.168 -2.608 5.752 1.00 89.00 327 TRP A O 1
ATOM 2671 N N . LYS A 1 328 ? -17.136 -3.493 5.317 1.00 89.25 328 LYS A N 1
ATOM 2672 C CA . LYS A 1 328 ? -17.211 -4.634 6.223 1.00 89.25 328 LYS A CA 1
ATOM 2673 C C . LYS A 1 328 ? -16.098 -4.468 7.247 1.00 89.25 328 LYS A C 1
ATOM 2675 O O . LYS A 1 328 ? -14.949 -4.251 6.869 1.00 89.25 328 LYS A O 1
ATOM 2680 N N . GLY A 1 329 ? -16.438 -4.513 8.526 1.00 88.69 329 GLY A N 1
ATOM 2681 C CA . GLY A 1 329 ? -15.488 -4.268 9.606 1.00 88.69 329 GLY A CA 1
ATOM 2682 C C . GLY A 1 329 ? -15.716 -5.186 10.792 1.00 88.69 329 GLY A C 1
ATOM 2683 O O . GLY A 1 329 ? -16.810 -5.696 11.002 1.00 88.69 329 GLY A O 1
ATOM 2684 N N . SER A 1 330 ? -14.670 -5.400 11.573 1.00 88.94 330 SER A N 1
ATOM 2685 C CA . SER A 1 330 ? -14.723 -6.091 12.857 1.00 88.94 330 SER A CA 1
ATOM 2686 C C . SER A 1 330 ? -13.849 -5.313 13.837 1.00 88.94 330 SER A C 1
ATOM 2688 O O . SER A 1 330 ? -12.997 -4.524 13.421 1.00 88.94 330 SER A O 1
ATOM 2690 N N . TYR A 1 331 ? -14.084 -5.491 15.130 1.00 88.88 331 TYR A N 1
ATOM 2691 C CA . TYR A 1 331 ? -13.205 -4.975 16.171 1.00 88.88 331 TYR A CA 1
ATOM 2692 C C . TYR A 1 331 ? -12.911 -6.090 17.165 1.00 88.88 331 TYR A C 1
ATOM 2694 O O . TYR A 1 331 ? -13.794 -6.887 17.490 1.00 88.88 331 TYR A O 1
ATOM 2702 N N . ALA A 1 332 ? -11.660 -6.126 17.610 1.00 91.00 332 ALA A N 1
ATOM 2703 C CA . ALA A 1 332 ? -11.207 -7.011 18.664 1.00 91.00 332 ALA A CA 1
ATOM 2704 C C . ALA A 1 332 ? -11.249 -6.267 20.002 1.00 91.00 332 ALA A C 1
ATOM 2706 O O . ALA A 1 332 ? -11.054 -5.045 20.042 1.00 91.00 332 ALA A O 1
ATOM 2707 N N . TYR A 1 333 ? -11.516 -6.979 21.088 1.00 91.25 333 TYR A N 1
ATOM 2708 C CA . TYR A 1 333 ? -11.465 -6.425 22.432 1.00 91.25 333 TYR A CA 1
ATOM 2709 C C . TYR A 1 333 ? -11.017 -7.481 23.444 1.00 91.25 333 TYR A C 1
ATOM 2711 O O . TYR A 1 333 ? -11.055 -8.680 23.181 1.00 91.25 333 TYR A O 1
ATOM 2719 N N . LEU A 1 334 ? -10.590 -6.995 24.606 1.00 91.69 334 LEU A N 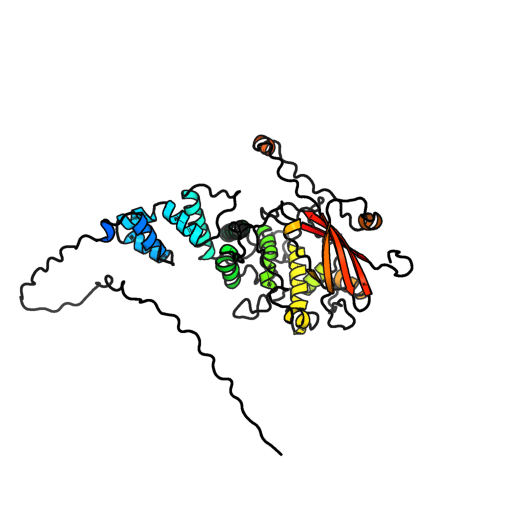1
ATOM 2720 C CA . LEU A 1 334 ? -10.219 -7.794 25.766 1.00 91.69 334 LEU A CA 1
ATOM 2721 C C . LEU A 1 334 ? -10.926 -7.234 26.992 1.00 91.69 334 LEU A C 1
ATOM 2723 O O . LEU A 1 334 ? -11.223 -6.032 27.046 1.00 91.69 334 LEU A O 1
ATOM 2727 N N . ASP A 1 335 ? -11.146 -8.084 27.990 1.00 90.88 335 ASP A N 1
ATOM 2728 C CA . ASP A 1 335 ? -11.543 -7.598 29.303 1.00 90.88 335 ASP A CA 1
ATOM 2729 C C . ASP A 1 335 ? -10.412 -6.783 29.963 1.00 90.88 335 ASP A C 1
ATOM 2731 O O . ASP A 1 335 ? -9.260 -6.742 29.514 1.00 90.88 335 ASP A O 1
ATOM 2735 N N . GLU A 1 336 ? -10.738 -6.082 31.048 1.00 90.81 336 GLU A N 1
ATOM 2736 C CA . GLU A 1 336 ? -9.783 -5.188 31.699 1.00 90.81 336 GLU A CA 1
ATOM 2737 C C . GLU A 1 336 ? -8.567 -5.927 32.287 1.00 90.81 336 GLU A C 1
ATOM 2739 O O . GLU A 1 336 ? -7.473 -5.361 32.339 1.00 90.81 336 GLU A O 1
ATOM 2744 N N . GLN A 1 337 ? -8.730 -7.175 32.734 1.00 90.94 337 GLN A N 1
ATOM 2745 C CA . GLN A 1 337 ? -7.645 -7.955 33.321 1.00 90.94 337 GLN A CA 1
ATOM 2746 C C . GLN A 1 337 ? -6.687 -8.448 32.230 1.00 90.94 337 GLN A C 1
ATOM 2748 O O . GLN A 1 337 ? -5.485 -8.189 32.315 1.00 90.94 337 GLN A O 1
ATOM 2753 N N . GLN A 1 338 ? -7.222 -9.069 31.184 1.00 91.19 338 GLN A N 1
ATOM 2754 C CA . GLN A 1 338 ? -6.487 -9.527 30.007 1.00 91.19 338 GLN A CA 1
ATOM 2755 C C . GLN A 1 338 ? -5.728 -8.376 29.339 1.00 91.19 338 GLN A C 1
ATOM 2757 O O . GLN A 1 338 ? -4.549 -8.493 29.004 1.00 91.19 338 GLN A O 1
ATOM 2762 N N . LEU A 1 339 ? -6.369 -7.208 29.219 1.00 91.50 339 LEU A N 1
ATOM 2763 C CA . LEU A 1 339 ? -5.740 -6.009 28.674 1.00 91.50 339 LEU A CA 1
ATOM 2764 C C . LEU A 1 339 ? -4.507 -5.580 29.484 1.00 91.50 339 LEU A C 1
ATOM 2766 O O . LEU A 1 339 ? -3.501 -5.153 28.909 1.00 91.50 339 LEU A O 1
ATOM 2770 N N . ARG A 1 340 ? -4.564 -5.672 30.820 1.00 90.00 340 ARG A N 1
ATOM 2771 C CA . ARG A 1 340 ? -3.399 -5.397 31.678 1.00 90.00 340 ARG A CA 1
ATOM 2772 C C . ARG A 1 340 ? -2.316 -6.450 31.482 1.00 90.00 340 ARG A C 1
ATOM 2774 O O . ARG A 1 340 ? -1.151 -6.081 31.388 1.00 90.00 340 ARG A O 1
ATOM 2781 N N . GLU A 1 341 ? -2.681 -7.724 31.379 1.00 90.75 341 GLU A N 1
ATOM 2782 C CA . GLU A 1 341 ? -1.734 -8.827 31.187 1.00 90.75 341 GLU A CA 1
ATOM 2783 C C . GLU A 1 341 ? -0.936 -8.682 29.886 1.00 90.75 341 GLU A C 1
ATOM 2785 O O . GLU A 1 341 ? 0.298 -8.715 29.926 1.00 90.75 341 GLU A O 1
ATOM 2790 N N . VAL A 1 342 ? -1.617 -8.396 28.771 1.00 90.06 342 VAL A N 1
ATOM 2791 C CA . VAL A 1 342 ? -0.974 -8.112 27.478 1.00 90.06 342 VAL A CA 1
ATOM 2792 C C . VAL A 1 342 ? -0.046 -6.901 27.588 1.00 90.06 342 VAL A C 1
ATOM 2794 O O . VAL A 1 342 ? 1.109 -6.951 27.165 1.00 90.06 342 VAL A O 1
ATOM 2797 N N . ARG A 1 343 ? -0.509 -5.800 28.198 1.00 90.00 343 ARG A N 1
ATOM 2798 C CA . ARG A 1 343 ? 0.282 -4.560 28.333 1.00 90.00 343 ARG A CA 1
ATOM 2799 C C . ARG A 1 343 ? 1.499 -4.705 29.247 1.00 90.00 343 ARG A C 1
ATOM 2801 O O . ARG A 1 343 ? 2.486 -3.999 29.048 1.00 90.00 343 ARG A O 1
ATOM 2808 N N . GLU A 1 344 ? 1.435 -5.593 30.233 1.00 87.94 344 GLU A N 1
ATOM 2809 C CA . GLU A 1 344 ? 2.542 -5.920 31.137 1.00 87.94 344 GLU A CA 1
ATOM 2810 C C . GLU A 1 344 ? 3.514 -6.953 30.539 1.00 87.94 344 GLU A C 1
ATOM 2812 O O . GLU A 1 344 ? 4.570 -7.205 31.123 1.00 87.94 344 GLU A O 1
ATOM 2817 N N . GLY A 1 345 ? 3.191 -7.530 29.375 1.00 79.56 345 GLY A N 1
ATOM 2818 C CA . GLY A 1 345 ? 3.999 -8.564 28.729 1.00 79.56 345 GLY A CA 1
ATOM 2819 C C . GLY A 1 345 ? 4.000 -9.881 29.504 1.00 79.56 345 GLY A C 1
ATOM 2820 O O . GLY A 1 345 ? 5.015 -10.581 29.535 1.00 79.56 345 GLY A O 1
ATOM 2821 N N . LYS A 1 346 ? 2.893 -10.199 30.187 1.00 75.25 346 LYS A N 1
ATOM 2822 C CA . LYS A 1 346 ? 2.720 -11.494 30.850 1.00 75.25 346 LYS A CA 1
ATOM 2823 C C . LYS A 1 346 ? 2.486 -12.578 29.795 1.00 75.25 346 LYS A C 1
ATOM 2825 O O . LYS A 1 346 ? 1.798 -12.362 28.811 1.00 75.25 346 LYS A O 1
ATOM 2830 N N . SER A 1 347 ? 3.098 -13.741 30.011 1.00 59.28 347 SER A N 1
ATOM 2831 C CA . SER A 1 347 ? 3.234 -14.827 29.025 1.00 59.28 347 SER A CA 1
ATOM 2832 C C . SER A 1 347 ? 2.022 -15.771 28.944 1.00 59.28 347 SER A C 1
ATOM 2834 O O . SER A 1 347 ? 2.156 -16.879 28.420 1.00 59.28 347 SER A O 1
ATOM 2836 N N . GLU A 1 348 ? 0.875 -15.403 29.513 1.00 70.38 348 GLU A N 1
ATOM 2837 C CA . GLU A 1 348 ? -0.328 -16.228 29.384 1.00 70.38 348 GLU A CA 1
ATOM 2838 C C . GLU A 1 348 ? -0.980 -15.968 28.024 1.00 70.38 348 GLU A C 1
ATOM 2840 O O . GLU A 1 348 ? -0.997 -14.840 27.539 1.00 70.38 348 GLU A O 1
ATOM 2845 N N . LEU A 1 349 ? -1.461 -17.037 27.384 1.00 79.25 349 LEU A N 1
ATOM 2846 C CA . LEU A 1 349 ? -2.150 -16.946 26.102 1.00 79.25 349 LEU A CA 1
ATOM 2847 C C . LEU A 1 349 ? -3.474 -16.204 26.315 1.00 79.25 349 LEU A C 1
ATOM 2849 O O . LEU A 1 349 ? -4.411 -16.767 26.882 1.00 79.25 349 LEU A O 1
ATOM 2853 N N . VAL A 1 350 ? -3.540 -14.958 25.855 1.00 86.12 350 VAL A N 1
ATOM 2854 C CA . VAL A 1 350 ? -4.757 -14.147 25.890 1.00 86.12 350 VAL A CA 1
ATOM 2855 C C . VAL A 1 350 ? -5.509 -14.330 24.576 1.00 86.12 350 VAL A C 1
ATOM 2857 O O . VAL A 1 350 ? -4.955 -14.111 23.500 1.00 86.12 350 VAL A O 1
ATOM 2860 N N . VAL A 1 351 ? -6.767 -14.757 24.672 1.00 87.62 351 VAL A N 1
ATOM 2861 C CA . VAL A 1 351 ? -7.641 -14.985 23.516 1.00 87.62 351 VAL A CA 1
ATOM 2862 C C . VAL A 1 351 ? -8.409 -13.705 23.208 1.00 87.62 351 VAL A C 1
ATOM 2864 O O . VAL A 1 351 ? -9.088 -13.173 24.081 1.00 87.62 351 VAL A O 1
ATOM 2867 N N . ASP A 1 352 ? -8.314 -13.237 21.966 1.00 89.81 352 ASP A N 1
ATOM 2868 C CA . ASP A 1 352 ? -9.032 -12.057 21.485 1.00 89.81 352 ASP A CA 1
ATOM 2869 C C . ASP A 1 352 ? -10.538 -12.317 21.349 1.00 89.81 352 ASP A C 1
ATOM 2871 O O . ASP A 1 352 ? -10.957 -13.286 20.708 1.00 89.81 352 ASP A O 1
ATOM 2875 N N . GLU A 1 353 ? -11.359 -11.421 21.900 1.00 88.81 353 GLU A N 1
ATOM 2876 C CA . GLU A 1 353 ? -12.803 -11.418 21.667 1.00 88.81 353 GLU A CA 1
ATOM 2877 C C . GLU A 1 353 ? -13.168 -10.514 20.486 1.00 88.81 353 GLU A C 1
ATOM 2879 O O . GLU A 1 353 ? -12.482 -9.536 20.188 1.00 88.81 353 GLU A O 1
ATOM 2884 N N . PHE A 1 354 ? -14.276 -10.826 19.809 1.00 87.81 354 PHE A N 1
ATOM 2885 C CA . PHE A 1 354 ? -14.732 -10.110 18.617 1.00 87.81 354 PHE A CA 1
ATOM 2886 C C . PHE A 1 354 ? -16.207 -9.746 18.703 1.00 87.81 354 PHE A C 1
ATOM 2888 O O . PHE A 1 354 ? -17.000 -10.378 19.396 1.00 87.81 354 PHE A O 1
ATOM 2895 N N . ASN A 1 355 ? -16.590 -8.725 17.944 1.00 76.00 355 ASN A N 1
ATOM 2896 C CA . ASN A 1 355 ? -17.972 -8.284 17.823 1.00 76.00 355 ASN A CA 1
ATOM 2897 C C . ASN A 1 355 ? -18.896 -9.392 17.268 1.00 76.00 355 ASN A C 1
ATOM 2899 O O . ASN A 1 355 ? -18.603 -9.992 16.234 1.00 76.00 355 ASN A O 1
ATOM 2903 N N . GLY A 1 356 ? -20.045 -9.618 17.914 1.00 65.88 356 GLY A N 1
ATOM 2904 C CA . GLY A 1 356 ? -21.024 -10.646 17.536 1.00 65.88 356 GLY A CA 1
ATOM 2905 C C . GLY A 1 356 ? -21.617 -11.373 18.749 1.00 65.88 356 GLY A C 1
ATOM 2906 O O . GLY A 1 356 ? -21.093 -11.274 19.851 1.00 65.88 356 GLY A O 1
ATOM 2907 N N . ASN A 1 357 ? -22.733 -12.088 18.553 1.00 49.88 357 ASN A N 1
ATOM 2908 C CA . ASN A 1 357 ? -23.377 -12.875 19.621 1.00 49.88 357 ASN A CA 1
ATOM 2909 C C . ASN A 1 357 ? -22.703 -14.240 19.857 1.00 49.88 357 ASN A C 1
ATOM 2911 O O . ASN A 1 357 ? -22.911 -14.842 20.908 1.00 49.88 357 ASN A O 1
ATOM 2915 N N . ASP A 1 358 ? -21.905 -14.711 18.895 1.00 54.69 358 ASP A N 1
ATOM 2916 C CA . ASP A 1 358 ? -21.151 -15.958 18.982 1.00 54.69 358 ASP A CA 1
ATOM 2917 C C . ASP A 1 358 ? -19.657 -15.646 19.116 1.00 54.69 358 ASP A C 1
ATOM 2919 O O . ASP A 1 358 ? -19.146 -14.729 18.471 1.00 54.69 358 ASP A O 1
ATOM 2923 N N . THR A 1 359 ? -18.929 -16.473 19.868 1.00 49.88 359 THR A N 1
ATOM 2924 C CA . THR A 1 359 ? -17.465 -16.395 20.070 1.00 49.88 359 THR A CA 1
ATOM 2925 C C . THR A 1 359 ? -16.629 -16.477 18.783 1.00 49.88 359 THR A C 1
ATOM 2927 O O . THR A 1 359 ? -15.409 -16.375 18.833 1.00 49.88 359 THR A O 1
ATOM 2930 N N . ARG A 1 360 ? -17.268 -16.662 17.620 1.00 54.19 360 ARG A N 1
ATOM 2931 C CA . ARG A 1 360 ? -16.643 -16.691 16.287 1.00 54.19 360 ARG A CA 1
ATOM 2932 C C . ARG A 1 360 ? -16.653 -15.331 15.576 1.00 54.19 360 ARG A C 1
ATOM 2934 O O . ARG A 1 360 ? -16.066 -15.205 14.510 1.00 54.19 360 ARG A O 1
ATOM 2941 N N . GLY A 1 361 ? -17.302 -14.318 16.156 1.00 62.38 361 GLY A N 1
ATOM 2942 C CA . GLY A 1 361 ? -17.379 -12.973 15.588 1.00 62.38 361 GLY A CA 1
ATOM 2943 C C . GLY A 1 361 ? -18.077 -12.900 14.222 1.00 62.38 361 GLY A C 1
ATOM 2944 O O . GLY A 1 361 ? -18.582 -13.886 13.682 1.00 62.38 361 GLY A O 1
ATOM 2945 N N . GLY A 1 362 ? -18.126 -11.699 13.647 1.00 79.19 362 GLY A N 1
ATOM 2946 C CA . GLY A 1 362 ? -18.624 -11.474 12.292 1.00 79.19 362 GLY A CA 1
ATOM 2947 C C . GLY A 1 362 ? -18.288 -10.081 11.772 1.00 79.19 362 GLY A C 1
ATOM 2948 O O . GLY A 1 362 ? -18.023 -9.157 12.545 1.00 79.19 362 GLY A O 1
ATOM 2949 N N . PHE A 1 363 ? -18.318 -9.911 10.449 1.00 87.50 363 PHE A N 1
ATOM 2950 C CA . PHE A 1 363 ? -18.188 -8.580 9.868 1.00 87.50 363 PHE A CA 1
ATOM 2951 C C . PHE A 1 363 ? -19.487 -7.799 10.036 1.00 87.50 363 PHE A C 1
ATOM 2953 O O . PHE A 1 363 ? -20.550 -8.214 9.583 1.00 87.50 363 PHE A O 1
ATOM 2960 N N . GLN A 1 364 ? -19.374 -6.644 10.674 1.00 87.12 364 GLN A N 1
ATOM 2961 C CA . GLN A 1 364 ? -20.392 -5.618 10.677 1.00 87.12 364 GLN A CA 1
ATOM 2962 C C . GLN A 1 364 ? -20.380 -4.883 9.338 1.00 87.12 364 GLN A C 1
ATOM 2964 O O . GLN A 1 364 ? -19.328 -4.439 8.871 1.00 87.12 364 GLN A O 1
ATOM 2969 N N . GLU A 1 365 ? -21.561 -4.719 8.754 1.00 88.75 365 GLU A N 1
ATOM 2970 C CA . GLU A 1 365 ? -21.749 -3.887 7.574 1.00 88.75 365 GLU A CA 1
ATOM 2971 C C . GLU A 1 365 ? -21.999 -2.434 7.981 1.00 88.75 365 GLU A C 1
ATOM 2973 O O . GLU A 1 365 ? -22.786 -2.138 8.882 1.00 88.75 365 GLU A O 1
ATOM 2978 N N . LEU A 1 366 ? -21.308 -1.522 7.307 1.00 89.25 366 LEU A N 1
ATOM 2979 C CA . LEU A 1 366 ? -21.397 -0.083 7.502 1.00 89.25 366 LEU A CA 1
ATOM 2980 C C . LEU A 1 366 ? -21.569 0.577 6.138 1.00 89.25 366 LEU A C 1
ATOM 2982 O O . LEU A 1 366 ? -20.762 0.376 5.229 1.00 89.25 366 LEU A O 1
ATOM 2986 N N . THR A 1 367 ? -22.614 1.388 5.999 1.00 91.44 367 THR A N 1
ATOM 2987 C CA . THR A 1 367 ? -22.796 2.238 4.822 1.00 91.44 367 THR A CA 1
ATOM 2988 C C . THR A 1 367 ? -22.443 3.673 5.175 1.00 91.44 367 THR A C 1
ATOM 2990 O O . THR A 1 367 ? -22.992 4.231 6.123 1.00 91.44 367 THR A O 1
ATOM 2993 N N . LEU A 1 368 ? -21.523 4.254 4.408 1.00 87.88 368 LEU A N 1
ATOM 2994 C CA . LEU A 1 368 ? -21.040 5.620 4.552 1.00 87.88 368 LEU A CA 1
ATOM 2995 C C . LEU A 1 368 ? -21.505 6.497 3.392 1.00 87.88 368 LEU A C 1
ATOM 2997 O O . LEU A 1 368 ? -21.420 6.133 2.214 1.00 87.88 368 LEU A O 1
ATOM 3001 N N . GLU A 1 369 ? -21.917 7.704 3.743 1.00 86.75 369 GLU A N 1
ATOM 3002 C CA . GLU A 1 369 ? -22.210 8.798 2.840 1.00 86.75 369 GLU A CA 1
ATOM 3003 C C . GLU A 1 369 ? -21.257 9.955 3.132 1.00 86.75 369 GLU A C 1
ATOM 3005 O O . GLU A 1 369 ? -21.159 10.450 4.255 1.00 86.75 369 GLU A O 1
ATOM 3010 N N . LEU A 1 370 ? -20.530 10.379 2.099 1.00 79.62 370 LEU A N 1
ATOM 3011 C CA . LEU A 1 370 ? -19.675 11.554 2.177 1.00 79.62 370 LEU A CA 1
ATOM 3012 C C . LEU A 1 370 ? -20.534 12.792 1.955 1.00 79.62 370 LEU A C 1
ATOM 3014 O O . LEU A 1 370 ? -21.127 12.973 0.888 1.00 79.62 370 LEU A O 1
ATOM 3018 N N . THR A 1 371 ? -20.586 13.641 2.969 1.00 74.00 371 THR A N 1
ATOM 3019 C CA . THR A 1 371 ? -21.256 14.937 2.918 1.00 74.00 371 THR A CA 1
ATOM 3020 C C . THR A 1 371 ? -20.227 16.042 2.715 1.00 74.00 371 THR A C 1
ATOM 3022 O O . THR A 1 371 ? -19.079 15.925 3.145 1.00 74.00 371 THR A O 1
ATOM 3025 N N . GLY A 1 372 ? -20.631 17.117 2.033 1.00 64.69 372 GLY A N 1
ATOM 3026 C CA . GLY A 1 372 ? -19.795 18.309 1.897 1.00 64.69 372 GLY A CA 1
ATOM 3027 C C . GLY A 1 372 ? -19.472 18.954 3.248 1.00 64.69 372 GLY A C 1
ATOM 3028 O O . GLY A 1 372 ? -20.044 18.593 4.275 1.00 64.69 372 GLY A O 1
ATOM 3029 N N . ASP A 1 373 ? -18.565 19.925 3.204 1.00 63.06 373 ASP A N 1
ATOM 3030 C CA . ASP A 1 373 ? -17.944 20.622 4.337 1.00 63.06 373 ASP A CA 1
ATOM 3031 C C . ASP A 1 373 ? -18.933 21.526 5.101 1.00 63.06 373 ASP A C 1
ATOM 3033 O O . ASP A 1 373 ? -18.883 22.753 5.037 1.00 63.06 373 ASP A O 1
ATOM 3037 N N . ASN A 1 374 ? -19.939 20.920 5.731 1.00 60.59 374 ASN A N 1
ATOM 3038 C CA . ASN A 1 374 ? -20.961 21.628 6.490 1.00 60.59 374 ASN A CA 1
ATOM 3039 C C . ASN A 1 374 ? -20.784 21.331 7.986 1.00 60.59 374 ASN A C 1
ATOM 3041 O O . ASN A 1 374 ? -21.471 20.480 8.562 1.00 60.59 374 ASN A O 1
ATOM 3045 N N . ASP A 1 375 ? -19.849 22.063 8.599 1.00 61.44 375 ASP A N 1
ATOM 3046 C CA . ASP A 1 375 ? -19.480 22.001 10.024 1.00 61.44 375 ASP A CA 1
ATOM 3047 C C . ASP A 1 375 ? -20.663 22.177 10.982 1.00 61.44 375 ASP A C 1
ATOM 3049 O O . ASP A 1 375 ? -20.644 21.684 12.109 1.00 61.44 375 ASP A O 1
ATOM 3053 N N . SER A 1 376 ? -21.728 22.845 10.529 1.00 60.75 376 SER A N 1
ATOM 3054 C CA . SER A 1 376 ? -22.885 23.225 11.350 1.00 60.75 376 SER A CA 1
ATOM 3055 C C . SER A 1 376 ? -23.631 22.057 12.012 1.00 60.75 376 SER A C 1
ATOM 3057 O O . SER A 1 376 ? -24.412 22.288 12.934 1.00 60.75 376 SER A O 1
ATOM 3059 N N . ALA A 1 377 ? -23.395 20.815 11.583 1.00 70.56 377 ALA A N 1
ATOM 3060 C CA . ALA A 1 377 ? -24.027 19.628 12.152 1.00 70.56 377 ALA A CA 1
ATOM 3061 C C . ALA A 1 377 ? -23.053 18.665 12.866 1.00 70.56 377 ALA A C 1
ATOM 3063 O O . ALA A 1 377 ? -23.488 17.576 13.241 1.00 70.56 377 ALA A O 1
ATOM 3064 N N . TRP A 1 378 ? -21.766 19.005 13.029 1.00 83.38 378 TRP A N 1
ATOM 3065 C CA . TRP A 1 378 ? -20.807 18.171 13.773 1.00 83.38 378 TRP A CA 1
ATOM 3066 C C . TRP A 1 378 ? -21.049 18.277 15.283 1.00 83.38 378 TRP A C 1
ATOM 3068 O O . TRP A 1 378 ? -21.253 19.368 15.812 1.00 83.38 378 TRP A O 1
ATOM 3078 N N . ASN A 1 379 ? -21.044 17.146 15.991 1.00 84.44 379 ASN A N 1
ATOM 3079 C CA . ASN A 1 379 ? -21.308 17.132 17.428 1.00 84.44 379 ASN A CA 1
ATOM 3080 C C . ASN A 1 379 ? -20.064 17.606 18.214 1.00 84.44 379 ASN A C 1
ATOM 3082 O O . ASN A 1 379 ? -19.039 16.919 18.175 1.00 84.44 379 ASN A O 1
ATOM 3086 N N . PRO A 1 380 ? -20.141 18.707 18.992 1.00 85.88 380 PRO A N 1
ATOM 3087 C CA . PRO A 1 380 ? -19.004 19.203 19.769 1.00 85.88 380 PRO A CA 1
ATOM 3088 C C . PRO A 1 380 ? -18.443 18.173 20.753 1.00 85.88 380 PRO A C 1
ATOM 3090 O O . PRO A 1 380 ? -17.236 18.136 20.978 1.00 85.88 380 PRO A O 1
ATOM 3093 N N . THR A 1 381 ? -19.287 17.302 21.316 1.00 86.56 381 THR A N 1
ATOM 3094 C CA . THR A 1 381 ? -18.838 16.236 22.220 1.00 86.56 381 THR A CA 1
ATOM 3095 C C . THR A 1 381 ? -17.936 15.243 21.494 1.00 86.56 381 THR A C 1
ATOM 3097 O O . THR A 1 381 ? -16.913 14.837 22.042 1.00 86.56 381 THR A O 1
ATOM 3100 N N . PHE A 1 382 ? -18.243 14.901 20.241 1.00 88.88 382 PHE A N 1
ATOM 3101 C CA . PHE A 1 382 ? -17.372 14.025 19.455 1.00 88.88 382 PHE A CA 1
ATOM 3102 C C . PHE A 1 382 ? -16.026 14.694 19.184 1.00 88.88 382 PHE A C 1
ATOM 3104 O O . PHE A 1 382 ? -14.997 14.038 19.313 1.00 88.88 382 PHE A O 1
ATOM 3111 N N . GLU A 1 383 ? -16.004 16.003 18.919 1.00 87.88 383 GLU A N 1
ATOM 3112 C CA . GLU A 1 383 ? -14.747 16.731 18.714 1.00 87.88 383 GLU A CA 1
ATOM 3113 C C . GLU A 1 383 ? -13.853 16.751 19.957 1.00 87.88 383 GLU A C 1
ATOM 3115 O O . GLU A 1 383 ? -12.635 16.627 19.826 1.00 87.88 383 GLU A O 1
ATOM 3120 N N . THR A 1 384 ? -14.433 16.839 21.162 1.00 85.94 384 THR A N 1
ATOM 3121 C CA . THR A 1 384 ? -13.644 16.792 22.410 1.00 85.94 384 THR A CA 1
ATOM 3122 C C . THR A 1 384 ? -12.889 15.478 22.603 1.00 85.94 384 THR A C 1
ATOM 3124 O O . THR A 1 384 ? -11.908 15.453 23.342 1.00 85.94 384 THR A O 1
ATOM 3127 N N . VAL A 1 385 ? -13.327 14.404 21.940 1.00 83.88 385 VAL A N 1
ATOM 3128 C CA . VAL A 1 385 ? -12.722 13.070 22.032 1.00 83.88 385 VAL A CA 1
ATOM 3129 C C . VAL A 1 385 ? -11.861 12.763 20.807 1.00 83.88 385 VAL A C 1
ATOM 3131 O O . VAL A 1 385 ? -10.745 12.265 20.941 1.00 83.88 385 VAL A O 1
ATOM 3134 N N . LEU A 1 386 ? -12.373 13.034 19.606 1.00 84.69 386 LEU A N 1
ATOM 3135 C CA . LEU A 1 386 ? -11.767 12.583 18.354 1.00 84.69 386 LEU A CA 1
ATOM 3136 C C . LEU A 1 386 ? -10.736 13.558 17.784 1.00 84.69 386 LEU A C 1
ATOM 3138 O O . LEU A 1 386 ? -9.835 13.121 17.065 1.00 84.69 386 LEU A O 1
ATOM 3142 N N . HIS A 1 387 ? -10.849 14.856 18.089 1.00 84.56 387 HIS A N 1
ATOM 3143 C CA . HIS A 1 387 ? -10.030 15.910 17.481 1.00 84.56 387 HIS A CA 1
ATOM 3144 C C . HIS A 1 387 ? -9.993 15.804 15.942 1.00 84.56 387 HIS A C 1
ATOM 3146 O O . HIS A 1 387 ? -8.925 15.767 15.310 1.00 84.56 387 HIS A O 1
ATOM 3152 N N . SER A 1 388 ? -11.177 15.654 15.346 1.00 79.38 388 SER A N 1
ATOM 3153 C CA . SER A 1 388 ? -11.367 15.309 13.943 1.00 79.38 388 SER A CA 1
ATOM 3154 C C . SER A 1 388 ? -11.061 16.470 13.002 1.00 79.38 388 SER A C 1
ATOM 3156 O O . SER A 1 388 ? -10.474 16.222 11.949 1.00 79.38 388 SER A O 1
ATOM 3158 N N . VAL A 1 389 ? -11.386 17.707 13.392 1.00 72.56 389 VAL A N 1
ATOM 3159 C CA . VAL A 1 389 ? -11.370 18.915 12.532 1.00 72.56 389 VAL A CA 1
ATOM 3160 C C . VAL A 1 389 ? -10.009 19.635 12.571 1.00 72.56 389 VAL A C 1
ATOM 3162 O O . VAL A 1 389 ? -9.886 20.826 12.312 1.00 72.56 389 VAL A O 1
ATOM 3165 N N . THR A 1 390 ? -8.928 18.928 12.914 1.00 62.88 390 THR A N 1
ATOM 3166 C CA . THR A 1 390 ? -7.590 19.540 12.867 1.00 62.88 390 THR A CA 1
ATOM 3167 C C . THR A 1 390 ? -7.209 19.816 11.412 1.00 62.88 390 THR A C 1
ATOM 3169 O O . THR A 1 390 ? -7.055 18.865 10.644 1.00 62.88 390 THR A O 1
ATOM 3172 N N . GLU A 1 391 ? -7.039 21.091 11.048 1.00 55.16 391 GLU A N 1
ATOM 3173 C CA . GLU A 1 391 ? -6.543 21.482 9.725 1.00 55.16 391 GLU A CA 1
ATOM 3174 C C . GLU A 1 391 ? -5.233 20.736 9.416 1.00 55.16 391 GLU A C 1
ATOM 3176 O O . GLU A 1 391 ? -4.354 20.656 10.289 1.00 55.16 391 GLU A O 1
ATOM 3181 N N . PRO A 1 392 ? -5.069 20.176 8.201 1.00 53.06 392 PRO A N 1
ATOM 3182 C CA . PRO A 1 392 ? -3.782 19.646 7.788 1.00 53.06 392 PRO A CA 1
ATOM 3183 C C . PRO A 1 392 ? -2.757 20.773 7.939 1.00 53.06 392 PRO A C 1
ATOM 3185 O O . PRO A 1 392 ? -3.003 21.869 7.428 1.00 53.06 392 PRO A O 1
ATOM 3188 N N . PRO A 1 393 ? -1.618 20.557 8.618 1.00 49.12 393 PRO A N 1
ATOM 3189 C CA . PRO A 1 393 ? -0.593 21.578 8.648 1.00 49.12 393 PRO A CA 1
ATOM 3190 C C . PRO A 1 393 ? -0.191 21.846 7.201 1.00 49.12 393 PRO A C 1
ATOM 3192 O O . PRO A 1 393 ? 0.271 20.927 6.518 1.00 49.12 393 PRO A O 1
ATOM 3195 N N . GLU A 1 394 ? -0.358 23.085 6.731 1.00 51.62 394 GLU A N 1
ATOM 3196 C CA . GLU A 1 394 ? 0.277 23.510 5.490 1.00 51.62 394 GLU A CA 1
ATOM 3197 C C . GLU A 1 394 ? 1.750 23.114 5.599 1.00 51.62 394 GLU A C 1
ATOM 3199 O O . GLU A 1 394 ? 2.438 23.458 6.570 1.00 51.62 394 GLU A O 1
ATOM 3204 N N . GLN A 1 395 ? 2.233 22.308 4.649 1.00 49.25 395 GLN A N 1
ATOM 3205 C CA . GLN A 1 395 ? 3.662 22.066 4.542 1.00 49.25 395 GLN A CA 1
ATOM 3206 C C . GLN A 1 395 ? 4.300 23.441 4.376 1.00 49.25 395 GLN A C 1
ATOM 3208 O O . GLN A 1 395 ? 4.156 24.055 3.321 1.00 49.25 395 GLN A O 1
ATOM 3213 N N . GLN A 1 396 ? 4.957 23.942 5.426 1.00 39.88 396 GLN A N 1
ATOM 3214 C CA . GLN A 1 396 ? 5.726 25.174 5.349 1.00 39.88 396 GLN A CA 1
ATOM 3215 C C . GLN A 1 396 ? 6.780 24.963 4.268 1.00 39.88 396 GLN A C 1
ATOM 3217 O O . GLN A 1 396 ? 7.777 24.266 4.472 1.00 39.88 396 GLN A O 1
ATOM 3222 N N . ARG A 1 397 ? 6.506 25.511 3.084 1.00 47.78 397 ARG A N 1
ATOM 3223 C CA . ARG A 1 397 ? 7.452 25.546 1.981 1.00 47.78 397 ARG A CA 1
ATOM 3224 C C . ARG A 1 397 ? 8.629 26.381 2.461 1.00 47.78 397 ARG A C 1
ATOM 3226 O O . ARG A 1 397 ? 8.463 27.439 3.062 1.00 47.78 397 ARG A O 1
ATOM 3233 N N . THR A 1 398 ? 9.839 25.893 2.238 1.00 45.31 398 THR A N 1
ATOM 3234 C CA . THR A 1 398 ? 11.016 26.745 2.442 1.00 45.31 398 THR A CA 1
ATOM 3235 C C . THR A 1 398 ? 11.008 27.842 1.370 1.00 45.31 398 THR A C 1
ATOM 3237 O O . THR A 1 398 ? 10.584 27.581 0.248 1.00 45.31 398 THR A O 1
ATOM 3240 N N . GLN A 1 399 ? 11.487 29.057 1.669 1.00 45.06 399 GLN A N 1
ATOM 3241 C CA . GLN A 1 399 ? 11.487 30.198 0.723 1.00 45.06 399 GLN A CA 1
ATOM 3242 C C . GLN A 1 399 ? 12.074 29.866 -0.667 1.00 45.06 399 GLN A C 1
ATOM 3244 O O . GLN A 1 399 ? 11.671 30.441 -1.674 1.00 45.06 399 GLN A O 1
ATOM 3249 N N . ALA A 1 400 ? 12.998 28.901 -0.753 1.00 41.06 400 ALA A N 1
ATOM 3250 C CA . ALA A 1 400 ? 13.554 28.429 -2.024 1.00 41.06 400 ALA A CA 1
ATOM 3251 C C . ALA A 1 400 ? 12.532 27.680 -2.912 1.00 41.06 400 ALA A C 1
ATOM 3253 O O . ALA A 1 400 ? 12.653 27.685 -4.136 1.00 41.06 400 ALA A O 1
ATOM 3254 N N . GLN A 1 401 ? 11.518 27.051 -2.311 1.00 46.00 401 GLN A N 1
ATOM 3255 C CA . GLN A 1 401 ? 10.434 26.338 -2.999 1.00 46.00 401 GLN A CA 1
ATOM 3256 C C . GLN A 1 401 ? 9.289 27.278 -3.417 1.00 46.00 401 GLN A C 1
ATOM 3258 O O . GLN A 1 401 ? 8.620 27.014 -4.416 1.00 46.00 401 GLN A O 1
ATOM 3263 N N . GLU A 1 402 ? 9.095 28.394 -2.706 1.00 42.31 402 GLU A N 1
ATOM 3264 C CA . GLU A 1 402 ? 8.140 29.448 -3.092 1.00 42.31 402 GLU A CA 1
ATOM 3265 C C . GLU A 1 402 ? 8.590 30.187 -4.358 1.00 42.31 402 GLU A C 1
ATOM 3267 O O . GLU A 1 402 ? 7.780 30.439 -5.243 1.00 42.31 402 GLU A O 1
ATOM 3272 N N . ALA A 1 403 ? 9.893 30.441 -4.513 1.00 43.34 403 ALA A N 1
ATOM 3273 C CA . ALA A 1 403 ? 10.437 31.168 -5.664 1.00 43.34 403 ALA A CA 1
ATOM 3274 C C . ALA A 1 403 ? 10.328 30.426 -7.017 1.00 43.34 403 ALA A C 1
ATOM 3276 O O . ALA A 1 403 ? 10.597 31.021 -8.059 1.00 43.34 403 ALA A O 1
ATOM 3277 N N . SER A 1 404 ? 9.962 29.138 -7.014 1.00 42.12 404 SER A N 1
ATOM 3278 C CA . SER A 1 404 ? 9.992 28.269 -8.205 1.00 42.12 404 SER A CA 1
ATOM 3279 C C . SER A 1 404 ? 8.611 27.827 -8.708 1.00 42.12 404 SER A C 1
ATOM 3281 O O . SER A 1 404 ? 8.540 27.090 -9.690 1.00 42.12 404 SER A O 1
ATOM 3283 N N . SER A 1 405 ? 7.522 28.233 -8.049 1.00 36.28 405 SER A N 1
ATOM 3284 C CA . SER A 1 405 ? 6.173 27.745 -8.360 1.00 36.28 405 SER A CA 1
ATOM 3285 C C . SER A 1 405 ? 5.316 28.885 -8.923 1.00 36.28 405 SER A C 1
ATOM 3287 O O . SER A 1 405 ? 5.205 29.909 -8.252 1.00 36.28 405 SER A O 1
ATOM 3289 N N . PRO A 1 406 ? 4.709 28.763 -10.119 1.00 35.09 406 PRO A N 1
ATOM 3290 C CA . PRO A 1 406 ? 3.648 29.684 -10.510 1.00 35.09 406 PRO A CA 1
ATOM 3291 C C . PRO A 1 406 ? 2.466 29.534 -9.539 1.00 35.09 406 PRO A C 1
ATOM 3293 O O . PRO A 1 406 ? 2.188 28.422 -9.084 1.00 35.09 406 PRO A O 1
ATOM 3296 N N . ASP A 1 407 ? 1.810 30.657 -9.226 1.00 35.88 407 ASP A N 1
ATOM 3297 C CA . ASP A 1 407 ? 0.521 30.746 -8.525 1.00 35.88 407 ASP A CA 1
ATOM 3298 C C . ASP A 1 407 ? -0.544 29.963 -9.310 1.00 35.88 407 ASP A C 1
ATOM 3300 O O . ASP A 1 407 ? -1.337 30.515 -10.071 1.00 35.88 407 ASP A O 1
ATOM 3304 N N . GLU A 1 408 ? -0.540 28.645 -9.169 1.00 36.88 408 GLU A N 1
ATOM 3305 C CA . GLU A 1 408 ? -1.719 27.839 -9.408 1.00 36.88 408 GLU A CA 1
ATOM 3306 C C . GLU A 1 408 ? -2.276 27.461 -8.044 1.00 36.88 408 GLU A C 1
ATOM 3308 O O . GLU A 1 408 ? -1.582 26.928 -7.176 1.00 36.88 408 GLU A O 1
ATOM 3313 N N . ASP A 1 409 ? -3.548 27.790 -7.873 1.00 36.50 409 ASP A N 1
ATOM 3314 C CA . ASP A 1 409 ? -4.441 27.379 -6.803 1.00 36.50 409 ASP A CA 1
ATOM 3315 C C . ASP A 1 409 ? -4.567 25.837 -6.863 1.00 36.50 409 ASP A C 1
ATOM 3317 O O . ASP A 1 409 ? -5.563 25.285 -7.331 1.00 36.50 409 ASP A O 1
ATOM 3321 N N . ILE A 1 410 ? -3.488 25.120 -6.512 1.00 38.81 410 ILE A N 1
ATOM 3322 C CA . ILE A 1 410 ? -3.436 23.656 -6.452 1.00 38.81 410 ILE A CA 1
ATOM 3323 C C . ILE A 1 410 ? -4.488 23.266 -5.425 1.00 38.81 410 ILE A C 1
ATOM 3325 O O . ILE A 1 410 ? -4.336 23.557 -4.237 1.00 38.81 410 ILE A O 1
ATOM 3329 N N . GLY A 1 411 ? -5.584 22.687 -5.922 1.00 39.69 411 GLY A N 1
ATOM 3330 C CA . GLY A 1 411 ? -6.805 22.419 -5.181 1.00 39.69 411 GLY A CA 1
ATOM 3331 C C . GLY A 1 411 ? -6.504 21.918 -3.777 1.00 39.69 411 GLY A C 1
ATOM 3332 O O . GLY A 1 411 ? -6.006 20.811 -3.602 1.00 39.69 411 GLY A O 1
ATOM 3333 N N . ARG A 1 412 ? -6.787 22.760 -2.776 1.00 49.19 412 ARG A N 1
ATOM 3334 C CA . ARG A 1 412 ? -6.622 22.416 -1.360 1.00 49.19 412 ARG A CA 1
ATOM 3335 C C . ARG A 1 412 ? -7.239 21.044 -1.130 1.00 49.19 412 ARG A C 1
ATOM 3337 O O . ARG A 1 412 ? -8.439 20.884 -1.346 1.00 49.19 412 ARG A O 1
ATOM 3344 N N . SER A 1 413 ? -6.426 20.070 -0.730 1.00 58.28 413 SER A N 1
ATOM 3345 C CA . SER A 1 413 ? -6.913 18.753 -0.335 1.00 58.28 413 SER A CA 1
ATOM 3346 C C . SER A 1 413 ? -7.900 18.969 0.815 1.00 58.28 413 SER A C 1
ATOM 3348 O O . SER A 1 413 ? -7.525 19.497 1.862 1.00 58.28 413 SER A O 1
ATOM 3350 N N . ARG A 1 414 ? -9.188 18.700 0.572 1.00 68.69 414 ARG A N 1
ATOM 3351 C CA . ARG A 1 414 ? -10.265 19.043 1.510 1.00 68.69 414 ARG A CA 1
ATOM 3352 C C . ARG A 1 414 ? -10.545 17.873 2.436 1.00 68.69 414 ARG A C 1
ATOM 3354 O O . ARG A 1 414 ? -10.501 16.719 2.009 1.00 68.69 414 ARG A O 1
ATOM 3361 N N . SER A 1 415 ? -10.856 18.180 3.687 1.00 78.38 415 SER A N 1
ATOM 3362 C CA . SER A 1 415 ? -11.460 17.208 4.588 1.00 78.38 415 SER A CA 1
ATOM 3363 C C . SER A 1 415 ? -12.923 16.986 4.199 1.00 78.38 415 SER A C 1
ATOM 3365 O O . SER A 1 415 ? -13.583 17.881 3.671 1.00 78.38 415 SER A O 1
ATOM 3367 N N . PHE A 1 416 ? -13.424 15.774 4.423 1.00 80.94 416 PHE A N 1
ATOM 3368 C CA . PHE A 1 416 ? -14.807 15.407 4.121 1.00 80.94 416 PHE A CA 1
ATOM 3369 C C . PHE A 1 416 ? -15.456 14.817 5.356 1.00 80.94 416 PHE A C 1
ATOM 3371 O O . PHE A 1 416 ? -14.908 13.893 5.963 1.00 80.94 416 PHE A O 1
ATOM 3378 N N . ARG A 1 417 ? -16.647 15.302 5.692 1.00 85.44 417 ARG A N 1
ATOM 3379 C CA . ARG A 1 417 ? -17.459 14.677 6.724 1.00 85.44 417 ARG A CA 1
ATOM 3380 C C . ARG A 1 417 ? -18.092 13.402 6.177 1.00 85.44 417 ARG A C 1
ATOM 3382 O O . ARG A 1 417 ? -18.597 13.379 5.053 1.00 85.44 417 ARG A O 1
ATOM 3389 N N . LEU A 1 418 ? -18.085 12.354 6.987 1.00 86.19 418 LEU A N 1
ATOM 3390 C CA . LEU A 1 418 ? -18.790 11.108 6.722 1.00 86.19 418 LEU A CA 1
ATOM 3391 C C . LEU A 1 418 ? -19.942 10.970 7.713 1.00 86.19 418 LEU A C 1
ATOM 3393 O O . LEU A 1 418 ? -19.778 11.209 8.905 1.00 86.19 418 LEU A O 1
ATOM 3397 N N . VAL A 1 419 ? -21.091 10.545 7.213 1.00 88.31 419 VAL A N 1
ATOM 3398 C CA . VAL A 1 419 ? -22.220 10.094 8.026 1.00 88.31 419 VAL A CA 1
ATOM 3399 C C . VAL A 1 419 ? -22.630 8.719 7.539 1.00 88.31 419 VAL A C 1
ATOM 3401 O O . VAL A 1 419 ? -22.456 8.383 6.370 1.00 88.31 419 VAL A O 1
ATOM 3404 N N . GLY A 1 420 ? -23.150 7.892 8.424 1.00 88.75 420 GLY A N 1
ATOM 3405 C CA . GLY A 1 420 ? -23.506 6.542 8.051 1.00 88.75 420 GLY A CA 1
ATOM 3406 C C . GLY A 1 420 ? -24.170 5.780 9.168 1.00 88.75 420 GLY A C 1
ATOM 3407 O O . GLY A 1 420 ? -24.544 6.325 10.207 1.00 88.75 420 GLY A O 1
ATOM 3408 N N . GLY A 1 421 ? -24.301 4.488 8.938 1.00 89.44 421 GLY A N 1
ATOM 3409 C CA . GLY A 1 421 ? -24.863 3.573 9.905 1.00 89.44 421 GLY A CA 1
ATOM 3410 C C . GLY A 1 421 ? -24.861 2.154 9.381 1.00 89.44 421 GLY A C 1
ATOM 3411 O O . GLY A 1 421 ? -24.453 1.872 8.249 1.00 89.44 421 GLY A O 1
ATOM 3412 N N . GLY A 1 422 ? -25.316 1.260 10.234 1.00 87.25 422 GLY A N 1
ATOM 3413 C CA . GLY A 1 422 ? -25.458 -0.141 9.905 1.00 87.25 422 GLY A CA 1
ATOM 3414 C C . GLY A 1 422 ? -26.187 -0.880 11.008 1.00 87.25 422 GLY A C 1
ATOM 3415 O O . GLY A 1 422 ? -26.743 -0.281 11.932 1.00 87.25 422 GLY A O 1
ATOM 3416 N N . GLU A 1 423 ? -26.138 -2.199 10.926 1.00 80.69 423 GLU A N 1
ATOM 3417 C CA . GLU A 1 423 ? -26.798 -3.077 11.879 1.00 80.69 423 GLU A CA 1
ATOM 3418 C C . GLU A 1 423 ? -25.765 -3.765 12.781 1.00 80.69 423 GLU A C 1
ATOM 3420 O O . GLU A 1 423 ? -24.655 -4.127 12.373 1.00 80.69 423 GLU A O 1
ATOM 3425 N N . TYR A 1 424 ? -26.113 -3.902 14.055 1.00 69.75 424 TYR A N 1
ATOM 3426 C CA . TYR A 1 424 ? -25.391 -4.676 15.054 1.00 69.75 424 TYR A CA 1
ATOM 3427 C C . TYR A 1 424 ? -26.376 -5.617 15.751 1.00 69.75 424 TYR A C 1
ATOM 3429 O O . TYR A 1 424 ? -27.116 -5.218 16.654 1.00 69.75 424 TYR A O 1
ATOM 3437 N N . GLY A 1 425 ? -26.432 -6.872 15.302 1.00 71.94 425 GLY A N 1
ATOM 3438 C CA . GLY A 1 425 ? -27.433 -7.825 15.780 1.00 71.94 425 GLY A CA 1
ATOM 3439 C C . GLY A 1 425 ? -28.850 -7.360 15.429 1.00 71.94 425 GLY A C 1
ATOM 3440 O O . GLY A 1 425 ? -29.238 -7.405 14.270 1.00 71.94 425 GLY A O 1
ATOM 3441 N N . GLN A 1 426 ? -29.622 -6.921 16.427 1.00 67.50 426 GLN A N 1
ATOM 3442 C CA . GLN A 1 426 ? -30.982 -6.378 16.245 1.00 67.50 426 GLN A CA 1
ATOM 3443 C C . GLN A 1 426 ? -31.064 -4.848 16.401 1.00 67.50 426 GLN A C 1
ATOM 3445 O O . GLN A 1 426 ? -32.157 -4.281 16.352 1.00 67.50 426 GLN A O 1
ATOM 3450 N N . GLN A 1 427 ? -29.937 -4.175 16.646 1.00 75.00 427 GLN A N 1
ATOM 3451 C CA . GLN A 1 427 ? -29.890 -2.730 16.858 1.00 75.00 427 GLN A CA 1
ATOM 3452 C C . GLN A 1 427 ? -29.237 -2.022 15.674 1.00 75.00 427 GLN A C 1
ATOM 3454 O O . GLN A 1 427 ? -28.188 -2.434 15.184 1.00 75.00 427 GLN A O 1
ATOM 3459 N N . GLU A 1 428 ? -29.847 -0.926 15.240 1.00 84.56 428 GLU A N 1
ATOM 3460 C CA . GLU A 1 428 ? -29.247 -0.005 14.280 1.00 84.56 428 GLU A CA 1
ATOM 3461 C C . GLU A 1 428 ? -28.286 0.928 15.018 1.00 84.56 428 GLU A C 1
ATOM 3463 O O . GLU A 1 428 ? -28.624 1.470 16.074 1.00 84.56 428 GLU A O 1
ATOM 3468 N N . PHE A 1 429 ? -27.100 1.130 14.454 1.00 88.56 429 PHE A N 1
ATOM 3469 C CA . PHE A 1 429 ? -26.140 2.110 14.944 1.00 88.56 429 PHE A CA 1
ATOM 3470 C C . PHE A 1 429 ? -25.904 3.190 13.897 1.00 88.56 429 PHE A C 1
ATOM 3472 O O . PHE A 1 429 ? -26.035 2.962 12.692 1.00 88.56 429 PHE A O 1
ATOM 3479 N N . LEU A 1 430 ? -25.502 4.362 14.374 1.00 90.06 430 LEU A N 1
ATOM 3480 C CA . LEU A 1 430 ? -25.104 5.482 13.540 1.00 90.06 430 LEU A CA 1
ATOM 3481 C C . LEU A 1 430 ? -23.601 5.710 13.646 1.00 90.06 430 LEU A C 1
ATOM 3483 O O . LEU A 1 430 ? -22.959 5.379 14.646 1.00 90.06 430 LEU A O 1
ATOM 3487 N N . ALA A 1 431 ? -23.057 6.283 12.585 1.00 90.44 431 ALA A N 1
ATOM 3488 C CA . ALA A 1 431 ? -21.669 6.662 12.467 1.00 90.44 431 ALA A CA 1
ATOM 3489 C C . ALA A 1 431 ? -21.566 8.101 11.958 1.00 90.44 431 ALA A C 1
ATOM 3491 O O . ALA A 1 431 ? -22.271 8.491 11.029 1.00 90.44 431 ALA A O 1
ATOM 3492 N N . ASP A 1 432 ? -20.684 8.887 12.561 1.00 89.81 432 ASP A N 1
ATOM 3493 C CA . ASP A 1 432 ? -20.406 10.263 12.146 1.00 89.81 432 ASP A CA 1
ATOM 3494 C C . ASP A 1 432 ? -18.914 10.535 12.326 1.00 89.81 432 ASP A C 1
ATOM 3496 O O . ASP A 1 432 ? -18.309 10.093 13.306 1.00 89.81 432 ASP A O 1
ATOM 3500 N N . GLY A 1 433 ? -18.290 11.219 11.377 1.00 89.75 433 GLY A N 1
ATOM 3501 C CA . GLY A 1 433 ? -16.845 11.376 11.386 1.00 89.75 433 GLY A CA 1
ATOM 3502 C C . GLY A 1 433 ? -16.290 12.234 10.265 1.00 89.75 433 GLY A C 1
ATOM 3503 O O . GLY A 1 433 ? -17.008 12.935 9.560 1.00 89.75 433 GLY A O 1
ATOM 3504 N N . TRP A 1 434 ? -14.982 12.118 10.074 1.00 87.19 434 TRP A N 1
ATOM 3505 C CA . TRP A 1 434 ? -14.211 12.886 9.110 1.00 87.19 434 TRP A CA 1
ATOM 3506 C C . TRP A 1 434 ? -13.125 12.046 8.449 1.00 87.19 434 TRP A C 1
ATOM 3508 O O . TRP A 1 434 ? -12.423 11.275 9.110 1.00 87.19 434 TRP A O 1
ATOM 3518 N N . PHE A 1 435 ? -12.945 12.275 7.153 1.00 85.44 435 PHE A N 1
ATOM 3519 C CA . PHE A 1 435 ? -11.744 11.940 6.406 1.00 85.44 435 PHE A CA 1
ATOM 3520 C C . PHE A 1 435 ? -10.893 13.191 6.248 1.00 85.44 435 PHE A C 1
ATOM 3522 O O . PHE A 1 435 ? -11.336 14.176 5.663 1.00 85.44 435 PHE A O 1
ATOM 3529 N N . ASN A 1 436 ? -9.661 13.128 6.736 1.00 84.06 436 ASN A N 1
ATOM 3530 C CA . ASN A 1 436 ? -8.674 14.186 6.581 1.00 84.06 436 ASN A CA 1
ATOM 3531 C C . ASN A 1 436 ? -7.556 13.694 5.657 1.00 84.06 436 ASN A C 1
ATOM 3533 O O . ASN A 1 436 ? -7.017 12.610 5.903 1.00 84.06 436 ASN A O 1
ATOM 3537 N N . PRO A 1 437 ? -7.189 14.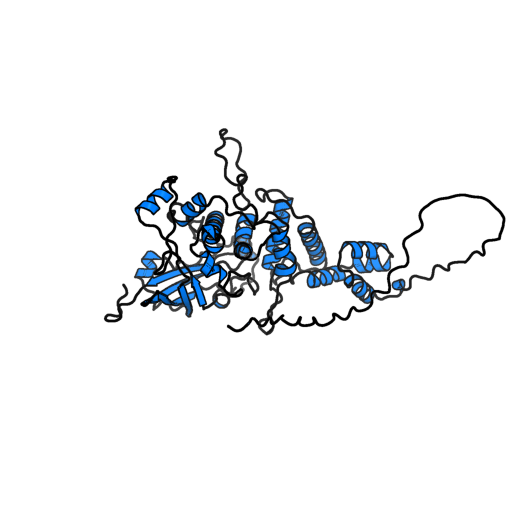438 4.606 1.00 83.81 437 PRO A N 1
ATOM 3538 C CA . PRO A 1 437 ? -6.049 14.074 3.782 1.00 83.81 437 PRO A CA 1
ATOM 3539 C C . PRO A 1 437 ? -4.745 14.189 4.577 1.00 83.81 437 PRO A C 1
ATOM 3541 O O . PRO A 1 437 ? -4.582 15.078 5.413 1.00 83.81 437 PRO A O 1
ATOM 3544 N N . LEU A 1 438 ? -3.808 13.286 4.301 1.00 85.75 438 LEU A N 1
ATOM 3545 C CA . LEU A 1 438 ? -2.455 13.318 4.840 1.00 85.75 438 LEU A CA 1
ATOM 3546 C C . LEU A 1 438 ? -1.454 13.635 3.721 1.00 85.75 438 LEU A C 1
ATOM 3548 O O . LEU A 1 438 ? -1.701 13.314 2.554 1.00 85.75 438 LEU A O 1
ATOM 3552 N N . PRO A 1 439 ? -0.297 14.232 4.052 1.00 87.19 439 PRO A N 1
ATOM 3553 C CA . PRO A 1 439 ? 0.782 14.401 3.092 1.00 87.19 439 PRO A CA 1
ATOM 3554 C C . PRO A 1 439 ? 1.258 13.067 2.510 1.00 87.19 439 PRO A C 1
ATOM 3556 O O . PRO A 1 439 ? 1.150 12.008 3.133 1.00 87.19 439 PRO A O 1
ATOM 3559 N N . SER A 1 440 ? 1.859 13.136 1.323 1.00 90.56 440 SER A N 1
ATOM 3560 C CA . SER A 1 440 ? 2.476 11.974 0.685 1.00 90.56 440 SER A CA 1
ATOM 3561 C C . SER A 1 440 ? 3.564 11.367 1.574 1.00 90.56 440 SER A C 1
ATOM 3563 O O . SER A 1 440 ? 4.509 12.057 1.958 1.00 90.56 440 SER A O 1
ATOM 3565 N N . GLN A 1 441 ? 3.483 10.063 1.831 1.00 93.06 441 GLN A N 1
ATOM 3566 C CA . GLN A 1 441 ? 4.466 9.337 2.634 1.00 93.06 441 GLN A CA 1
ATOM 3567 C C . GLN A 1 441 ? 5.547 8.784 1.707 1.00 93.06 441 GLN A C 1
ATOM 3569 O O . GLN A 1 441 ? 5.253 8.021 0.785 1.00 93.06 441 GLN A O 1
ATOM 3574 N N . HIS A 1 442 ? 6.797 9.210 1.898 1.00 94.19 442 HIS A N 1
ATOM 3575 C CA . HIS A 1 442 ? 7.915 8.878 1.001 1.00 94.19 442 HIS A CA 1
ATOM 3576 C C . HIS A 1 442 ? 7.587 9.080 -0.493 1.00 94.19 442 HIS A C 1
ATOM 3578 O O . HIS A 1 442 ? 7.893 8.234 -1.334 1.00 94.19 442 HIS A O 1
ATOM 3584 N N . GLU A 1 443 ? 6.956 10.215 -0.818 1.00 92.50 443 GLU A N 1
ATOM 3585 C CA . GLU A 1 443 ? 6.488 10.602 -2.161 1.00 92.50 443 GLU A CA 1
ATOM 3586 C C . GLU A 1 443 ? 5.324 9.775 -2.741 1.00 92.50 443 GLU A C 1
ATOM 3588 O O . GLU A 1 443 ? 4.937 10.008 -3.888 1.00 92.50 443 GLU A O 1
ATOM 3593 N N . VAL A 1 444 ? 4.741 8.837 -1.991 1.00 92.75 444 VAL A N 1
ATOM 3594 C CA . VAL A 1 444 ? 3.521 8.124 -2.400 1.00 92.75 444 VAL A CA 1
ATOM 3595 C C . VAL A 1 444 ? 2.297 8.887 -1.871 1.00 92.75 444 VAL A C 1
ATOM 3597 O O . VAL A 1 444 ? 2.179 9.029 -0.654 1.00 92.75 444 VAL A O 1
ATOM 3600 N N . PRO A 1 445 ? 1.418 9.419 -2.743 1.00 90.69 445 PRO A N 1
ATOM 3601 C CA . PRO A 1 445 ? 0.228 10.173 -2.338 1.00 90.69 445 PRO A CA 1
ATOM 3602 C C . PRO A 1 445 ? -0.950 9.256 -1.968 1.00 90.69 445 PRO A C 1
ATOM 3604 O O . PRO A 1 445 ? -0.876 8.041 -2.144 1.00 90.69 445 PRO A O 1
ATOM 3607 N N . GLY A 1 446 ? -2.059 9.856 -1.522 1.00 86.88 446 GLY A N 1
ATOM 3608 C CA . GLY A 1 446 ? -3.329 9.154 -1.286 1.00 86.88 446 GLY A CA 1
ATOM 3609 C C . GLY A 1 446 ? -3.552 8.673 0.151 1.00 86.88 446 GLY A C 1
ATOM 3610 O O . GLY A 1 446 ? -4.448 7.870 0.393 1.00 86.88 446 GLY A O 1
ATOM 3611 N N . TRP A 1 447 ? -2.756 9.154 1.104 1.00 88.94 447 TRP A N 1
ATOM 3612 C CA . TRP A 1 447 ? -2.914 8.823 2.518 1.00 88.94 447 TRP A CA 1
ATOM 3613 C C . TRP A 1 447 ? -4.005 9.675 3.152 1.00 88.94 447 TRP A C 1
ATOM 3615 O O . TRP A 1 447 ? -4.123 10.868 2.874 1.00 88.94 447 TRP A O 1
ATOM 3625 N N . GLN A 1 448 ? -4.809 9.064 4.015 1.00 87.25 448 GLN A N 1
ATOM 3626 C CA . GLN A 1 448 ? -5.926 9.727 4.675 1.00 87.25 448 GLN A CA 1
ATOM 3627 C C . GLN A 1 448 ? -6.066 9.215 6.105 1.00 87.25 448 GLN A C 1
ATOM 3629 O O . GLN A 1 448 ? -5.828 8.041 6.388 1.00 87.25 448 GLN A O 1
ATOM 3634 N N . ARG A 1 449 ? -6.502 10.097 7.000 1.00 87.19 449 ARG A N 1
ATOM 3635 C CA . ARG A 1 449 ? -6.895 9.774 8.368 1.00 87.19 449 ARG A CA 1
ATOM 3636 C C . ARG A 1 449 ? -8.41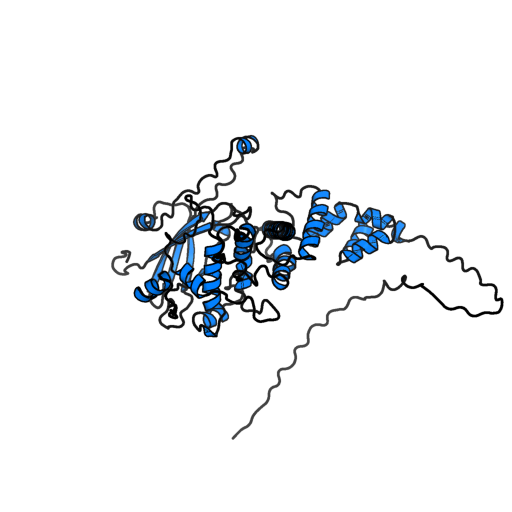4 9.761 8.456 1.00 87.19 449 ARG A C 1
ATOM 3638 O O . ARG A 1 449 ? -9.043 10.801 8.265 1.00 87.19 449 ARG A O 1
ATOM 3645 N N . MET A 1 450 ? -8.982 8.614 8.809 1.00 87.38 450 MET A N 1
ATOM 3646 C CA . MET A 1 450 ? -10.388 8.511 9.194 1.00 87.38 450 MET A CA 1
ATOM 3647 C C . MET A 1 450 ? -10.517 8.633 10.711 1.00 87.38 450 MET A C 1
ATOM 3649 O O . MET A 1 450 ? -9.823 7.948 11.457 1.00 87.38 450 MET A O 1
ATOM 3653 N N . THR A 1 451 ? -11.431 9.479 11.163 1.00 88.94 451 THR A N 1
ATOM 3654 C CA . THR A 1 451 ? -11.881 9.543 12.559 1.00 88.94 451 THR A CA 1
ATOM 3655 C C . THR A 1 451 ? -13.391 9.442 12.564 1.00 88.94 451 THR A C 1
ATOM 3657 O O . THR A 1 451 ? -14.030 10.154 11.798 1.00 88.94 451 THR A O 1
ATOM 3660 N N . MET A 1 452 ? -13.967 8.576 13.388 1.00 89.62 452 MET A N 1
ATOM 3661 C CA . MET A 1 452 ? -15.403 8.306 13.369 1.00 89.62 452 MET A CA 1
ATOM 3662 C C . MET A 1 452 ? -15.880 7.897 14.757 1.00 89.62 452 MET A C 1
ATOM 3664 O O . MET A 1 452 ? -15.195 7.140 15.442 1.00 89.62 452 MET A O 1
ATOM 3668 N N . MET A 1 453 ? -17.060 8.375 15.144 1.00 90.62 453 MET A N 1
ATOM 3669 C CA . MET A 1 453 ? -17.783 7.923 16.324 1.00 90.62 453 MET A CA 1
ATOM 3670 C C . MET A 1 453 ? -18.903 6.980 15.898 1.00 90.62 453 MET A C 1
ATOM 3672 O O . MET A 1 453 ? -19.720 7.342 15.052 1.00 90.62 453 MET A O 1
ATOM 3676 N N . LYS A 1 454 ? -18.957 5.795 16.510 1.00 89.12 454 LYS A N 1
ATOM 3677 C CA . LYS A 1 454 ? -20.105 4.885 16.445 1.00 89.12 454 LYS A CA 1
ATOM 3678 C C . LYS A 1 454 ? -20.962 5.117 17.684 1.00 89.12 454 LYS A C 1
ATOM 3680 O O . LYS A 1 454 ? -20.432 5.074 18.787 1.00 89.12 454 LYS A O 1
ATOM 3685 N N . PHE A 1 455 ? -22.258 5.342 17.506 1.00 88.31 455 PHE A N 1
ATOM 3686 C CA . PHE A 1 455 ? -23.176 5.623 18.610 1.00 88.31 455 PHE A CA 1
ATOM 3687 C C . PHE A 1 455 ? -24.575 5.069 18.341 1.00 88.31 455 PHE A C 1
ATOM 3689 O O . PHE A 1 455 ? -24.960 4.816 17.194 1.00 88.31 455 PHE A O 1
ATOM 3696 N N . LEU A 1 456 ? -25.338 4.879 19.413 1.00 86.88 456 LEU A N 1
ATOM 3697 C CA . LEU A 1 456 ? -26.743 4.496 19.355 1.00 86.88 456 LEU A CA 1
ATOM 3698 C C . LEU A 1 456 ? -27.607 5.733 19.609 1.00 86.88 456 LEU A C 1
ATOM 3700 O O . LEU A 1 456 ? -27.187 6.693 20.256 1.00 86.88 456 LEU A O 1
ATOM 3704 N N . ARG A 1 457 ? -28.824 5.729 19.065 1.00 81.50 457 ARG A N 1
ATOM 3705 C CA . ARG A 1 457 ? -29.846 6.710 19.433 1.00 81.50 457 ARG A CA 1
ATOM 3706 C C . ARG A 1 457 ? -30.980 6.006 20.139 1.00 81.50 457 ARG A C 1
ATOM 3708 O O . ARG A 1 457 ? -31.519 5.026 19.622 1.00 81.50 457 ARG A O 1
ATOM 3715 N N . ASP A 1 458 ? -31.384 6.553 21.274 1.00 77.19 458 ASP A N 1
ATOM 3716 C CA . ASP A 1 458 ? -32.611 6.129 21.924 1.00 77.19 458 ASP A CA 1
ATOM 3717 C C . ASP A 1 458 ? -33.800 6.434 21.000 1.00 77.19 458 ASP A C 1
ATOM 3719 O O . ASP A 1 458 ? -34.040 7.576 20.597 1.00 77.19 458 ASP A O 1
ATOM 3723 N N . LYS A 1 459 ? -34.561 5.390 20.660 1.00 70.38 459 LYS A N 1
ATOM 3724 C CA . LYS A 1 459 ? -35.728 5.478 19.777 1.00 70.38 459 LYS A CA 1
ATOM 3725 C C . LYS A 1 459 ? -36.840 6.360 20.356 1.00 70.38 459 LYS A C 1
ATOM 3727 O O . LYS A 1 459 ? -37.638 6.884 19.584 1.00 70.38 459 LYS A O 1
ATOM 3732 N N . ALA A 1 460 ? -36.912 6.519 21.679 1.00 69.81 460 ALA A N 1
ATOM 3733 C CA . ALA A 1 460 ? -37.951 7.302 22.342 1.00 69.81 460 ALA A CA 1
ATOM 3734 C C . ALA A 1 460 ? -37.587 8.788 22.478 1.00 69.81 460 ALA A C 1
ATOM 3736 O O . ALA A 1 460 ? -38.454 9.648 22.321 1.00 69.81 460 ALA A O 1
ATOM 3737 N N . THR A 1 461 ? -36.322 9.096 22.770 1.00 73.25 461 THR A N 1
ATOM 3738 C CA . THR A 1 461 ? -35.877 10.464 23.095 1.00 73.25 461 THR A CA 1
ATOM 3739 C C . THR A 1 461 ? -35.011 11.109 22.013 1.00 73.25 461 THR A C 1
ATOM 3741 O O . THR A 1 461 ? -34.747 12.309 22.083 1.00 73.25 461 THR A O 1
ATOM 3744 N N . ALA A 1 462 ? -34.570 10.333 21.017 1.00 69.06 462 ALA A N 1
ATOM 3745 C CA . ALA A 1 462 ? -33.561 10.708 20.025 1.00 69.06 462 ALA A CA 1
ATOM 3746 C C . ALA A 1 462 ? -32.223 11.178 20.632 1.00 69.06 462 ALA A C 1
ATOM 3748 O O . ALA A 1 462 ? -31.394 11.749 19.917 1.00 69.06 462 ALA A O 1
ATOM 3749 N N . GLN A 1 463 ? -32.000 10.938 21.930 1.00 75.69 463 GLN A N 1
ATOM 3750 C CA . GLN A 1 463 ? -30.731 11.224 22.587 1.00 75.69 463 GLN A CA 1
ATOM 3751 C C . GLN A 1 463 ? -29.673 10.205 22.165 1.00 75.69 463 GLN A C 1
ATOM 3753 O O . GLN A 1 463 ? -29.987 9.065 21.816 1.00 75.69 463 GLN A O 1
ATOM 3758 N N . ILE A 1 464 ? -28.426 10.667 22.142 1.00 76.06 464 ILE A N 1
ATOM 3759 C CA . ILE A 1 464 ? -27.254 9.832 21.894 1.00 76.06 464 ILE A CA 1
ATOM 3760 C C . ILE A 1 464 ? -26.936 9.116 23.207 1.00 76.06 464 ILE A C 1
ATOM 3762 O O . ILE A 1 464 ? -26.818 9.793 24.230 1.00 76.06 464 ILE A O 1
ATOM 3766 N N . ASP A 1 465 ? -26.847 7.790 23.144 1.00 63.03 465 ASP A N 1
ATOM 3767 C CA . ASP A 1 465 ? -26.379 6.929 24.239 1.00 63.03 465 ASP A CA 1
ATOM 3768 C C . ASP A 1 465 ? -24.850 6.807 24.198 1.00 63.03 465 ASP A C 1
ATOM 3770 O O . ASP A 1 465 ? -24.319 6.533 23.088 1.00 63.03 465 ASP A O 1
#

Sequence (465 aa):
MLRSRDQTPTAMALPQRVTRSRTLLQLVATTGRHHASSGPSTTPAVIDYEILPNKFHKLPIELMHEIAHLLEADHHVCDFQRCFQQAHFAIINEHFWRRRFVLTFDRPRAESSIRTNADYTDQYKKRQDVLVRKPTFGCGNTEREKQCLVVLRDLIRDACSERTPSNRMVYVSKNITEHIAPFLTDSNLLKEIFAAKYTPRKSRNPGVLSETVNPLMRMLQVVLAPSLFDPRPFFDTAGPQIADFDTSQYMAYCSAQSRPIFTDSKKTDIDFDWCLHLLNFWRCHFLRADEASLYSVYEALEDHERPQYWHSQLGNDNAAACIGKKWKGSYAYLDEQQLREVREGKSELVVDEFNGNDTRGGFQELTLELTGDNDSAWNPTFETVLHSVTEPPEQQRTQAQEASSPDEDIGRSRSFRLVGGGEYGQQEFLADGWFNPLPSQHEVPGWQRMTMMKFLRDKATAQID

Secondary structure (DSSP, 8-state):
-------PPP-PPPP--------S---S--------------------------GGGGS-HHHHHHHHHT--SHHHHHHHHHH-HHHHHHHHSHHHHHHHHHHHSPPPPTT-S--SHHHHHHHHHHHHHHHHSPPPPSSS-SHHHHHHHHHHHHHHHHTTTT--TT--S----HIIIIIIHHHHHHSSTTT-TT-TTTS----SSTTS-PPPPPHHHHHHHHHTGGGGG-SS-SSSSS-S----HHHHHHHHHS-TTTS-SBSSTTS-SB-HHHHHHHHHHHHHHHH-TTT-SSHHHHHTS-TTTS----SS---STTTTTTS-SEEEE--EE--HHHHHHHHHT--S-PPPEESSSSTT--PEEEEEEEEPS-GGG--HHHHHHH-TTPPPPP----HHHHTT-----------EEEEEEEEETTEEEEEEEEEEE-PPBTTB---EEEEEEEE-B-TTT--B-

Foldseek 3Di:
DDDDDDDDDDDDDDPDDPDPDDDDDPDDDDDDDDDDDDDDDDPPPPPPPVVPPDPCVPDDLVVLLVVLLVDPDPVVLVVQLVPDPSSVVSSVDLVSLLVVLVVQFFDQAPPDPQDDSVSSNVLSVLLVCCQVVPDADQLLPDPSSVSNLVSLLRRQQRFQRPDDPPDPDQDDGSSVPVGVLVSVLPYCLQQCLPPPLQPPPPDPDPPDDSDHRDQSSLVSNLLPLLLLQPLPASYPDDHRDLPDLLVLVLLQLPDCVVPNQAPDPLRFHGPSNSSVSPSSNVSCLCRDVVLLACPVQNVPDDPVQGDDHQSHRFDLACLPVRDDQKHWDKDWDDPPVLSVCSNVVPPDDGRIAIADPDSNHHTWIKGKDWDPDDCVPDDVVLCVPFVQPDARPDPPDDPVRVVPDPPDPPPPRDKIKMKIWGDRPPFIKIKTWIKDAHDAHVNGGRDIDTTMDIWGADPVPRDTD

Mean predicted aligned error: 13.4 Å